Protein AF-A0AA47N2W0-F1 (afdb_monomer_lite)

Sequence (606 aa):
MKVVLRHSGARFVDQASVSKPVYLSLDSTEEVWAWVVQLLPCLLPGEAVLLEAFCPPLKHQAHVEVRTWEEYTDGKPQIPDLSFRLCAIVTRSPQNTPLLYKLVCRVGASHAPLSHHQSLCQSLETTLKECGFTDPAFAVSLRGLATKTALDCLRLIMQTESNMSSQKRGGVSAQTDMIGVDLLFTFDGATIKPVVLGFHPSLCLHYSQPDQEQEIKSSDGEMEACRGTLLLTPLIRSQHYLMRGKTVLVIGAGGYSKKFIWEVANHYQLKILLVDCDPNHFASKTVDHFFAVPDLADHLQDDQHCMHICDWLTSSDLHPDGCVCFWDDCVILTSQICDKLGLRGALPEAVAIAKEKSRTHLHLLSLVKATGVQTASVALPSGQTDSQVGVKDRNKGGMSGLQDETLRALAEFGAGNFLTGCTDTIETSCTHFSFVDSVRLPANSSSPSTDDSFHPRVPLLSPSPSSYAVPCLHVESALDLKKAAERGLGHPGAAQNRTVGFPAVMKLEYGAGAVGVRKVNSLAQSLAHFERIVGDLKEETDYPGIGLGWGNAMTLMEYIGGTEHDVDIIIFSGQLEGAFVSDNGPTRPPDLYRDRSPDAHRPRCR

Secondary structure (DSSP, 8-state):
-EEEEEES----S-STTSPPPEEEETT-HHHHHHHHHHHGGGPPTT--EEEEE-PPP-----------GGGGSS----PPPEEEEEEEEEEE-TTS-EEEEEEEEEEEETTS---TTTSEEE-HHHHHHHTT---HHHHHHHHHHHHHHHHHHHHHHHHHHHTS-HHHHTSTT----EEEEEEEEEE-SS-EEEEEEEE-HHHHHHTTS---------S-HHHHHHHTTTTHHHHHHHHHHHHTT-EEEEE----GGGHHHHHHHHHTT-EEEEEES-TT-GGGGTSSEEEE-TTTT-GGGHHHHHHHHHHHHHHTT---SEEEESSGGGHHHHHHHHHHHT-S---HHHHHHHHSHHHHHHHHHHTHHHH-------PPPPPPP----------------SSSHHHHHHHTTS-S----S----------------------------TT--------TTSPPGGGG---EEEESSHHHHHHHHHHTS--TT----PPPPSSEEEEESS--TTTT-EEESSHHHHHHHHHHHHHH--SGGGSTTSSGGG---EEEEE---SEEEEEEEEEETTEEEEEEEEEEEE--TTTTT----TT-------

Structure (mmCIF, N/CA/C/O backbone):
data_AF-A0AA47N2W0-F1
#
_entry.id   AF-A0AA47N2W0-F1
#
loop_
_atom_site.group_PDB
_atom_site.id
_atom_site.type_symbol
_atom_site.label_atom_id
_atom_site.label_alt_id
_atom_site.label_comp_id
_atom_site.label_asym_id
_atom_site.label_entity_id
_atom_site.label_seq_id
_atom_site.pdbx_PDB_ins_code
_atom_site.Cartn_x
_atom_site.Cartn_y
_atom_site.Cartn_z
_atom_site.occupancy
_atom_site.B_iso_or_equiv
_atom_site.auth_seq_id
_atom_site.auth_comp_id
_atom_site.auth_asym_id
_atom_site.auth_atom_id
_atom_site.pdbx_PDB_model_num
ATOM 1 N N . MET A 1 1 ? -41.293 11.402 40.692 1.00 59.09 1 MET A N 1
ATOM 2 C CA . MET A 1 1 ? -39.891 11.254 40.171 1.00 59.09 1 MET A CA 1
ATOM 3 C C . MET A 1 1 ? -39.937 10.311 38.961 1.00 59.09 1 MET A C 1
ATOM 5 O O . MET A 1 1 ? -40.919 9.597 38.877 1.00 59.09 1 MET A O 1
ATOM 9 N N . LYS A 1 2 ? -39.001 10.289 37.999 1.00 66.69 2 LYS A N 1
ATOM 10 C CA . LYS A 1 2 ? -39.052 9.319 36.871 1.00 66.69 2 LYS A CA 1
ATOM 11 C C . LYS A 1 2 ? -38.036 8.187 37.066 1.00 66.69 2 LYS A C 1
ATOM 13 O O . LYS A 1 2 ? -37.002 8.409 37.694 1.00 66.69 2 LYS A O 1
ATOM 18 N N . VAL A 1 3 ? -38.328 7.004 36.532 1.00 70.38 3 VAL A N 1
ATOM 19 C CA . VAL A 1 3 ? -37.422 5.844 36.496 1.00 70.38 3 VAL A CA 1
ATOM 20 C C . VAL A 1 3 ? -37.262 5.322 35.076 1.00 70.38 3 VAL A C 1
ATOM 22 O O . VAL A 1 3 ? -38.158 5.482 34.246 1.00 70.38 3 VAL A O 1
ATOM 25 N N . VAL A 1 4 ? -36.117 4.702 34.804 1.00 73.25 4 VAL A N 1
ATOM 26 C CA . VAL A 1 4 ? -35.821 4.038 33.533 1.00 73.25 4 VAL A CA 1
ATOM 27 C C . VAL A 1 4 ? -35.680 2.541 33.765 1.00 73.25 4 VAL A C 1
ATOM 29 O O . VAL A 1 4 ? -34.970 2.122 34.676 1.00 73.25 4 VAL A O 1
ATOM 32 N N . LEU A 1 5 ? -36.348 1.743 32.932 1.00 73.19 5 LEU A N 1
ATOM 33 C CA . LEU A 1 5 ? -36.215 0.287 32.897 1.00 73.19 5 LEU A CA 1
ATOM 34 C C . LEU A 1 5 ? -35.474 -0.154 31.633 1.00 73.19 5 LEU A C 1
ATOM 36 O O . LEU A 1 5 ? -35.836 0.250 30.522 1.00 73.19 5 LEU A O 1
ATOM 40 N N . ARG A 1 6 ? -34.448 -0.998 31.802 1.00 70.94 6 ARG A N 1
ATOM 41 C CA . ARG A 1 6 ? -33.679 -1.618 30.706 1.00 70.94 6 ARG A CA 1
ATOM 42 C C . ARG A 1 6 ? -33.121 -2.992 31.092 1.00 70.94 6 ARG A C 1
ATOM 44 O O . ARG A 1 6 ? -33.033 -3.317 32.270 1.00 70.94 6 ARG A O 1
ATOM 51 N N . HIS A 1 7 ? -32.712 -3.799 30.114 1.00 71.75 7 HIS A N 1
ATOM 52 C CA . HIS A 1 7 ? -31.952 -5.032 30.369 1.00 71.75 7 HIS A CA 1
ATOM 53 C C . HIS A 1 7 ? -30.491 -4.720 30.734 1.00 71.75 7 HIS A C 1
ATOM 55 O O . HIS A 1 7 ? -29.917 -3.760 30.221 1.00 71.75 7 HIS A O 1
ATOM 61 N N . SER A 1 8 ? -29.871 -5.547 31.581 1.00 66.62 8 SER A N 1
ATOM 62 C CA . SER A 1 8 ? -28.448 -5.433 31.941 1.00 66.62 8 SER A CA 1
ATOM 63 C C . SER A 1 8 ? -27.494 -6.059 30.918 1.00 66.62 8 SER A C 1
ATOM 65 O O . SER A 1 8 ? -26.284 -5.865 31.017 1.00 66.62 8 SER A O 1
ATOM 67 N N . GLY A 1 9 ? -28.015 -6.830 29.961 1.00 57.31 9 GLY A N 1
ATOM 68 C CA . GLY A 1 9 ? -27.226 -7.468 28.913 1.00 57.31 9 GLY A CA 1
ATOM 69 C C . GLY A 1 9 ? -26.786 -6.477 27.839 1.00 57.31 9 GLY A C 1
ATOM 70 O O . GLY A 1 9 ? -27.620 -5.848 27.188 1.00 57.31 9 GLY A O 1
ATOM 71 N N . ALA A 1 10 ? -25.476 -6.355 27.618 1.00 49.25 10 ALA A N 1
ATOM 72 C CA . ALA A 1 10 ? -24.929 -5.639 26.471 1.00 49.25 10 ALA A CA 1
ATOM 73 C C . ALA A 1 10 ? -25.045 -6.531 25.225 1.00 49.25 10 ALA A C 1
ATOM 75 O O . ALA A 1 10 ? -24.231 -7.429 25.018 1.00 49.25 10 ALA A O 1
ATOM 76 N N . ARG A 1 11 ? -26.074 -6.312 24.401 1.00 50.78 11 ARG A N 1
ATOM 77 C CA . ARG A 1 11 ? -26.211 -6.972 23.092 1.00 50.78 11 ARG A CA 1
ATOM 78 C C . ARG A 1 11 ? -25.719 -6.027 21.997 1.00 50.78 11 ARG A C 1
ATOM 80 O O . ARG A 1 11 ? -25.984 -4.827 22.060 1.00 50.78 11 ARG A O 1
ATOM 87 N N . PHE A 1 12 ? -24.993 -6.559 21.011 1.00 36.75 12 PHE A N 1
ATOM 88 C CA . PHE A 1 12 ? -24.563 -5.788 19.841 1.00 36.75 12 PHE A CA 1
ATOM 89 C C . PHE A 1 12 ? -25.791 -5.174 19.154 1.00 36.75 12 PHE A C 1
ATOM 91 O O . PHE A 1 12 ? -26.750 -5.874 18.824 1.00 36.75 12 PHE A O 1
ATOM 98 N N . VAL A 1 13 ? -25.771 -3.851 18.987 1.00 39.22 13 VAL A N 1
ATOM 99 C CA . VAL A 1 13 ? -26.855 -3.075 18.376 1.00 39.22 13 VAL A CA 1
ATOM 100 C C . VAL A 1 13 ? -26.767 -3.240 16.862 1.00 39.22 13 VAL A C 1
ATOM 102 O O . VAL A 1 13 ? -26.279 -2.353 16.176 1.00 39.22 13 VAL A O 1
ATOM 105 N N . ASP A 1 14 ? -27.188 -4.393 16.351 1.00 32.91 14 ASP A N 1
ATOM 106 C CA . ASP A 1 14 ? -27.350 -4.596 14.902 1.00 32.91 14 ASP A CA 1
ATOM 107 C C . ASP A 1 14 ? -28.700 -5.231 14.537 1.00 32.91 14 ASP A C 1
ATOM 109 O O . ASP A 1 14 ? -28.984 -5.571 13.393 1.00 32.91 14 ASP A O 1
ATOM 113 N N . GLN A 1 15 ? -29.594 -5.366 15.519 1.00 34.22 15 GLN A N 1
ATOM 114 C CA . GLN A 1 15 ? -30.965 -5.799 15.286 1.00 34.22 15 GLN A CA 1
ATOM 115 C C . GLN A 1 15 ? -31.932 -4.873 16.014 1.00 34.22 15 GLN A C 1
ATOM 117 O O . GLN A 1 15 ? -31.796 -4.599 17.207 1.00 34.22 15 GLN A O 1
ATOM 122 N N . ALA A 1 16 ? -32.958 -4.429 15.289 1.00 35.19 16 ALA A N 1
ATOM 123 C CA . ALA A 1 16 ? -34.087 -3.623 15.756 1.00 35.19 16 ALA A CA 1
ATOM 124 C C . ALA A 1 16 ? -34.955 -4.297 16.852 1.00 35.19 16 ALA A C 1
ATOM 126 O O . ALA A 1 16 ? -36.083 -3.875 17.094 1.00 35.19 16 ALA A O 1
ATOM 127 N N . SER A 1 17 ? -34.449 -5.346 17.506 1.00 40.94 17 SER A N 1
ATOM 128 C CA . SER A 1 17 ? -35.130 -6.185 18.494 1.00 40.94 17 SER A CA 1
ATOM 129 C C . SER A 1 17 ? -34.698 -5.926 19.943 1.00 40.94 17 SER A C 1
ATOM 131 O O . SER A 1 17 ? -35.274 -6.517 20.855 1.00 40.94 17 SER A O 1
ATOM 133 N N . VAL A 1 18 ? -33.730 -5.037 20.202 1.00 50.09 18 VAL A N 1
ATOM 134 C CA . VAL A 1 18 ? -33.406 -4.625 21.578 1.00 50.09 18 VAL A CA 1
ATOM 135 C C . VAL A 1 18 ? -34.517 -3.701 22.087 1.00 50.09 18 VAL A C 1
ATOM 137 O O . VAL A 1 18 ? -34.760 -2.634 21.520 1.00 50.09 18 VAL A O 1
ATOM 140 N N . SER A 1 19 ? -35.214 -4.117 23.147 1.00 54.38 19 SER A N 1
ATOM 141 C CA . SER A 1 19 ? -36.266 -3.330 23.797 1.00 54.38 19 SER A CA 1
ATOM 142 C C . SER A 1 19 ? -35.744 -1.932 24.151 1.00 54.38 19 SER A C 1
ATOM 144 O O . SER A 1 19 ? -34.783 -1.797 24.914 1.00 54.38 19 SER A O 1
ATOM 146 N N . LYS A 1 20 ? -36.364 -0.888 23.594 1.00 59.06 20 LYS A N 1
ATOM 147 C CA . LYS A 1 20 ? -36.021 0.507 23.906 1.00 59.06 20 LYS A CA 1
ATOM 148 C C . LYS A 1 20 ? -36.183 0.767 25.414 1.00 59.06 20 LYS A C 1
ATOM 150 O O . LYS A 1 20 ? -37.109 0.212 26.005 1.00 59.06 20 LYS A O 1
ATOM 155 N N . PRO A 1 21 ? -35.329 1.606 26.032 1.00 65.44 21 PRO A N 1
ATOM 156 C CA . PRO A 1 21 ? -35.492 1.979 27.434 1.00 65.44 21 PRO A CA 1
ATOM 157 C C . PRO A 1 21 ? -36.873 2.603 27.662 1.00 65.44 21 PRO A C 1
ATOM 159 O O . PRO A 1 21 ? -37.312 3.454 26.884 1.00 65.44 21 PRO A O 1
ATOM 162 N N . VAL A 1 22 ? -37.551 2.164 28.723 1.00 72.88 22 VAL A N 1
ATOM 163 C CA . VAL A 1 22 ? -38.902 2.619 29.073 1.00 72.88 22 VAL A CA 1
ATOM 164 C C . VAL A 1 22 ? -38.813 3.611 30.221 1.00 72.88 22 VAL A C 1
ATOM 166 O O . VAL A 1 22 ? -38.172 3.336 31.234 1.00 72.88 22 VAL A O 1
ATOM 169 N N . TYR A 1 23 ? -39.461 4.763 30.059 1.00 71.12 23 TYR A N 1
ATOM 170 C CA . TYR A 1 23 ? -39.500 5.832 31.052 1.00 71.12 23 TYR A CA 1
ATOM 171 C C . TYR A 1 23 ? -40.840 5.800 31.777 1.00 71.12 23 TYR A C 1
ATOM 173 O O . TYR A 1 23 ? -41.873 6.039 31.155 1.00 71.12 23 TYR A O 1
ATOM 181 N N . LEU A 1 24 ? -40.817 5.543 33.083 1.00 75.94 24 LEU A N 1
ATOM 182 C CA . LEU A 1 24 ? -42.016 5.454 33.917 1.00 75.94 24 LEU A CA 1
ATOM 183 C C . LEU A 1 24 ? -41.990 6.494 35.036 1.00 75.94 24 LEU A C 1
ATOM 185 O O . LEU A 1 24 ? -40.935 7.028 35.398 1.00 75.94 24 LEU A O 1
ATOM 189 N N . SER A 1 25 ? -43.160 6.782 35.600 1.00 74.44 25 SER A N 1
ATOM 190 C CA . SER A 1 25 ? -43.243 7.531 36.852 1.00 74.44 25 SER A CA 1
ATOM 191 C C . SER A 1 25 ? -42.886 6.618 38.030 1.00 74.44 25 SER A C 1
ATOM 193 O O . SER A 1 25 ? -43.401 5.510 38.139 1.00 74.44 25 SER A O 1
ATOM 195 N N . LEU A 1 26 ? -42.034 7.093 38.942 1.00 67.44 26 LEU A N 1
ATOM 196 C CA . LEU A 1 26 ? -41.738 6.438 40.225 1.00 67.44 26 LEU A CA 1
ATOM 197 C C . LEU A 1 26 ? -43.004 6.316 41.087 1.00 67.44 26 LEU A C 1
ATOM 199 O O . LEU A 1 26 ? -43.112 5.407 41.903 1.00 67.44 26 LEU A O 1
ATOM 203 N N . ASP A 1 27 ? -43.966 7.217 40.882 1.00 75.38 27 ASP A N 1
ATOM 204 C CA . ASP A 1 27 ? -45.196 7.291 41.671 1.00 75.38 27 ASP A CA 1
ATOM 205 C C . ASP A 1 27 ? -46.199 6.177 41.282 1.00 75.38 27 ASP A C 1
ATOM 207 O O . ASP A 1 27 ? -47.244 6.027 41.911 1.00 75.38 27 ASP A O 1
ATOM 211 N N . SER A 1 28 ? -45.866 5.365 40.268 1.00 79.81 28 SER A N 1
ATOM 212 C CA . SER A 1 28 ? -46.696 4.295 39.703 1.00 79.81 28 SER A CA 1
ATOM 213 C C . SER A 1 28 ? -46.006 2.932 39.846 1.00 79.81 28 SER A C 1
ATOM 215 O O . SER A 1 28 ? -45.604 2.303 38.868 1.00 79.81 28 SER A O 1
ATOM 217 N N . THR A 1 29 ? -45.864 2.451 41.084 1.00 78.00 29 THR A N 1
ATOM 218 C CA . THR A 1 29 ? -45.193 1.174 41.407 1.00 78.00 29 THR A CA 1
ATOM 219 C C . THR A 1 29 ? -45.788 -0.040 40.691 1.00 78.00 29 THR A C 1
ATOM 221 O O . THR A 1 29 ? -45.037 -0.931 40.297 1.00 78.00 29 THR A O 1
ATOM 224 N N . GLU A 1 30 ? -47.105 -0.075 40.468 1.00 84.44 30 GLU A N 1
ATOM 225 C CA . GLU A 1 30 ? -47.748 -1.157 39.707 1.00 84.44 30 GLU A CA 1
ATOM 226 C C . GLU A 1 30 ? -47.326 -1.175 38.233 1.00 84.44 30 GLU A C 1
ATOM 228 O O . GLU A 1 30 ? -47.100 -2.243 37.665 1.00 84.44 30 GLU A O 1
ATOM 233 N N . GLU A 1 31 ? -47.153 -0.001 37.625 1.00 83.75 31 GLU A N 1
ATOM 234 C CA . GLU A 1 31 ? -46.732 0.130 36.228 1.00 83.75 31 GLU A CA 1
ATOM 235 C C . GLU A 1 31 ? -45.268 -0.297 36.054 1.00 83.75 31 GLU A C 1
ATOM 237 O O . GLU A 1 31 ? -44.930 -1.025 35.118 1.00 83.75 31 GLU A O 1
ATOM 242 N N . VAL A 1 32 ? -44.408 0.080 37.007 1.00 81.06 32 VAL A N 1
ATOM 243 C CA . VAL A 1 32 ? -43.012 -0.379 37.071 1.00 81.06 32 VAL A CA 1
ATOM 244 C C . VAL A 1 32 ? -42.953 -1.902 37.185 1.00 81.06 32 VAL A C 1
ATOM 246 O O . VAL A 1 32 ? -42.208 -2.545 36.446 1.00 81.06 32 VAL A O 1
ATOM 249 N N . TRP A 1 33 ? -43.759 -2.495 38.069 1.00 84.75 33 TRP A N 1
ATOM 250 C CA . TRP A 1 33 ? -43.793 -3.944 38.260 1.00 84.75 33 TRP A CA 1
ATOM 251 C C . TRP A 1 33 ? -44.299 -4.692 37.020 1.00 84.75 33 TRP A C 1
ATOM 253 O O . TRP A 1 33 ? -43.694 -5.686 36.617 1.00 84.75 33 TRP A O 1
ATOM 263 N N . ALA A 1 34 ? -45.355 -4.192 36.373 1.00 85.94 34 ALA A N 1
ATOM 264 C CA . ALA A 1 34 ? -45.891 -4.774 35.144 1.00 85.94 34 ALA A CA 1
ATOM 265 C C . ALA A 1 34 ? -44.829 -4.842 34.032 1.00 85.94 34 ALA A C 1
ATOM 267 O O . ALA A 1 34 ? -44.670 -5.878 33.382 1.00 85.94 34 ALA A O 1
ATOM 268 N N . TRP A 1 35 ? -44.040 -3.776 33.872 1.00 83.81 35 TRP A N 1
ATOM 269 C CA . TRP A 1 35 ? -42.940 -3.748 32.909 1.00 83.81 35 TRP A CA 1
ATOM 270 C C . TRP A 1 35 ? -41.783 -4.679 33.277 1.00 83.81 35 TRP A C 1
ATOM 272 O O . TRP A 1 35 ? -41.228 -5.333 32.395 1.00 83.81 35 TRP A O 1
ATOM 282 N N . VAL A 1 36 ? -41.425 -4.799 34.561 1.00 83.56 36 VAL A N 1
ATOM 283 C CA . VAL A 1 36 ? -40.410 -5.773 35.005 1.00 83.56 36 VAL A CA 1
ATOM 284 C C . VAL A 1 36 ? -40.841 -7.194 34.639 1.00 83.56 36 VAL A C 1
ATOM 286 O O . VAL A 1 36 ? -40.057 -7.934 34.045 1.00 83.56 36 VAL A O 1
ATOM 289 N N . VAL A 1 37 ? -42.097 -7.558 34.919 1.00 86.06 37 VAL A N 1
ATOM 290 C CA . VAL A 1 37 ? -42.658 -8.876 34.575 1.00 86.06 37 VAL A CA 1
ATOM 291 C C . VAL A 1 37 ? -42.627 -9.125 33.066 1.00 86.06 37 VAL A C 1
ATOM 293 O O . VAL A 1 37 ? -42.332 -10.240 32.641 1.00 86.06 37 VAL A O 1
ATOM 296 N N . GLN A 1 38 ? -42.860 -8.094 32.252 1.00 84.44 38 GLN A N 1
ATOM 297 C CA . GLN A 1 38 ? -42.776 -8.191 30.796 1.00 84.44 38 GLN A CA 1
ATOM 298 C C . GLN A 1 38 ? -41.342 -8.412 30.285 1.00 84.44 38 GLN A C 1
ATOM 300 O O . GLN A 1 38 ? -41.155 -9.084 29.272 1.00 84.44 38 GLN A O 1
ATOM 305 N N . LEU A 1 39 ? -40.331 -7.863 30.966 1.00 79.25 39 LEU A N 1
ATOM 306 C CA . LEU A 1 39 ? -38.923 -7.974 30.566 1.00 79.25 39 LEU A CA 1
ATOM 307 C C . LEU A 1 39 ? -38.265 -9.282 31.035 1.00 79.25 39 LEU A C 1
ATOM 309 O O . LEU A 1 39 ? -37.337 -9.755 30.381 1.00 79.25 39 LEU A O 1
ATOM 313 N N . LEU A 1 40 ? -38.733 -9.890 32.131 1.00 83.38 40 LEU A N 1
ATOM 314 C CA . LEU A 1 40 ? -38.141 -11.112 32.698 1.00 83.38 40 LEU A CA 1
ATOM 315 C C . LEU A 1 40 ? -37.962 -12.268 31.684 1.00 83.38 40 LEU A C 1
ATOM 317 O O . LEU A 1 40 ? -36.875 -12.845 31.665 1.00 83.38 40 LEU A O 1
ATOM 321 N N . PRO A 1 41 ? -38.936 -12.597 30.808 1.00 82.81 41 PRO A N 1
ATOM 322 C CA . PRO A 1 41 ? -38.790 -13.680 29.829 1.00 82.81 41 PRO A CA 1
ATOM 323 C C . PRO A 1 41 ? -37.723 -13.429 28.754 1.00 82.81 41 PRO A C 1
ATOM 325 O O . PRO A 1 41 ? -37.306 -14.365 28.078 1.00 82.81 41 PRO A O 1
ATOM 328 N N . CYS A 1 42 ? -37.297 -12.177 28.570 1.00 77.25 42 CYS A N 1
ATOM 329 C CA . CYS A 1 42 ? -36.336 -11.783 27.539 1.00 77.25 42 CYS A CA 1
ATOM 330 C C . CYS A 1 42 ? -34.872 -11.836 28.021 1.00 77.25 42 CYS A C 1
ATOM 332 O O . CYS A 1 42 ? -33.964 -11.606 27.215 1.00 77.25 42 CYS A O 1
ATOM 334 N N . LEU A 1 43 ? -34.641 -12.109 29.313 1.00 74.00 43 LEU A N 1
ATOM 335 C CA . LEU A 1 43 ? -33.313 -12.166 29.927 1.00 74.00 43 LEU A CA 1
ATOM 336 C C . LEU A 1 43 ? -32.593 -13.485 29.618 1.00 74.00 43 LEU A C 1
ATOM 338 O O . LEU A 1 43 ? -33.156 -14.570 29.752 1.00 74.00 43 LEU A O 1
ATOM 342 N N . LEU A 1 44 ? -31.315 -13.391 29.259 1.00 73.56 44 LEU A N 1
ATOM 343 C CA . LEU A 1 44 ? -30.399 -14.531 29.194 1.00 73.56 44 LEU A CA 1
ATOM 344 C C . LEU A 1 44 ? -29.828 -14.866 30.585 1.00 73.56 44 LEU A C 1
ATOM 346 O O . LEU A 1 44 ? -29.862 -14.024 31.488 1.00 73.56 44 LEU A O 1
ATOM 350 N N . PRO A 1 45 ? -29.264 -16.074 30.785 1.00 69.44 45 PRO A N 1
ATOM 351 C CA . PRO A 1 45 ? -28.593 -16.424 32.035 1.00 69.44 45 PRO A CA 1
ATOM 352 C C . PRO A 1 45 ? -27.522 -15.391 32.423 1.00 69.44 45 PRO A C 1
ATOM 354 O O . PRO A 1 45 ? -26.581 -15.153 31.670 1.00 69.44 45 PRO A O 1
ATOM 357 N N . GLY A 1 46 ? -27.668 -14.788 33.607 1.00 68.00 46 GLY A N 1
ATOM 358 C CA . GLY A 1 46 ? -26.776 -13.737 34.116 1.00 68.00 46 GLY A CA 1
ATOM 359 C C . GLY A 1 46 ? -27.201 -12.301 33.784 1.00 68.00 46 GLY A C 1
ATOM 360 O O . GLY A 1 46 ? -26.589 -11.365 34.296 1.00 68.00 46 GLY A O 1
ATOM 361 N N . GLU A 1 47 ? -28.251 -12.104 32.981 1.00 77.25 47 GLU A N 1
ATOM 362 C CA . GLU A 1 47 ? -28.866 -10.791 32.770 1.00 77.25 47 GLU A CA 1
ATOM 363 C C . GLU A 1 47 ? -29.896 -10.473 33.872 1.00 77.25 47 GLU A C 1
ATOM 365 O O . GLU A 1 47 ? -30.497 -11.354 34.486 1.00 77.25 47 GLU A O 1
ATOM 370 N N . ALA A 1 48 ? -30.117 -9.183 34.110 1.00 79.00 48 ALA A N 1
ATOM 371 C CA . ALA A 1 48 ? -31.055 -8.631 35.076 1.00 79.00 48 ALA A CA 1
ATOM 372 C C . ALA A 1 48 ? -31.864 -7.484 34.450 1.00 79.00 48 ALA A C 1
ATOM 374 O O . ALA A 1 48 ? -31.483 -6.916 33.423 1.00 79.00 48 ALA A O 1
ATOM 375 N N . VAL A 1 49 ? -32.977 -7.114 35.086 1.00 77.44 49 VAL A N 1
ATOM 376 C CA . VAL A 1 49 ? -33.671 -5.853 34.789 1.00 77.44 49 VAL A CA 1
ATOM 377 C C . VAL A 1 49 ? -33.035 -4.747 35.630 1.00 77.44 49 VAL A C 1
ATOM 379 O O . VAL A 1 49 ? -33.005 -4.831 36.856 1.00 77.44 49 VAL A O 1
ATOM 382 N N . LEU A 1 50 ? -32.517 -3.715 34.971 1.00 70.75 50 LEU A N 1
ATOM 383 C CA . LEU A 1 50 ? -32.001 -2.506 35.603 1.00 70.75 50 LEU A CA 1
ATOM 384 C C . LEU A 1 50 ? -33.144 -1.507 35.776 1.00 70.75 50 LEU A C 1
ATOM 386 O O . LEU A 1 50 ? -33.763 -1.097 34.792 1.00 70.75 50 LEU A O 1
ATOM 390 N N . LEU A 1 51 ? -33.388 -1.114 37.026 1.00 75.12 51 LEU A N 1
ATOM 391 C CA . LEU A 1 51 ? -34.249 0.005 37.393 1.00 75.12 51 LEU A CA 1
ATOM 392 C C . LEU A 1 51 ? -33.361 1.172 37.830 1.00 75.12 51 LEU A C 1
ATOM 394 O O . LEU A 1 51 ? -32.718 1.117 38.877 1.00 75.12 51 LEU A O 1
ATOM 398 N N . GLU A 1 52 ? -33.326 2.227 37.026 1.00 68.62 52 GLU A N 1
ATOM 399 C CA . GLU A 1 52 ? -32.491 3.402 37.266 1.00 68.62 52 GLU A CA 1
ATOM 400 C C . GLU A 1 52 ? -33.362 4.577 37.708 1.00 68.62 52 GLU A C 1
ATOM 402 O O . GLU A 1 52 ? -34.316 4.958 37.025 1.00 68.62 52 GLU A O 1
ATOM 407 N N . ALA A 1 53 ? -33.041 5.165 38.860 1.00 62.75 53 ALA A N 1
ATOM 408 C CA . ALA A 1 53 ? -33.679 6.396 39.303 1.00 62.75 53 ALA A CA 1
ATOM 409 C C . ALA A 1 53 ? -33.132 7.589 38.511 1.00 62.75 53 ALA A C 1
ATOM 411 O O . ALA A 1 53 ? -31.928 7.689 38.270 1.00 62.75 53 ALA A O 1
ATOM 412 N N . PHE A 1 54 ? -34.003 8.529 38.142 1.00 59.47 54 PHE A N 1
ATOM 413 C CA . PHE A 1 54 ? -33.565 9.784 37.543 1.00 59.47 54 PHE A CA 1
ATOM 414 C C . PHE A 1 54 ? -32.809 10.621 38.585 1.00 59.47 54 PHE A C 1
ATOM 416 O O . PHE A 1 54 ? -33.417 11.192 39.494 1.00 59.47 54 PHE A O 1
ATOM 423 N N . CYS A 1 55 ? -31.483 10.692 38.471 1.00 55.25 55 CYS A N 1
ATOM 424 C CA . CYS A 1 55 ? -30.679 11.589 39.294 1.00 55.25 55 CYS A CA 1
ATOM 425 C C . CYS A 1 55 ? -30.915 13.041 38.846 1.00 55.25 55 CYS A C 1
ATOM 427 O O . CYS A 1 55 ? -30.791 13.327 37.652 1.00 55.25 55 CYS A O 1
ATOM 429 N N . PRO A 1 56 ? -31.244 13.972 39.761 1.00 53.28 56 PRO A N 1
ATOM 430 C CA . PRO A 1 56 ? -31.305 15.382 39.405 1.00 53.28 56 PRO A CA 1
ATOM 431 C C . PRO A 1 56 ? -29.932 15.842 38.882 1.00 53.28 56 PRO A C 1
ATOM 433 O O . PRO A 1 56 ? -28.907 15.396 39.407 1.00 53.28 56 PRO A O 1
ATOM 436 N N . PRO A 1 57 ? -29.894 16.702 37.846 1.00 57.28 57 PRO A N 1
ATOM 437 C CA . PRO A 1 57 ? -28.639 17.189 37.286 1.00 57.28 57 PRO A CA 1
ATOM 438 C C . PRO A 1 57 ? -27.815 17.920 38.351 1.00 57.28 57 PRO A C 1
ATOM 440 O O . PRO A 1 57 ? -28.359 18.431 39.332 1.00 57.28 57 PRO A O 1
ATOM 443 N N . LEU A 1 58 ? -26.499 17.982 38.140 1.00 58.94 58 LEU A N 1
ATOM 444 C CA . LEU A 1 58 ? -25.578 18.763 38.961 1.00 58.94 58 LEU A CA 1
ATOM 445 C C . LEU A 1 58 ? -26.023 20.239 38.932 1.00 58.94 58 LEU A C 1
ATOM 447 O O . LEU A 1 58 ? -25.784 20.938 37.951 1.00 58.94 58 LEU A O 1
ATOM 451 N N . LYS A 1 59 ? -26.722 20.705 39.971 1.00 61.12 59 LYS A N 1
ATOM 452 C CA . LYS A 1 59 ? -27.165 22.101 40.069 1.00 61.12 59 LYS A CA 1
ATOM 453 C C . LYS A 1 59 ? -26.087 22.922 40.761 1.00 61.12 59 LYS A C 1
ATOM 455 O O . LYS A 1 59 ? -25.582 22.519 41.810 1.00 61.12 59 LYS A O 1
ATOM 460 N N . HIS A 1 60 ? -25.756 24.079 40.193 1.00 57.59 60 HIS A N 1
ATOM 461 C CA . HIS A 1 60 ? -25.009 25.091 40.928 1.00 57.59 60 HIS A CA 1
ATOM 462 C C . HIS A 1 60 ? -25.798 25.427 42.205 1.00 57.59 60 HIS A C 1
ATOM 464 O O . HIS A 1 60 ? -27.027 25.539 42.146 1.00 57.59 60 HIS A O 1
ATOM 470 N N . GLN A 1 61 ? -25.132 25.515 43.365 1.00 50.44 61 GLN A N 1
ATOM 471 C CA . GLN A 1 61 ? -25.797 25.980 44.583 1.00 50.44 61 GLN A CA 1
ATOM 472 C C . GLN A 1 61 ? -26.355 27.367 44.279 1.00 50.44 61 GLN A C 1
ATOM 474 O O . GLN A 1 61 ? -25.599 28.314 44.086 1.00 50.44 61 GLN A O 1
ATOM 479 N N . ALA A 1 62 ? -27.678 27.462 44.161 1.00 40.47 62 ALA A N 1
ATOM 480 C CA . ALA A 1 62 ? -28.343 28.721 43.913 1.00 40.47 62 ALA A CA 1
ATOM 481 C C . ALA A 1 62 ? -27.974 29.675 45.053 1.00 40.47 62 ALA A C 1
ATOM 483 O O . ALA A 1 62 ? -28.392 29.476 46.195 1.00 40.47 62 ALA A O 1
ATOM 484 N N . HIS A 1 63 ? -27.215 30.727 44.747 1.00 38.12 63 HIS A N 1
ATOM 485 C CA . HIS A 1 63 ? -27.379 31.950 45.509 1.00 38.12 63 HIS A CA 1
ATOM 486 C C . HIS A 1 63 ? -28.848 32.335 45.349 1.00 38.12 63 HIS A C 1
ATOM 488 O O . HIS A 1 63 ? -29.337 32.514 44.234 1.00 38.12 63 HIS A O 1
ATOM 494 N N . VAL A 1 64 ? -29.573 32.385 46.464 1.00 35.06 64 VAL A N 1
ATOM 495 C CA . VAL A 1 64 ? -30.900 32.989 46.502 1.00 35.06 64 VAL A CA 1
ATOM 496 C C . VAL A 1 64 ? -30.697 34.461 46.160 1.00 35.06 64 VAL A C 1
ATOM 498 O O . VAL A 1 64 ? -30.326 35.257 47.021 1.00 35.06 64 VAL A O 1
ATOM 501 N N . GLU A 1 65 ? -30.873 34.821 44.892 1.00 39.75 65 GLU A N 1
ATOM 502 C CA . GLU A 1 65 ? -31.047 36.217 44.521 1.00 39.75 65 GLU A CA 1
ATOM 503 C C . GLU A 1 65 ? -32.372 36.674 45.124 1.00 39.75 65 GLU A C 1
ATOM 505 O O . GLU A 1 65 ? -33.453 36.205 44.758 1.00 39.75 65 GLU A O 1
ATOM 510 N N . VAL A 1 66 ? -32.280 37.576 46.097 1.00 37.16 66 VAL A N 1
ATOM 511 C CA . VAL A 1 66 ? -33.424 38.344 46.575 1.00 37.16 66 VAL A CA 1
ATOM 512 C C . VAL A 1 66 ? -33.837 39.257 45.425 1.00 37.16 66 VAL A C 1
ATOM 514 O O . VAL A 1 66 ? -33.283 40.340 45.261 1.00 37.16 66 VAL A O 1
ATOM 517 N N . ARG A 1 67 ? -34.777 38.800 44.598 1.00 39.28 67 ARG A N 1
ATOM 518 C CA . ARG A 1 67 ? -35.351 39.627 43.537 1.00 39.28 67 ARG A CA 1
ATOM 519 C C . ARG A 1 67 ? -36.310 40.638 44.146 1.00 39.28 67 ARG A C 1
ATOM 521 O O . ARG A 1 67 ? -37.222 40.270 44.890 1.00 39.28 67 ARG A O 1
ATOM 528 N N . THR A 1 68 ? -36.107 41.914 43.845 1.00 47.44 68 THR A N 1
ATOM 529 C CA . THR A 1 68 ? -37.092 42.957 44.134 1.00 47.44 68 THR A CA 1
ATOM 530 C C . THR A 1 68 ? -38.263 42.839 43.155 1.00 47.44 68 THR A C 1
ATOM 532 O O . THR A 1 68 ? -38.131 42.316 42.049 1.00 47.44 68 THR A O 1
ATOM 535 N N . TRP A 1 69 ? -39.440 43.312 43.574 1.00 44.69 69 TRP A N 1
ATOM 536 C CA . TRP A 1 69 ? -40.717 43.215 42.842 1.00 44.69 69 TRP A CA 1
ATOM 537 C C . TRP A 1 69 ? -40.680 43.772 41.398 1.00 44.69 69 TRP A C 1
ATOM 539 O O . TRP A 1 69 ? -41.578 43.496 40.609 1.00 44.69 69 TRP A O 1
ATOM 549 N N . GLU A 1 70 ? -39.648 44.534 41.036 1.00 45.78 70 GLU A N 1
ATOM 550 C CA . GLU A 1 70 ? -39.491 45.227 39.750 1.00 45.78 70 GLU A CA 1
ATOM 551 C C . GLU A 1 70 ? -38.957 44.321 38.619 1.00 45.78 70 GLU A C 1
ATOM 553 O O . GLU A 1 70 ? -39.103 44.651 37.446 1.00 45.78 70 GLU A O 1
ATOM 558 N N . GLU A 1 71 ? -38.409 43.141 38.930 1.00 48.31 71 GLU A N 1
ATOM 559 C CA . GLU A 1 71 ? -37.853 42.211 37.926 1.00 48.31 71 GLU A CA 1
ATOM 560 C C . GLU A 1 71 ? -38.891 41.247 37.318 1.00 48.31 71 GLU A C 1
ATOM 562 O O . GLU A 1 71 ? -38.563 40.429 36.458 1.00 48.31 71 GLU A O 1
ATOM 567 N N . TYR A 1 72 ? -40.157 41.329 37.742 1.00 47.62 72 TYR A N 1
ATOM 568 C CA . TYR A 1 72 ? -41.235 40.471 37.232 1.00 47.62 72 TYR A CA 1
ATOM 569 C C . TYR A 1 72 ? -41.790 40.919 35.868 1.00 47.62 72 TYR A C 1
ATOM 571 O O . TYR A 1 72 ? -42.526 40.163 35.234 1.00 47.62 72 TYR A O 1
ATOM 579 N N . THR A 1 73 ? -41.464 42.133 35.408 1.00 42.56 73 THR A N 1
ATOM 580 C CA . THR A 1 73 ? -42.120 42.763 34.246 1.00 42.56 73 THR A CA 1
ATOM 581 C C . THR A 1 73 ? -41.315 42.792 32.950 1.00 42.56 73 THR A C 1
ATOM 583 O O . THR A 1 73 ? -41.841 43.283 31.956 1.00 42.56 73 THR A O 1
ATOM 586 N N . ASP A 1 74 ? -40.108 42.226 32.899 1.00 43.97 74 ASP A N 1
ATOM 587 C CA . ASP A 1 74 ? -39.327 42.159 31.656 1.00 43.97 74 ASP A CA 1
ATOM 588 C C . ASP A 1 74 ? -39.026 40.697 31.301 1.00 43.97 74 ASP A C 1
ATOM 590 O O . ASP A 1 74 ? -38.122 40.055 31.841 1.00 43.97 74 ASP A O 1
ATOM 594 N N . GLY A 1 75 ? -39.872 40.132 30.437 1.00 45.09 75 GLY A N 1
ATOM 595 C CA . GLY A 1 75 ? -39.853 38.728 30.037 1.00 45.09 75 GLY A CA 1
ATOM 596 C C . GLY A 1 75 ? -38.618 38.365 29.215 1.00 45.09 75 GLY A C 1
ATOM 597 O O . GLY A 1 75 ? -38.710 38.175 28.004 1.00 45.09 75 GLY A O 1
ATOM 598 N N . LYS A 1 76 ? -37.461 38.212 29.867 1.00 44.78 76 LYS A N 1
ATOM 599 C CA . LYS A 1 76 ? -36.350 37.443 29.298 1.00 44.78 76 LYS A CA 1
ATOM 600 C C . LYS A 1 76 ? -36.834 36.001 29.091 1.00 44.78 76 LYS A C 1
ATOM 602 O O . LYS A 1 76 ? -37.426 35.438 30.017 1.00 44.78 76 LYS A O 1
ATOM 607 N N . PRO A 1 77 ? -36.608 35.386 27.915 1.00 42.41 77 PRO A N 1
ATOM 608 C CA . PRO A 1 77 ? -36.939 33.981 27.717 1.00 42.41 77 PRO A CA 1
ATOM 609 C C . PRO A 1 77 ? -36.254 33.160 28.813 1.00 42.41 77 PRO A C 1
ATOM 611 O O . PRO A 1 77 ? -35.052 33.310 29.040 1.00 42.41 77 PRO A O 1
ATOM 614 N N . GLN A 1 78 ? -37.026 32.342 29.532 1.00 52.06 78 GLN A N 1
ATOM 615 C CA . GLN A 1 78 ? -36.466 31.438 30.532 1.00 52.06 78 GLN A CA 1
ATOM 616 C C . GLN A 1 78 ? -35.492 30.502 29.817 1.00 52.06 78 GLN A C 1
ATOM 618 O O . GLN A 1 78 ? -35.901 29.724 28.954 1.00 52.06 78 GLN A O 1
ATOM 623 N N . ILE A 1 79 ? -34.204 30.607 30.146 1.00 55.06 79 ILE A N 1
ATOM 624 C CA . ILE A 1 79 ? -33.208 29.641 29.690 1.00 55.06 79 ILE A CA 1
ATOM 625 C C . ILE A 1 79 ? -33.642 28.294 30.281 1.00 55.06 79 ILE A C 1
ATOM 627 O O . ILE A 1 79 ? -33.798 28.206 31.502 1.00 55.06 79 ILE A O 1
ATOM 631 N N . PRO A 1 80 ? -33.925 27.273 29.456 1.00 63.06 80 PRO A N 1
ATOM 632 C CA . PRO A 1 80 ? -34.350 25.983 29.972 1.00 63.06 80 PRO A CA 1
ATOM 633 C C . PRO A 1 80 ? -33.235 25.397 30.842 1.00 63.06 80 PRO A C 1
ATOM 635 O O . PRO A 1 80 ? -32.077 25.421 30.434 1.00 63.06 80 PRO A O 1
ATOM 638 N N . ASP A 1 81 ? -33.579 24.846 32.013 1.00 72.06 81 ASP A N 1
ATOM 639 C CA . ASP A 1 81 ? -32.629 24.092 32.843 1.00 72.06 81 ASP A CA 1
ATOM 640 C C . ASP A 1 81 ? -31.950 23.040 31.949 1.00 72.06 81 ASP A C 1
ATOM 642 O O . ASP A 1 81 ? -32.630 22.160 31.406 1.00 72.06 81 ASP A O 1
ATOM 646 N N . LEU A 1 82 ? -30.631 23.133 31.780 1.00 75.81 82 LEU A N 1
ATOM 647 C CA . LEU A 1 82 ? -29.853 22.228 30.937 1.00 75.81 82 LEU A CA 1
ATOM 648 C C . LEU A 1 82 ? -29.369 21.015 31.734 1.00 75.81 82 LEU A C 1
ATOM 650 O O . LEU A 1 82 ? -29.096 21.086 32.933 1.00 75.81 82 LEU A O 1
ATOM 654 N N . SER A 1 83 ? -29.242 19.889 31.046 1.00 77.69 83 SER A N 1
ATOM 655 C CA . SER A 1 83 ? -28.512 18.717 31.511 1.00 77.69 83 SER A CA 1
ATOM 656 C C . SER A 1 83 ? -27.477 18.330 30.465 1.00 77.69 83 SER A C 1
ATOM 658 O O . SER A 1 83 ? -27.649 18.577 29.268 1.00 77.69 83 SER A O 1
ATOM 660 N N . PHE A 1 84 ? -26.396 17.699 30.917 1.00 82.00 84 PHE A N 1
ATOM 661 C CA . PHE A 1 84 ? -25.366 17.204 30.020 1.00 82.00 84 PHE A CA 1
ATOM 662 C C . PHE A 1 84 ? -24.889 15.804 30.392 1.00 82.00 84 PHE A C 1
ATOM 664 O O . PHE A 1 84 ? -25.009 15.355 31.534 1.00 82.00 84 PHE A O 1
ATOM 671 N N . ARG A 1 85 ? -24.347 15.116 29.391 1.00 81.06 85 ARG A N 1
ATOM 672 C CA . ARG A 1 85 ? -23.743 13.788 29.469 1.00 81.06 85 ARG A CA 1
ATOM 673 C C . ARG A 1 85 ? -22.340 13.871 28.898 1.00 81.06 85 ARG A C 1
ATOM 675 O O . ARG A 1 85 ? -22.137 14.491 27.856 1.00 81.06 85 ARG A O 1
ATOM 682 N N . LEU A 1 86 ? -21.393 13.212 29.556 1.00 87.00 86 LEU A N 1
ATOM 683 C CA . LEU A 1 86 ? -20.022 13.108 29.076 1.00 87.00 86 LEU A CA 1
ATOM 684 C C . LEU A 1 86 ? -19.720 11.676 28.652 1.00 87.00 86 LEU A C 1
ATOM 686 O O . LEU A 1 86 ? -19.880 10.749 29.440 1.00 87.00 86 LEU A O 1
ATOM 690 N N . CYS A 1 87 ? -19.243 11.514 27.422 1.00 88.19 87 CYS A N 1
ATOM 691 C CA . CYS A 1 87 ? -18.741 10.253 26.897 1.00 88.19 87 CYS A CA 1
ATOM 692 C C . CYS A 1 87 ? -17.245 10.382 26.617 1.00 88.19 87 CYS A C 1
ATOM 694 O O . CYS A 1 87 ? -16.831 11.140 25.740 1.00 88.19 87 CYS A O 1
ATOM 696 N N . ALA A 1 88 ? -16.427 9.636 27.351 1.00 90.50 88 ALA A N 1
ATOM 697 C CA . ALA A 1 88 ? -14.989 9.566 27.131 1.00 90.50 88 ALA A CA 1
ATOM 698 C C . ALA A 1 88 ? -14.661 8.353 26.257 1.00 90.50 88 ALA A C 1
ATOM 700 O O . ALA A 1 88 ? -14.858 7.210 26.666 1.00 90.50 88 ALA A O 1
ATOM 701 N N . ILE A 1 89 ? -14.162 8.597 25.049 1.00 89.00 89 ILE A N 1
ATOM 702 C CA . ILE A 1 89 ? -13.695 7.553 24.141 1.00 89.00 89 ILE A CA 1
ATOM 703 C C . ILE A 1 89 ? -12.223 7.308 24.443 1.00 89.00 89 ILE A C 1
ATOM 705 O O . ILE A 1 89 ? -11.408 8.230 24.377 1.00 89.00 89 ILE A O 1
ATOM 709 N N . VAL A 1 90 ? -11.891 6.069 24.785 1.00 89.88 90 VAL A N 1
ATOM 710 C CA . VAL A 1 90 ? -10.531 5.639 25.114 1.00 89.88 90 VAL A CA 1
ATOM 711 C C . VAL A 1 90 ? -10.129 4.469 24.225 1.00 89.88 90 VAL A C 1
ATOM 713 O O . VAL A 1 90 ? -10.955 3.624 23.877 1.00 89.88 90 VAL A O 1
ATOM 716 N N . THR A 1 91 ? -8.857 4.439 23.849 1.00 89.19 91 THR A N 1
ATOM 717 C CA . THR A 1 91 ? -8.272 3.477 22.906 1.00 89.19 91 THR A CA 1
ATOM 718 C C . THR A 1 91 ? -6.988 2.877 23.469 1.00 89.19 91 THR A C 1
ATOM 720 O O . THR A 1 91 ? -6.357 3.454 24.356 1.00 89.19 91 THR A O 1
ATOM 723 N N . ARG A 1 92 ? -6.595 1.712 22.968 1.00 88.94 92 ARG A N 1
ATOM 724 C CA . ARG A 1 92 ? -5.367 1.009 23.335 1.00 88.94 92 ARG A CA 1
ATOM 725 C C . ARG A 1 92 ? -4.214 1.458 22.430 1.00 88.94 92 ARG A C 1
ATOM 727 O O . ARG A 1 92 ? -4.329 1.451 21.207 1.00 88.94 92 ARG A O 1
ATOM 734 N N . SER A 1 93 ? -3.082 1.831 23.018 1.00 85.94 93 SER A N 1
ATOM 735 C CA . SER A 1 93 ? -1.848 2.127 22.281 1.00 85.94 93 SER A CA 1
ATOM 736 C C . SER A 1 93 ? -1.140 0.845 21.811 1.00 85.94 93 SER A C 1
ATOM 738 O O . SER A 1 93 ? -1.422 -0.236 22.342 1.00 85.94 93 SER A O 1
ATOM 740 N N . PRO A 1 94 ? -0.164 0.934 20.886 1.00 79.31 94 PRO A N 1
ATOM 741 C CA . PRO A 1 94 ? 0.662 -0.214 20.503 1.00 79.31 94 PRO A CA 1
ATOM 742 C C . PRO A 1 94 ? 1.443 -0.816 21.682 1.00 79.31 94 PRO A C 1
ATOM 744 O O . PRO A 1 94 ? 1.640 -2.025 21.744 1.00 79.31 94 PRO A O 1
ATOM 747 N N . GLN A 1 95 ? 1.817 0.008 22.668 1.00 83.81 95 GLN A N 1
ATOM 748 C CA . GLN A 1 95 ? 2.456 -0.415 23.924 1.00 83.81 95 GLN A CA 1
ATOM 749 C C . GLN A 1 95 ? 1.468 -1.004 24.939 1.00 83.81 95 GLN A C 1
ATOM 751 O O . GLN A 1 95 ? 1.829 -1.227 26.092 1.00 83.81 95 GLN A O 1
ATOM 756 N N . ASN A 1 96 ? 0.227 -1.266 24.524 1.00 86.94 96 ASN A N 1
ATOM 757 C CA . ASN A 1 96 ? -0.811 -1.835 25.368 1.00 86.94 96 ASN A CA 1
ATOM 758 C C . ASN A 1 96 ? -1.167 -0.932 26.566 1.00 86.94 96 ASN A C 1
ATOM 760 O O . ASN A 1 96 ? -1.423 -1.414 27.669 1.00 86.94 96 ASN A O 1
ATOM 764 N N . THR A 1 97 ? -1.197 0.385 26.335 1.00 89.56 97 THR A N 1
ATOM 765 C CA . THR A 1 97 ? -1.562 1.399 27.333 1.00 89.56 97 THR A CA 1
ATOM 766 C C . THR A 1 97 ? -2.837 2.116 26.892 1.00 89.56 97 THR A C 1
ATOM 768 O O . THR A 1 97 ? -2.934 2.513 25.733 1.00 89.56 97 THR A O 1
ATOM 771 N N . PRO A 1 98 ? -3.834 2.307 27.769 1.00 91.25 98 PRO A N 1
ATOM 772 C CA . PRO A 1 98 ? -5.030 3.048 27.405 1.00 91.25 98 PRO A CA 1
ATOM 773 C C . PRO A 1 98 ? -4.752 4.547 27.330 1.00 91.25 98 PRO A C 1
ATOM 775 O O . PRO A 1 98 ? -4.085 5.110 28.199 1.00 91.25 98 PRO A O 1
ATOM 778 N N . LEU A 1 99 ? -5.311 5.184 26.306 1.00 90.00 99 LEU A N 1
ATOM 779 C CA . LEU A 1 99 ? -5.166 6.599 25.982 1.00 90.00 99 LEU A CA 1
ATOM 780 C C . LEU A 1 99 ? -6.541 7.216 25.703 1.00 90.00 99 LEU A C 1
ATOM 782 O O . LEU A 1 99 ? -7.449 6.544 25.212 1.00 90.00 99 LEU A O 1
ATOM 786 N N . LEU A 1 100 ? -6.703 8.501 26.022 1.00 88.62 100 LEU A N 1
ATOM 787 C CA . LEU A 1 100 ? -7.925 9.245 25.721 1.00 88.62 100 LEU A CA 1
ATOM 788 C C . LEU A 1 100 ? -7.913 9.668 24.252 1.00 88.62 100 LEU A C 1
ATOM 790 O O . LEU A 1 100 ? -7.024 10.403 23.837 1.00 88.62 100 LEU A O 1
ATOM 794 N N . TYR A 1 101 ? -8.926 9.250 23.498 1.00 83.62 101 TYR A N 1
ATOM 795 C CA . TYR A 1 101 ? -9.137 9.667 22.115 1.00 83.62 101 TYR A CA 1
ATOM 796 C C . TYR A 1 101 ? -9.893 10.994 22.032 1.00 83.62 101 TYR A C 1
ATOM 798 O O . TYR A 1 101 ? -9.382 11.991 21.523 1.00 83.62 101 TYR A O 1
ATOM 806 N N . LYS A 1 102 ? -11.118 11.018 22.562 1.00 84.12 102 LYS A N 1
ATOM 807 C CA . LYS A 1 102 ? -12.019 12.173 22.486 1.00 84.12 102 LYS A CA 1
ATOM 808 C C . LYS A 1 102 ? -12.932 12.182 23.703 1.00 84.12 102 LYS A C 1
ATOM 810 O O . LYS A 1 102 ? -13.386 11.134 24.155 1.00 84.12 102 LYS A O 1
ATOM 815 N N . LEU A 1 103 ? -13.213 13.372 24.219 1.00 86.56 103 LEU A N 1
ATOM 816 C CA . LEU A 1 103 ? -14.257 13.590 25.212 1.00 86.56 103 LEU A CA 1
ATOM 817 C C . LEU A 1 103 ? -15.418 14.292 24.511 1.00 86.56 103 LEU A C 1
ATOM 819 O O . LEU A 1 103 ? -15.239 15.379 23.971 1.00 86.56 103 LEU A O 1
ATOM 823 N N . VAL A 1 104 ? -16.584 13.657 24.497 1.00 85.81 104 VAL A N 1
ATOM 824 C CA . VAL A 1 104 ? -17.793 14.160 23.842 1.00 85.81 104 VAL A CA 1
ATOM 825 C C . VAL A 1 104 ? -18.761 14.624 24.921 1.00 85.81 104 VAL A C 1
ATOM 827 O O . VAL A 1 104 ? -19.166 13.825 25.766 1.00 85.81 104 VAL A O 1
ATOM 830 N N . CYS A 1 105 ? -19.138 15.902 24.897 1.00 86.50 105 CYS A N 1
ATOM 831 C CA . CYS A 1 105 ? -20.173 16.446 25.770 1.00 86.50 105 CYS A CA 1
ATOM 832 C C . CYS A 1 105 ? -21.468 16.623 24.971 1.00 86.50 105 CYS A C 1
ATOM 834 O O . CYS A 1 105 ? -21.484 17.241 23.905 1.00 86.50 105 CYS A O 1
ATOM 836 N N . ARG A 1 106 ? -22.552 16.032 25.474 1.00 84.06 106 ARG A N 1
ATOM 837 C CA . ARG A 1 106 ? -23.887 16.108 24.879 1.00 84.06 106 ARG A CA 1
ATOM 838 C C . ARG A 1 106 ? -24.814 16.859 25.817 1.00 84.06 106 ARG A C 1
ATOM 840 O O . ARG A 1 106 ? -24.936 16.474 26.977 1.00 84.06 106 ARG A O 1
ATOM 847 N N . VAL A 1 107 ? -25.484 17.882 25.300 1.00 82.75 107 VAL A N 1
ATOM 848 C CA . VAL A 1 107 ? -26.333 18.801 26.067 1.00 82.75 107 VAL A CA 1
ATOM 849 C C . VAL A 1 107 ? -27.775 18.724 25.578 1.00 82.75 107 VAL A C 1
ATOM 851 O O . VAL A 1 107 ? -28.046 18.536 24.388 1.00 82.75 107 VAL A O 1
ATOM 854 N N . GLY A 1 108 ? -28.716 18.862 26.502 1.00 80.88 108 GLY A N 1
ATOM 855 C CA . GLY A 1 108 ? -30.139 18.925 26.204 1.00 80.88 108 GLY A CA 1
ATOM 856 C C . GLY A 1 108 ? -30.933 19.496 27.369 1.00 80.88 108 GLY A C 1
ATOM 857 O O . GLY A 1 108 ? -30.385 19.885 28.399 1.00 80.88 108 GLY A O 1
ATOM 858 N N . ALA A 1 109 ? -32.248 19.566 27.198 1.00 77.50 109 ALA A N 1
ATOM 859 C CA . ALA A 1 109 ? -33.117 20.064 28.249 1.00 77.50 109 ALA A CA 1
ATOM 860 C C . ALA A 1 109 ? -33.227 19.045 29.398 1.00 77.50 109 ALA A C 1
ATOM 862 O O . ALA A 1 109 ? -33.487 17.866 29.172 1.00 77.50 109 ALA A O 1
ATOM 863 N N . SER A 1 110 ? -33.112 19.512 30.640 1.00 73.25 110 SER A N 1
ATOM 864 C CA . SER A 1 110 ? -33.127 18.688 31.862 1.00 73.25 110 SER A CA 1
ATOM 865 C C . SER A 1 110 ? -34.392 17.851 32.069 1.00 73.25 110 SER A C 1
ATOM 867 O O . SER A 1 110 ? -34.357 16.850 32.782 1.00 73.25 110 SER A O 1
ATOM 869 N N . HIS A 1 111 ? -35.511 18.240 31.455 1.00 68.12 111 HIS A N 1
ATOM 870 C CA . HIS A 1 111 ? -36.785 17.527 31.546 1.00 68.12 111 HIS A CA 1
ATOM 871 C C . HIS A 1 111 ? -36.916 16.376 30.533 1.00 68.12 111 HIS A C 1
ATOM 873 O O . HIS A 1 111 ? -37.907 15.638 30.571 1.00 68.12 111 HIS A O 1
ATOM 879 N N . ALA A 1 112 ? -35.932 16.213 29.644 1.00 66.00 112 ALA A N 1
ATOM 880 C CA . ALA A 1 112 ? -35.888 15.186 28.614 1.00 66.00 112 ALA A CA 1
ATOM 881 C C . ALA A 1 112 ? -34.655 14.277 28.787 1.00 66.00 112 ALA A C 1
ATOM 883 O O . ALA A 1 112 ? -33.616 14.710 29.288 1.00 66.00 112 ALA A O 1
ATOM 884 N N . PRO A 1 113 ? -34.746 12.996 28.390 1.00 65.19 113 PRO A N 1
ATOM 885 C CA . PRO A 1 113 ? -33.595 12.107 28.408 1.00 65.19 113 PRO A CA 1
ATOM 886 C C . PRO A 1 113 ? -32.537 12.539 27.387 1.00 65.19 113 PRO A C 1
ATOM 888 O O . PRO A 1 113 ? -32.852 12.853 26.240 1.00 65.19 113 PRO A O 1
ATOM 891 N N . LEU A 1 114 ? -31.269 12.489 27.795 1.00 68.38 114 LEU A N 1
ATOM 892 C CA . LEU A 1 114 ? -30.135 12.730 26.907 1.00 68.38 114 LEU A CA 1
ATOM 893 C C . LEU A 1 114 ? -29.759 11.446 26.168 1.00 68.38 114 LEU A C 1
ATOM 895 O O . LEU A 1 114 ? -29.476 10.415 26.788 1.00 68.38 114 LEU A O 1
ATOM 899 N N . SER A 1 115 ? -29.698 11.519 24.841 1.00 68.38 115 SER A N 1
ATOM 900 C CA . SER A 1 115 ? -29.231 10.420 23.999 1.00 68.38 115 SER A CA 1
ATOM 901 C C . SER A 1 115 ? -28.181 10.904 23.009 1.00 68.38 115 SER A C 1
ATOM 903 O O . SER A 1 115 ? -28.146 12.069 22.622 1.00 68.38 115 SER A O 1
ATOM 905 N N . HIS A 1 116 ? -27.337 9.981 22.560 1.00 67.31 116 HIS A N 1
ATOM 906 C CA . HIS A 1 116 ? -26.255 10.267 21.616 1.00 67.31 116 HIS A CA 1
ATOM 907 C C . HIS A 1 116 ? -26.733 10.837 20.268 1.00 67.31 116 HIS A C 1
ATOM 909 O O . HIS A 1 116 ? -25.970 11.538 19.607 1.00 67.31 116 HIS A O 1
ATOM 915 N N . HIS A 1 117 ? -27.996 10.593 19.893 1.00 66.56 117 HIS A N 1
ATOM 916 C CA . HIS A 1 117 ? -28.589 11.027 18.620 1.00 66.56 117 HIS A CA 1
ATOM 917 C C . HIS A 1 117 ? -29.547 12.225 18.734 1.00 66.56 117 HIS A C 1
ATOM 919 O O . HIS A 1 117 ? -29.853 12.844 17.721 1.00 66.56 117 HIS A O 1
ATOM 925 N N . GLN A 1 118 ? -30.049 12.550 19.932 1.00 65.88 118 GLN A N 1
ATOM 926 C CA . GLN A 1 118 ? -31.077 13.591 20.137 1.00 65.88 118 GLN A CA 1
ATOM 927 C C . GLN A 1 118 ? -30.590 14.753 21.016 1.00 65.88 118 GLN A C 1
ATOM 929 O O . GLN A 1 118 ? -31.394 15.519 21.541 1.00 65.88 118 GLN A O 1
ATOM 934 N N . SER A 1 119 ? -29.278 14.877 21.206 1.00 76.62 119 SER A N 1
ATOM 935 C CA . SER A 1 119 ? -28.660 15.906 22.046 1.00 76.62 119 SER A CA 1
ATOM 936 C C . SER A 1 119 ? -27.615 16.692 21.261 1.00 76.62 119 SER A C 1
ATOM 938 O O . SER A 1 119 ? -26.943 16.153 20.379 1.00 76.62 119 SER A O 1
ATOM 940 N N . LEU A 1 120 ? -27.458 17.972 21.589 1.00 79.12 120 LEU A N 1
ATOM 941 C CA . LEU A 1 120 ? -26.506 18.861 20.926 1.00 79.12 120 LEU A CA 1
ATOM 942 C C . LEU A 1 120 ? -25.079 18.516 21.362 1.00 79.12 120 LEU A C 1
ATOM 944 O O . LEU A 1 120 ? -24.850 18.230 22.536 1.00 79.12 120 LEU A O 1
ATOM 948 N N . CYS A 1 121 ? -24.139 18.496 20.416 1.00 80.50 121 CYS A N 1
ATOM 949 C CA . CYS A 1 121 ? -22.713 18.445 20.739 1.00 80.50 121 CYS A CA 1
ATOM 950 C C . CYS A 1 121 ? -22.260 19.854 21.125 1.00 80.50 121 CYS A C 1
ATOM 952 O O . CYS A 1 121 ? -22.657 20.824 20.478 1.00 80.50 121 CYS A O 1
ATOM 954 N N . GLN A 1 122 ? -21.491 19.967 22.202 1.00 82.25 122 GLN A N 1
ATOM 955 C CA . GLN A 1 122 ? -20.934 21.232 22.668 1.00 82.25 122 GLN A CA 1
ATOM 956 C C . GLN A 1 122 ? -19.619 20.950 23.402 1.00 82.25 122 GLN A C 1
ATOM 958 O O . GLN A 1 122 ? -19.401 19.839 23.886 1.00 82.25 122 GLN A O 1
ATOM 963 N N . SER A 1 123 ? -18.736 21.941 23.532 1.00 84.88 123 SER A N 1
ATOM 964 C CA . SER A 1 123 ? -17.577 21.799 24.415 1.00 84.88 123 SER A CA 1
ATOM 965 C C . SER A 1 123 ? -18.023 21.704 25.876 1.00 84.88 123 SER A C 1
ATOM 967 O O . SER A 1 123 ? -19.012 22.323 26.289 1.00 84.88 123 SER A O 1
ATOM 969 N N . LEU A 1 124 ? -17.265 20.950 26.677 1.00 85.25 124 LEU A N 1
ATOM 970 C CA . LEU A 1 124 ? -17.518 20.836 28.112 1.00 85.25 124 LEU A CA 1
ATOM 971 C C . LEU A 1 124 ? -17.446 22.211 28.790 1.00 85.25 124 LEU A C 1
ATOM 973 O O . LEU A 1 124 ? -18.251 22.522 29.657 1.00 85.25 124 LEU A O 1
ATOM 977 N N . GLU A 1 125 ? -16.508 23.053 28.368 1.00 85.50 125 GLU A N 1
ATOM 978 C CA . GLU A 1 125 ? -16.300 24.389 28.916 1.00 85.50 125 GLU A CA 1
ATOM 979 C C . GLU A 1 125 ? -17.509 25.299 28.679 1.00 85.50 125 GLU A C 1
ATOM 981 O O . GLU A 1 125 ? -17.939 25.995 29.599 1.00 85.50 125 GLU A O 1
ATOM 986 N N . THR A 1 126 ? -18.071 25.292 27.467 1.00 83.88 126 THR A N 1
ATOM 987 C CA . THR A 1 126 ? -19.276 26.075 27.159 1.00 83.88 126 THR A CA 1
ATOM 988 C C . THR A 1 126 ? -20.482 25.516 27.908 1.00 83.88 126 THR A C 1
ATOM 990 O O . THR A 1 126 ? -21.198 26.287 28.542 1.00 83.88 126 THR A O 1
ATOM 993 N N . THR A 1 127 ? -20.632 24.187 27.945 1.00 84.81 127 THR A N 1
ATOM 994 C CA . THR A 1 127 ? -21.719 23.516 28.680 1.00 84.81 127 THR A CA 1
ATOM 995 C C . THR A 1 127 ? -21.713 23.914 30.152 1.00 84.81 127 THR A C 1
ATOM 997 O O . THR A 1 127 ? -22.734 24.293 30.717 1.00 84.81 127 THR A O 1
ATOM 1000 N N . LEU A 1 128 ? -20.543 23.854 30.789 1.00 83.19 128 LEU A N 1
ATOM 1001 C CA . LEU A 1 128 ? -20.393 24.174 32.202 1.00 83.19 128 LEU A CA 1
ATOM 1002 C C . LEU A 1 128 ? -20.728 25.636 32.489 1.00 83.19 128 LEU A C 1
ATOM 1004 O O . LEU A 1 128 ? -21.457 25.899 33.444 1.00 83.19 128 LEU A O 1
ATOM 1008 N N . LYS A 1 129 ? -20.282 26.567 31.639 1.00 82.88 129 LYS A N 1
ATOM 1009 C CA . LYS A 1 129 ? -20.639 27.987 31.754 1.00 82.88 129 LYS A CA 1
ATOM 1010 C C . LYS A 1 129 ? -22.146 28.208 31.641 1.00 82.88 129 LYS A C 1
ATOM 1012 O O . LYS A 1 129 ? -22.701 28.939 32.456 1.00 82.88 129 LYS A O 1
ATOM 1017 N N . GLU A 1 130 ? -22.807 27.561 30.682 1.00 81.44 130 GLU A N 1
ATOM 1018 C CA . GLU A 1 130 ? -24.266 27.636 30.503 1.00 81.44 130 GLU A CA 1
ATOM 1019 C C . GLU A 1 130 ? -25.032 26.997 31.674 1.00 81.44 130 GLU A C 1
ATOM 1021 O O . GLU A 1 130 ? -26.101 27.473 32.049 1.00 81.44 130 GLU A O 1
ATOM 1026 N N . CYS A 1 131 ? -24.453 25.983 32.321 1.00 75.38 131 CYS A N 1
ATOM 1027 C CA . CYS A 1 131 ? -24.955 25.400 33.567 1.00 75.38 131 CYS A CA 1
ATOM 1028 C C . CYS A 1 131 ? -24.605 26.218 34.832 1.00 75.38 131 CYS A C 1
ATOM 1030 O O . CYS A 1 131 ? -24.922 25.781 35.941 1.00 75.38 131 CYS A O 1
ATOM 1032 N N . GLY A 1 132 ? -23.957 27.382 34.699 1.00 76.75 132 GLY A N 1
ATOM 1033 C CA . GLY A 1 132 ? -23.612 28.277 35.811 1.00 76.75 132 GLY A CA 1
ATOM 1034 C C . GLY A 1 132 ? -22.268 27.994 36.497 1.00 76.75 132 GLY A C 1
ATOM 1035 O O . GLY A 1 132 ? -21.931 28.654 37.476 1.00 76.75 132 GLY A O 1
ATOM 1036 N N . PHE A 1 133 ? -21.468 27.053 35.991 1.00 79.81 133 PHE A N 1
ATOM 1037 C CA . PHE A 1 133 ? -20.111 26.777 36.470 1.00 79.81 133 PHE A CA 1
ATOM 1038 C C . PHE A 1 133 ? -19.105 27.645 35.707 1.00 79.81 133 PHE A C 1
ATOM 1040 O O . PHE A 1 133 ? -18.658 27.305 34.612 1.00 79.81 133 PHE A O 1
ATOM 1047 N N . THR A 1 134 ? -18.762 28.797 36.280 1.00 78.81 134 THR A N 1
ATOM 1048 C CA . THR A 1 134 ? -17.914 29.805 35.623 1.00 78.81 134 THR A CA 1
ATOM 1049 C C . THR A 1 134 ? -16.419 29.643 35.893 1.00 78.81 134 THR A C 1
ATOM 1051 O O . THR A 1 134 ? -15.621 30.194 35.137 1.00 78.81 134 THR A O 1
ATOM 1054 N N . ASP A 1 135 ? -16.032 28.880 36.921 1.00 82.06 135 ASP A N 1
ATOM 1055 C CA . ASP A 1 135 ? -14.631 28.613 37.260 1.00 82.06 135 ASP A CA 1
ATOM 1056 C C . ASP A 1 135 ? -13.969 27.686 36.216 1.00 82.06 135 ASP A C 1
ATOM 1058 O O . ASP A 1 135 ? -14.336 26.512 36.111 1.00 82.06 135 ASP A O 1
ATOM 1062 N N . PRO A 1 136 ? -12.960 28.152 35.457 1.00 81.44 136 PRO A N 1
ATOM 1063 C CA . PRO A 1 136 ? -12.254 27.310 34.494 1.00 81.44 136 PRO A CA 1
ATOM 1064 C C . PRO A 1 136 ? -11.527 26.122 35.140 1.00 81.44 136 PRO A C 1
ATOM 1066 O O . PRO A 1 136 ? -11.411 25.066 34.514 1.00 81.44 136 PRO A O 1
ATOM 1069 N N . ALA A 1 137 ? -11.062 26.254 36.390 1.00 84.19 137 ALA A N 1
ATOM 1070 C CA . ALA A 1 137 ? -10.379 25.168 37.094 1.00 84.19 137 ALA A CA 1
ATOM 1071 C C . ALA A 1 137 ? -11.321 23.980 37.342 1.00 84.19 137 ALA A C 1
ATOM 1073 O O . ALA A 1 137 ? -10.898 22.820 37.306 1.00 84.19 137 ALA A O 1
ATOM 1074 N N . PHE A 1 138 ? -12.615 24.258 37.504 1.00 84.19 138 PHE A N 1
ATOM 1075 C CA . PHE A 1 138 ? -13.649 23.242 37.615 1.00 84.19 138 PHE A CA 1
ATOM 1076 C C . PHE A 1 138 ? -13.765 22.390 36.347 1.00 84.19 138 PHE A C 1
ATOM 1078 O O . PHE A 1 138 ? -13.785 21.163 36.433 1.00 84.19 138 PHE A O 1
ATOM 1085 N N . ALA A 1 139 ? -13.780 23.019 35.167 1.00 83.31 139 ALA A N 1
ATOM 1086 C CA . ALA A 1 139 ? -13.847 22.311 33.889 1.00 83.31 139 ALA A CA 1
ATOM 1087 C C . ALA A 1 139 ? -12.624 21.407 33.671 1.00 83.31 139 ALA A C 1
ATOM 1089 O O . ALA A 1 139 ? -12.770 20.250 33.268 1.00 83.31 139 ALA A O 1
ATOM 1090 N N . VAL A 1 140 ? -11.428 21.900 34.011 1.00 86.81 140 VAL A N 1
ATOM 1091 C CA . VAL A 1 140 ? -10.181 21.121 33.956 1.00 86.81 140 VAL A CA 1
ATOM 1092 C C . VAL A 1 140 ? -10.233 19.931 34.916 1.00 86.81 140 VAL A C 1
ATOM 1094 O O . VAL A 1 140 ? -9.914 18.809 34.523 1.00 86.81 140 VAL A O 1
ATOM 1097 N N . SER A 1 141 ? -10.687 20.148 36.153 1.00 87.81 141 SER A N 1
ATOM 1098 C CA . SER A 1 141 ? -10.840 19.090 37.157 1.00 87.81 141 SER A CA 1
ATOM 1099 C C . SER A 1 141 ? -11.834 18.016 36.705 1.00 87.81 141 SER A C 1
ATOM 1101 O O . SER A 1 141 ? -11.529 16.823 36.750 1.00 87.81 141 SER A O 1
ATOM 1103 N N . LEU A 1 142 ? -12.991 18.427 36.176 1.00 88.00 142 LEU A N 1
ATOM 1104 C CA . LEU A 1 142 ? -14.020 17.516 35.682 1.00 88.00 142 LEU A CA 1
ATOM 1105 C C . LEU A 1 142 ? -13.529 16.706 34.477 1.00 88.00 142 LEU A C 1
ATOM 1107 O O . LEU A 1 142 ? -13.723 15.492 34.431 1.00 88.00 142 LEU A O 1
ATOM 1111 N N . ARG A 1 143 ? -12.830 17.353 33.535 1.00 90.88 143 ARG A N 1
ATOM 1112 C CA . ARG A 1 143 ? -12.177 16.694 32.395 1.00 90.88 143 ARG A CA 1
ATOM 1113 C C . ARG A 1 143 ? -11.139 15.674 32.863 1.00 90.88 143 ARG A C 1
ATOM 1115 O O . ARG A 1 143 ? -11.135 14.546 32.368 1.00 90.88 143 ARG A O 1
ATOM 1122 N N . GLY A 1 144 ? -10.282 16.042 33.816 1.00 90.69 144 GLY A N 1
ATOM 1123 C CA . GLY A 1 144 ? -9.264 15.152 34.375 1.00 90.69 144 GLY A CA 1
ATOM 1124 C C . GLY A 1 144 ? -9.881 13.941 35.074 1.00 90.69 144 GLY A C 1
ATOM 1125 O O . GLY A 1 144 ? -9.453 12.808 34.847 1.00 90.69 144 GLY A O 1
ATOM 1126 N N . LEU A 1 145 ? -10.942 14.163 35.852 1.00 92.31 145 LEU A N 1
ATOM 1127 C CA . LEU A 1 145 ? -11.701 13.108 36.518 1.00 92.31 145 LEU A CA 1
ATOM 1128 C C . LEU A 1 145 ? -12.358 12.161 35.505 1.00 92.31 145 LEU A C 1
ATOM 1130 O O . LEU A 1 145 ? -12.171 10.951 35.605 1.00 92.31 145 LEU A O 1
ATOM 1134 N N . ALA A 1 146 ? -13.051 12.702 34.498 1.00 91.88 146 ALA A N 1
ATOM 1135 C CA . ALA A 1 146 ? -13.679 11.926 33.428 1.00 91.88 146 ALA A CA 1
ATOM 1136 C C . ALA A 1 146 ? -12.658 11.046 32.694 1.00 91.88 146 ALA A C 1
ATOM 1138 O O . ALA A 1 146 ? -12.861 9.846 32.507 1.00 91.88 146 ALA A O 1
ATOM 1139 N N . THR A 1 147 ? -11.529 11.657 32.330 1.00 94.06 147 THR A N 1
ATOM 1140 C CA . THR A 1 147 ? -10.423 11.000 31.633 1.00 94.06 147 THR A CA 1
ATOM 1141 C C . THR A 1 147 ? -9.862 9.862 32.466 1.00 94.06 147 THR A C 1
ATOM 1143 O O . THR A 1 147 ? -9.800 8.729 31.996 1.00 94.06 147 THR A O 1
ATOM 1146 N N . LYS A 1 148 ? -9.505 10.135 33.725 1.00 95.50 148 LYS A N 1
ATOM 1147 C CA . LYS A 1 148 ? -8.965 9.124 34.633 1.00 95.50 148 LYS A CA 1
ATOM 1148 C C . LYS A 1 148 ? -9.925 7.946 34.773 1.00 95.50 148 LYS A C 1
ATOM 1150 O O . LYS A 1 148 ? -9.509 6.812 34.566 1.00 95.50 148 LYS A O 1
ATOM 1155 N N . THR A 1 149 ? -11.206 8.206 35.039 1.00 95.62 149 THR A N 1
ATOM 1156 C CA . THR A 1 149 ? -12.216 7.150 35.188 1.00 95.62 149 THR A CA 1
ATOM 1157 C C . THR A 1 149 ? -12.354 6.298 33.931 1.00 95.62 149 THR A C 1
ATOM 1159 O O . THR A 1 149 ? -12.404 5.074 34.031 1.00 95.62 149 THR A O 1
ATOM 1162 N N . ALA A 1 150 ? -12.369 6.905 32.745 1.00 94.69 150 ALA A N 1
ATOM 1163 C CA . ALA A 1 150 ? -12.476 6.161 31.494 1.00 94.69 150 ALA A CA 1
ATOM 1164 C C . ALA A 1 150 ? -11.230 5.309 31.205 1.00 94.69 150 ALA A C 1
ATOM 1166 O O . ALA A 1 150 ? -11.350 4.146 30.817 1.00 94.69 150 ALA A O 1
ATOM 1167 N N . LEU A 1 151 ? -10.034 5.854 31.452 1.00 95.62 151 LEU A N 1
ATOM 1168 C CA . LEU A 1 151 ? -8.780 5.107 31.334 1.00 95.62 151 LEU A CA 1
ATOM 1169 C C . LEU A 1 151 ? -8.725 3.938 32.324 1.00 95.62 151 LEU A C 1
ATOM 1171 O O . LEU A 1 151 ? -8.297 2.846 31.954 1.00 95.62 151 LEU A O 1
ATOM 1175 N N . ASP A 1 152 ? -9.177 4.145 33.564 1.00 96.31 152 ASP A N 1
ATOM 1176 C CA . ASP A 1 152 ? -9.272 3.101 34.588 1.00 96.31 152 ASP A CA 1
ATOM 1177 C C . ASP A 1 152 ? -10.225 1.975 34.141 1.00 96.31 152 ASP A C 1
ATOM 1179 O O . ASP A 1 152 ? -9.900 0.798 34.307 1.00 96.31 152 ASP A O 1
ATOM 1183 N N . CYS A 1 153 ? -11.353 2.315 33.500 1.00 95.56 153 CYS A N 1
ATOM 1184 C CA . CYS A 1 153 ? -12.288 1.332 32.943 1.00 95.56 153 CYS A CA 1
ATOM 1185 C C . CYS A 1 153 ? -11.640 0.464 31.860 1.00 95.56 153 CYS A C 1
ATOM 1187 O O . CYS A 1 153 ? -11.748 -0.760 31.915 1.00 95.56 153 CYS A O 1
ATOM 1189 N N . LEU A 1 154 ? -10.943 1.072 30.891 1.00 94.00 154 LEU A N 1
ATOM 1190 C CA . LEU A 1 154 ? -10.265 0.297 29.850 1.00 94.00 154 LEU A CA 1
ATOM 1191 C C . LEU A 1 154 ? -9.149 -0.569 30.453 1.00 94.00 154 LEU A C 1
ATOM 1193 O O . LEU A 1 154 ? -9.058 -1.739 30.100 1.00 94.00 154 LEU A O 1
ATOM 1197 N N . ARG A 1 155 ? -8.377 -0.070 31.435 1.00 95.75 155 ARG A N 1
ATOM 1198 C CA . ARG A 1 155 ? -7.388 -0.901 32.159 1.00 95.75 155 ARG A CA 1
ATOM 1199 C C . ARG A 1 155 ? -8.027 -2.113 32.824 1.00 95.75 155 ARG A C 1
ATOM 1201 O O . ARG A 1 155 ? -7.473 -3.204 32.732 1.00 95.75 155 ARG A O 1
ATOM 1208 N N . LEU A 1 156 ? -9.183 -1.942 33.461 1.00 95.19 156 LEU A N 1
ATOM 1209 C CA . LEU A 1 156 ? -9.898 -3.049 34.093 1.00 95.19 156 LEU A CA 1
ATOM 1210 C C . LEU A 1 156 ? -10.342 -4.098 33.063 1.00 95.19 156 LEU A C 1
ATOM 1212 O O . LEU A 1 156 ? -10.186 -5.296 33.302 1.00 95.19 156 LEU A O 1
ATOM 1216 N N . ILE A 1 157 ? -10.847 -3.663 31.905 1.00 93.19 157 ILE A N 1
ATOM 1217 C CA . ILE A 1 157 ? -11.206 -4.567 30.802 1.00 93.19 157 ILE A CA 1
ATOM 1218 C C . ILE A 1 157 ? -9.966 -5.316 30.310 1.00 93.19 157 ILE A C 1
ATOM 1220 O O . ILE A 1 157 ? -9.987 -6.541 30.246 1.00 93.19 157 ILE A O 1
ATOM 1224 N N . MET A 1 158 ? -8.859 -4.611 30.064 1.00 93.31 158 MET A N 1
ATOM 1225 C CA . MET A 1 158 ? -7.591 -5.207 29.626 1.00 93.31 158 MET A CA 1
ATOM 1226 C C . MET A 1 158 ? -7.077 -6.273 30.607 1.00 93.31 158 MET A C 1
ATOM 1228 O O . MET A 1 158 ? -6.659 -7.349 30.186 1.00 93.31 158 MET A O 1
ATOM 1232 N N . GLN A 1 159 ? -7.137 -5.997 31.914 1.00 94.38 159 GLN A N 1
ATOM 1233 C CA . GLN A 1 159 ? -6.755 -6.944 32.972 1.00 94.38 159 GLN A CA 1
ATOM 1234 C C . GLN A 1 159 ? -7.713 -8.136 33.069 1.00 94.38 159 GLN A C 1
ATOM 1236 O O . GLN A 1 159 ? -7.307 -9.258 33.365 1.00 94.38 159 GLN A O 1
ATOM 1241 N N . THR A 1 160 ? -9.003 -7.909 32.830 1.00 92.56 160 THR A N 1
ATOM 1242 C CA . THR A 1 160 ? -9.996 -8.987 32.815 1.00 92.56 160 THR A CA 1
ATOM 1243 C C . THR A 1 160 ? -9.741 -9.919 31.632 1.00 92.56 160 THR A C 1
ATOM 1245 O O . THR A 1 160 ? -9.679 -11.134 31.806 1.00 92.56 160 THR A O 1
ATOM 1248 N N . GLU A 1 161 ? -9.507 -9.355 30.445 1.00 93.25 161 GLU A N 1
ATOM 1249 C CA . GLU A 1 161 ? -9.177 -10.088 29.222 1.00 93.25 161 GLU A CA 1
ATOM 1250 C C . GLU A 1 161 ? -7.883 -10.894 29.352 1.00 93.25 161 GLU A C 1
ATOM 1252 O O . GLU A 1 161 ? -7.834 -12.037 28.899 1.00 93.25 161 GLU A O 1
ATOM 1257 N N . SER A 1 162 ? -6.844 -10.355 30.001 1.00 90.69 162 SER A N 1
ATOM 1258 C CA . SER A 1 162 ? -5.582 -11.088 30.179 1.00 90.69 162 SER A CA 1
ATOM 1259 C C . SER A 1 162 ? -5.741 -12.370 31.000 1.00 90.69 162 SER A C 1
ATOM 1261 O O . SER A 1 162 ? -4.951 -13.294 30.844 1.00 90.69 162 SER A O 1
ATOM 1263 N N . ASN A 1 163 ? -6.781 -12.450 31.836 1.00 92.12 163 ASN A N 1
ATOM 1264 C CA . ASN A 1 163 ? -7.108 -13.633 32.635 1.00 92.12 163 ASN A CA 1
ATOM 1265 C C . ASN A 1 163 ? -8.080 -14.597 31.922 1.00 92.12 163 ASN A C 1
ATOM 1267 O O . ASN A 1 163 ? -8.469 -15.621 32.488 1.00 92.12 163 ASN A O 1
ATOM 1271 N N . MET A 1 164 ? -8.507 -14.283 30.695 1.00 92.69 164 MET A N 1
ATOM 1272 C CA . MET A 1 164 ? -9.429 -15.099 29.906 1.00 92.69 164 MET A C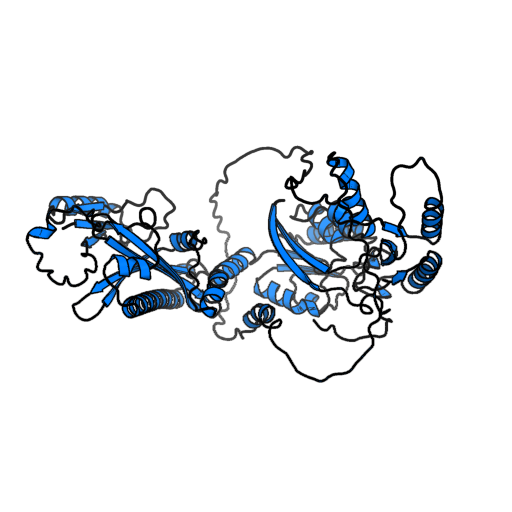A 1
ATOM 1273 C C . MET A 1 164 ? -8.697 -15.948 28.861 1.00 92.69 164 MET A C 1
ATOM 1275 O O . MET A 1 164 ? -7.769 -15.494 28.185 1.00 92.69 164 MET A O 1
ATOM 1279 N N . SER A 1 165 ? -9.187 -17.176 28.649 1.00 90.31 165 SER A N 1
ATOM 1280 C CA . SER A 1 165 ? -8.742 -18.002 27.523 1.00 90.31 165 SER A CA 1
ATOM 1281 C C . SER A 1 165 ? -9.088 -17.343 26.184 1.00 90.31 165 SER A C 1
ATOM 1283 O O . SER A 1 165 ? -10.015 -16.534 26.090 1.00 90.31 165 SER A O 1
ATOM 1285 N N . SER A 1 166 ? -8.368 -17.716 25.126 1.00 86.19 166 SER A N 1
ATOM 1286 C CA . SER A 1 166 ? -8.618 -17.217 23.769 1.00 86.19 166 SER A CA 1
ATOM 1287 C C . SER A 1 166 ? -10.060 -17.457 23.319 1.00 86.19 166 SER A C 1
ATOM 1289 O O . SER A 1 166 ? -10.680 -16.560 22.762 1.00 86.19 166 SER A O 1
ATOM 1291 N N . GLN A 1 167 ? -10.645 -18.619 23.627 1.00 86.44 167 GLN A N 1
ATOM 1292 C CA . GLN A 1 167 ? -12.036 -18.925 23.277 1.00 86.44 167 GLN A CA 1
ATOM 1293 C C . GLN A 1 167 ? -13.020 -17.979 23.974 1.00 86.44 167 GLN A C 1
ATOM 1295 O O . GLN A 1 167 ? -13.943 -17.487 23.334 1.00 86.44 167 GLN A O 1
ATOM 1300 N N . LYS A 1 168 ? -12.801 -17.667 25.260 1.00 85.69 168 LYS A N 1
ATOM 1301 C CA . LYS A 1 168 ? -13.657 -16.732 26.009 1.00 85.69 168 LYS A CA 1
ATOM 1302 C C . LYS A 1 168 ? -13.550 -15.296 25.498 1.00 85.69 168 LYS A C 1
ATOM 1304 O O . LYS A 1 168 ? -14.531 -14.567 25.562 1.00 85.69 168 LYS A O 1
ATOM 1309 N N . ARG A 1 169 ? -12.383 -14.906 24.978 1.00 85.00 169 ARG A N 1
ATOM 1310 C CA . ARG A 1 169 ? -12.168 -13.598 24.338 1.00 85.00 169 ARG A CA 1
ATOM 1311 C C . ARG A 1 169 ? -12.738 -13.506 22.921 1.00 85.00 169 ARG A C 1
ATOM 1313 O O . ARG A 1 169 ? -12.811 -12.409 22.383 1.00 85.00 169 ARG A O 1
ATOM 1320 N N . GLY A 1 170 ? -13.124 -14.631 22.314 1.00 82.75 170 GLY A N 1
ATOM 1321 C CA . GLY A 1 170 ? -13.586 -14.692 20.923 1.00 82.75 170 GLY A CA 1
ATOM 1322 C C . GLY A 1 170 ? -12.476 -14.942 19.894 1.00 82.75 170 GLY A C 1
ATOM 1323 O O . GLY A 1 170 ? -12.695 -14.756 18.703 1.00 82.75 170 GLY A O 1
ATOM 1324 N N . GLY A 1 171 ? -11.281 -15.365 20.320 1.00 82.19 171 GLY A N 1
ATOM 1325 C CA . GLY A 1 171 ? -10.173 -15.742 19.440 1.00 82.19 171 GLY A CA 1
ATOM 1326 C C . GLY A 1 171 ? -8.791 -15.545 20.070 1.00 82.19 171 GLY A C 1
ATOM 1327 O O . GLY A 1 171 ? -8.630 -14.854 21.072 1.00 82.19 171 GLY A O 1
ATOM 1328 N N . VAL A 1 172 ? -7.758 -16.138 19.459 1.00 77.81 172 VAL A N 1
ATOM 1329 C CA . VAL A 1 172 ? -6.356 -16.085 19.943 1.00 77.81 172 VAL A CA 1
ATOM 1330 C C . VAL A 1 172 ? -5.832 -14.650 20.068 1.00 77.81 172 VAL A C 1
ATOM 1332 O O . VAL A 1 172 ? -5.111 -14.336 21.012 1.00 77.81 172 VAL A O 1
ATOM 1335 N N . SER A 1 173 ? -6.244 -13.769 19.159 1.00 78.44 173 SER A N 1
ATOM 1336 C CA . SER A 1 173 ? -5.797 -12.373 19.109 1.00 78.44 173 SER A CA 1
ATOM 1337 C C . SER A 1 173 ? -6.902 -11.376 19.468 1.00 78.44 173 SER A C 1
ATOM 1339 O O . SER A 1 173 ? -6.678 -10.174 19.349 1.00 78.44 173 SER A O 1
ATOM 1341 N N . ALA A 1 174 ? -8.076 -11.850 19.896 1.00 83.81 174 ALA A N 1
ATOM 1342 C CA . ALA A 1 174 ? -9.209 -10.994 20.226 1.00 83.81 174 ALA A CA 1
ATOM 1343 C C . ALA A 1 174 ? -8.945 -10.210 21.522 1.00 83.81 174 ALA A C 1
ATOM 1345 O O . ALA A 1 174 ? -8.497 -10.774 22.529 1.00 83.81 174 ALA A O 1
ATOM 1346 N N . GLN A 1 175 ? -9.192 -8.900 21.470 1.00 88.50 175 GLN A N 1
ATOM 1347 C CA . GLN A 1 175 ? -9.087 -7.986 22.606 1.00 88.50 175 GLN A CA 1
ATOM 1348 C C . GLN A 1 175 ? -9.894 -6.712 22.340 1.00 88.50 175 GLN A C 1
ATOM 1350 O O . GLN A 1 175 ? -10.155 -6.365 21.186 1.00 88.50 175 GLN A O 1
ATOM 1355 N N . THR A 1 176 ? -10.217 -5.981 23.401 1.00 88.94 176 THR A N 1
ATOM 1356 C CA . THR A 1 176 ? -10.868 -4.675 23.303 1.00 88.94 176 THR A CA 1
ATOM 1357 C C . THR A 1 176 ? -9.833 -3.586 23.036 1.00 88.94 176 THR A C 1
ATOM 1359 O O . THR A 1 176 ? -9.000 -3.281 23.897 1.00 88.94 176 THR A O 1
ATOM 1362 N N . ASP A 1 177 ? -9.890 -2.984 21.849 1.00 87.75 177 ASP A N 1
ATOM 1363 C CA . ASP A 1 177 ? -8.992 -1.891 21.462 1.00 87.75 177 ASP A CA 1
ATOM 1364 C C . ASP A 1 177 ? -9.604 -0.502 21.694 1.00 87.75 177 ASP A C 1
ATOM 1366 O O . ASP A 1 177 ? -8.859 0.451 21.888 1.00 87.75 177 ASP A O 1
ATOM 1370 N N . MET A 1 178 ? -10.935 -0.366 21.728 1.00 87.69 178 MET A N 1
ATOM 1371 C CA . MET A 1 178 ? -11.600 0.927 21.922 1.00 87.69 178 MET A CA 1
ATOM 1372 C C . MET A 1 178 ? -12.940 0.779 22.650 1.00 87.69 178 MET A C 1
ATOM 1374 O O . MET A 1 178 ? -13.712 -0.134 22.357 1.00 87.69 178 MET A O 1
ATOM 1378 N N . ILE A 1 179 ? -13.230 1.699 23.576 1.00 89.88 179 ILE A N 1
ATOM 1379 C CA . ILE A 1 179 ? -14.525 1.802 24.266 1.00 89.88 179 ILE A CA 1
ATOM 1380 C C . ILE A 1 179 ? -14.948 3.265 24.421 1.00 89.88 179 ILE A C 1
ATOM 1382 O O . ILE A 1 179 ? -14.118 4.163 24.560 1.00 89.88 179 ILE A O 1
ATOM 1386 N N . GLY A 1 180 ? -16.258 3.495 24.448 1.00 89.62 180 GLY A N 1
ATOM 1387 C CA . GLY A 1 180 ? -16.864 4.763 24.841 1.00 89.62 180 GLY A CA 1
ATOM 1388 C C . GLY A 1 180 ? -17.415 4.612 26.247 1.00 89.62 180 GLY A C 1
ATOM 1389 O O . GLY A 1 180 ? -18.237 3.730 26.478 1.00 89.62 180 GLY A O 1
ATOM 1390 N N . VAL A 1 181 ? -16.953 5.421 27.191 1.00 90.69 181 VAL A N 1
ATOM 1391 C CA . VAL A 1 181 ? -17.371 5.360 28.593 1.00 90.69 181 VAL A CA 1
ATOM 1392 C C . VAL A 1 181 ? -18.311 6.517 28.868 1.00 90.69 181 VAL A C 1
ATOM 1394 O O . VAL A 1 181 ? -17.890 7.673 28.868 1.00 90.69 181 VAL A O 1
ATOM 1397 N N . ASP A 1 182 ? -19.578 6.201 29.118 1.00 87.00 182 ASP A N 1
ATOM 1398 C CA . ASP A 1 182 ? -20.560 7.208 29.495 1.00 87.00 182 ASP A CA 1
ATOM 1399 C C . ASP A 1 182 ? -20.545 7.475 30.991 1.00 87.00 182 ASP A C 1
ATOM 1401 O O . ASP A 1 182 ? -20.616 6.557 31.811 1.00 87.00 182 ASP A O 1
ATOM 1405 N N . LEU A 1 183 ? -20.468 8.757 31.326 1.00 85.62 183 LEU A N 1
ATOM 1406 C CA . LEU A 1 183 ? -20.232 9.256 32.665 1.00 85.62 183 LEU A CA 1
ATOM 1407 C C . LEU A 1 183 ? -21.330 10.239 33.060 1.00 85.62 183 LEU A C 1
ATOM 1409 O O . LEU A 1 183 ? -21.659 11.181 32.332 1.00 85.62 183 LEU A O 1
ATOM 1413 N N . LEU A 1 184 ? -21.844 10.030 34.265 1.00 81.12 184 LEU A N 1
ATOM 1414 C CA . LEU A 1 184 ? -22.625 10.998 35.018 1.00 81.12 184 LEU A CA 1
ATOM 1415 C C . LEU A 1 184 ? -21.786 11.494 36.194 1.00 81.12 184 LEU A C 1
ATOM 1417 O O . LEU A 1 184 ? -21.025 10.729 36.777 1.00 81.12 184 LEU A O 1
ATOM 1421 N N . PHE A 1 185 ? -21.941 12.754 36.579 1.00 79.00 185 PHE A N 1
ATOM 1422 C CA . PHE A 1 185 ? -21.250 13.311 37.738 1.00 79.00 185 PHE A CA 1
ATOM 1423 C C . PHE A 1 185 ? -22.245 13.598 38.852 1.00 79.00 185 PHE A C 1
ATOM 1425 O O . PHE A 1 185 ? -23.292 14.201 38.631 1.00 79.00 185 PHE A O 1
ATOM 1432 N N . THR A 1 186 ? -21.901 13.154 40.054 1.00 74.06 186 THR A N 1
ATOM 1433 C CA . THR A 1 186 ? -22.678 13.372 41.276 1.00 74.06 186 THR A CA 1
ATOM 1434 C C . THR A 1 186 ? -21.882 14.247 42.235 1.00 74.06 186 THR A C 1
ATOM 1436 O O . THR A 1 186 ? -20.653 14.251 42.187 1.00 74.06 186 THR A O 1
ATOM 1439 N N . PHE A 1 187 ? -22.570 15.001 43.091 1.00 69.75 187 PHE A N 1
ATOM 1440 C CA . PHE A 1 187 ? -21.951 15.875 44.087 1.00 69.75 187 PHE A CA 1
ATOM 1441 C C . PHE A 1 187 ? -22.488 15.536 45.471 1.00 69.75 187 PHE A C 1
ATOM 1443 O O . PHE A 1 187 ? -23.699 15.553 45.682 1.00 69.75 187 PHE A O 1
ATOM 1450 N N . ASP A 1 188 ? -21.593 15.232 46.409 1.00 66.06 188 ASP A N 1
ATOM 1451 C CA . ASP A 1 188 ? -21.938 14.871 47.790 1.00 66.06 188 ASP A CA 1
ATOM 1452 C C . ASP A 1 188 ? -21.739 16.024 48.791 1.00 66.06 188 ASP A C 1
ATOM 1454 O O . ASP A 1 188 ? -21.629 15.803 49.994 1.00 66.06 188 ASP A O 1
ATOM 1458 N N . GLY A 1 189 ? -21.702 17.268 48.301 1.00 59.91 189 GLY A N 1
ATOM 1459 C CA . GLY A 1 189 ? -21.505 18.471 49.115 1.00 59.91 189 GLY A CA 1
ATOM 1460 C C . GLY A 1 189 ? -20.043 18.903 49.249 1.00 59.91 189 GLY A C 1
ATOM 1461 O O . GLY A 1 189 ? -19.796 20.075 49.522 1.00 59.91 189 GLY A O 1
ATOM 1462 N N . ALA A 1 190 ? -19.083 18.003 49.005 1.00 65.81 190 ALA A N 1
ATOM 1463 C CA . ALA A 1 190 ? -17.651 18.314 49.060 1.00 65.81 190 ALA A CA 1
ATOM 1464 C C . ALA A 1 190 ? -16.862 17.797 47.847 1.00 65.81 190 ALA A C 1
ATOM 1466 O O . ALA A 1 190 ? -15.873 18.413 47.458 1.00 65.81 190 ALA A O 1
ATOM 1467 N N . THR A 1 191 ? -17.276 16.680 47.239 1.00 73.19 191 THR A N 1
ATOM 1468 C CA . THR A 1 191 ? -16.526 16.013 46.168 1.00 73.19 191 THR A CA 1
ATOM 1469 C C . THR A 1 191 ? -17.432 15.668 44.990 1.00 73.19 191 THR A C 1
ATOM 1471 O O . THR A 1 191 ? -18.564 15.212 45.157 1.00 73.19 191 THR A O 1
ATOM 1474 N N . ILE A 1 192 ? -16.913 15.845 43.775 1.00 79.25 192 ILE A N 1
ATOM 1475 C CA . ILE A 1 192 ? -17.558 15.335 42.565 1.00 79.25 192 ILE A CA 1
ATOM 1476 C C . ILE A 1 192 ? -17.122 13.898 42.330 1.00 79.25 192 ILE A C 1
ATOM 1478 O O . ILE A 1 192 ? -15.929 13.601 42.283 1.00 79.25 192 ILE A O 1
ATOM 1482 N N . LYS A 1 193 ? -18.097 13.008 42.153 1.00 81.06 193 LYS A N 1
ATOM 1483 C CA . LYS A 1 193 ? -17.870 11.587 41.891 1.00 81.06 193 LYS A CA 1
ATOM 1484 C C . LYS A 1 193 ? -18.424 11.198 40.522 1.00 81.06 193 LYS A C 1
ATOM 1486 O O . LYS A 1 193 ? -19.599 11.471 40.253 1.00 81.06 193 LYS A O 1
ATOM 1491 N N . PRO A 1 194 ? -17.614 10.552 39.667 1.00 85.88 194 PRO A N 1
ATOM 1492 C CA . PRO A 1 194 ? -18.086 10.020 38.405 1.00 85.88 194 PRO A CA 1
ATOM 1493 C C . PRO A 1 194 ? -18.843 8.710 38.650 1.00 85.88 194 PRO A C 1
ATOM 1495 O O . PRO A 1 194 ? -18.445 7.881 39.467 1.00 85.88 194 PRO A O 1
ATOM 1498 N N . VAL A 1 195 ? -19.923 8.519 37.909 1.00 82.19 195 VAL A N 1
ATOM 1499 C CA . VAL A 1 195 ? -20.741 7.311 37.867 1.00 82.19 195 VAL A CA 1
ATOM 1500 C C . VAL A 1 195 ? -20.722 6.818 36.427 1.00 82.19 195 VAL A C 1
ATOM 1502 O O . VAL A 1 195 ? -21.138 7.533 35.516 1.00 82.19 195 VAL A O 1
ATOM 1505 N N . VAL A 1 196 ? -20.214 5.605 36.218 1.00 84.69 196 VAL A N 1
ATOM 1506 C CA . VAL A 1 196 ? -20.172 4.974 34.894 1.00 84.69 196 VAL A CA 1
ATOM 1507 C C . VAL A 1 196 ? -21.556 4.417 34.577 1.00 84.69 196 VAL A C 1
ATOM 1509 O O . VAL A 1 196 ? -22.048 3.539 35.280 1.00 84.69 196 VAL A O 1
ATOM 1512 N N . LEU A 1 197 ? -22.183 4.927 33.518 1.00 79.56 197 LEU A N 1
ATOM 1513 C CA . LEU A 1 197 ? -23.520 4.511 33.080 1.00 79.56 197 LEU A CA 1
ATOM 1514 C C . LEU A 1 197 ? -23.484 3.294 32.146 1.00 79.56 197 LEU A C 1
ATOM 1516 O O . LEU A 1 197 ? -24.438 2.513 32.084 1.00 79.56 197 LEU A O 1
ATOM 1520 N N . GLY A 1 198 ? -22.396 3.146 31.387 1.00 81.06 198 GLY A N 1
ATOM 1521 C CA . GLY A 1 198 ? -22.200 2.023 30.477 1.00 81.06 198 GLY A CA 1
ATOM 1522 C C . GLY A 1 198 ? -21.089 2.235 29.453 1.00 81.06 198 GLY A C 1
ATOM 1523 O O . GLY A 1 198 ? -20.550 3.336 29.306 1.00 81.06 198 GLY A O 1
ATOM 1524 N N . PHE A 1 199 ? -20.785 1.158 28.727 1.00 85.38 199 PHE A N 1
ATOM 1525 C CA . PHE A 1 199 ? -19.812 1.129 27.637 1.00 85.38 199 PHE A CA 1
ATOM 1526 C C . PHE A 1 199 ? -20.510 1.124 26.273 1.00 85.38 199 PHE A C 1
ATOM 1528 O O . PHE A 1 199 ? -21.477 0.392 26.076 1.00 85.38 199 PHE A O 1
ATOM 1535 N N . HIS A 1 200 ? -20.004 1.916 25.329 1.00 79.06 200 HIS A N 1
ATOM 1536 C CA . HIS A 1 200 ? -20.617 2.124 24.017 1.00 79.06 200 HIS A CA 1
ATOM 1537 C C . HIS A 1 200 ? -19.589 1.997 22.884 1.00 79.06 200 HIS A C 1
ATOM 1539 O O . HIS A 1 200 ? -19.071 3.009 22.415 1.00 79.06 200 HIS A O 1
ATOM 1545 N N . PRO A 1 201 ? -19.285 0.773 22.420 1.00 69.88 201 PRO A N 1
ATOM 1546 C CA . PRO A 1 201 ? -18.285 0.550 21.373 1.00 69.88 201 PRO A CA 1
ATOM 1547 C C . PRO A 1 201 ? -18.729 1.054 19.988 1.00 69.88 201 PRO A C 1
ATOM 1549 O O . PRO A 1 201 ? -17.916 1.584 19.236 1.00 69.88 201 PRO A O 1
ATOM 1552 N N . SER A 1 202 ? -20.021 0.953 19.652 1.00 67.00 202 SER A N 1
ATOM 1553 C CA . SER A 1 202 ? -20.558 1.364 18.341 1.00 67.00 202 SER A CA 1
ATOM 1554 C C . SER A 1 202 ? -20.518 2.876 18.114 1.00 67.00 202 SER A C 1
ATOM 1556 O O . SER A 1 202 ? -20.406 3.343 16.983 1.00 67.00 202 SER A O 1
ATOM 1558 N N . LEU A 1 203 ? -20.578 3.656 19.192 1.00 66.62 203 LEU A N 1
ATOM 1559 C CA . LEU A 1 203 ? -20.578 5.113 19.123 1.00 66.62 203 LEU A CA 1
ATOM 1560 C C . LEU A 1 203 ? -19.177 5.693 18.952 1.00 66.62 203 LEU A C 1
ATOM 1562 O O . LEU A 1 203 ? -19.037 6.788 18.414 1.00 66.62 203 LEU A O 1
ATOM 1566 N N . CYS A 1 204 ? -18.137 4.960 19.349 1.00 70.94 204 CYS A N 1
ATOM 1567 C CA . CYS A 1 204 ? -16.760 5.425 19.245 1.00 70.94 204 CYS A CA 1
ATOM 1568 C C . CYS A 1 204 ? -16.371 5.813 17.811 1.00 70.94 204 CYS A C 1
ATOM 1570 O O . CYS A 1 204 ? -15.690 6.817 17.626 1.00 70.94 204 CYS A O 1
ATOM 1572 N N . LEU A 1 205 ? -16.843 5.052 16.815 1.00 65.88 205 LEU A N 1
ATOM 1573 C CA . LEU A 1 205 ? -16.590 5.316 15.393 1.00 65.88 205 LEU A CA 1
ATOM 1574 C C . LEU A 1 205 ? -17.479 6.428 14.819 1.00 65.88 205 LEU A C 1
ATOM 1576 O O . LEU A 1 205 ? -17.082 7.143 13.905 1.00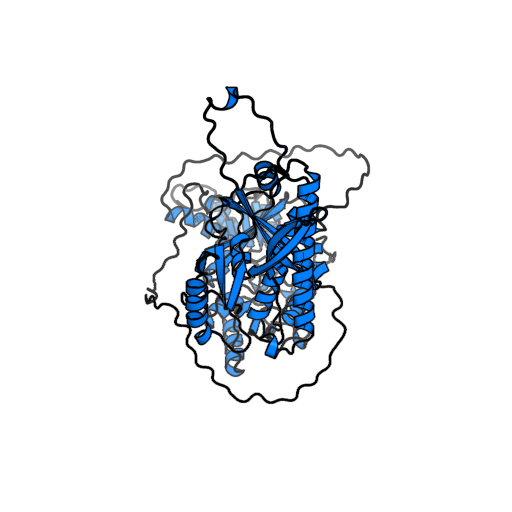 65.88 205 LEU A O 1
ATOM 1580 N N . HIS A 1 206 ? -18.687 6.607 15.355 1.00 68.75 206 HIS A N 1
ATOM 1581 C CA . HIS A 1 206 ? -19.552 7.706 14.927 1.00 68.75 206 HIS A CA 1
ATOM 1582 C C . HIS A 1 206 ? -18.944 9.061 15.317 1.00 68.75 206 HIS A C 1
ATOM 1584 O O . HIS A 1 206 ? -18.984 10.018 14.553 1.00 68.75 206 HIS A O 1
ATOM 1590 N N . TYR A 1 207 ? -18.310 9.112 16.489 1.00 66.06 207 TYR A N 1
ATOM 1591 C CA . TYR A 1 207 ? -17.682 10.311 17.039 1.00 66.06 207 TYR A CA 1
ATOM 1592 C C . TYR A 1 207 ? -16.242 10.557 16.584 1.00 66.06 207 TYR A C 1
ATOM 1594 O O . TYR A 1 207 ? -15.683 11.606 16.923 1.00 66.06 207 TYR A O 1
ATOM 1602 N N . SER A 1 208 ? -15.637 9.619 15.848 1.00 58.25 208 SER A N 1
ATOM 1603 C CA . SER A 1 208 ? -14.305 9.791 15.262 1.00 58.25 208 SER A CA 1
ATOM 1604 C C . SER A 1 208 ? -14.303 10.607 13.971 1.00 58.25 208 SER A C 1
ATOM 1606 O O . SER A 1 208 ? -13.233 10.980 13.497 1.00 58.25 208 SER A O 1
ATOM 1608 N N . GLN A 1 209 ? -15.473 10.905 13.397 1.00 56.81 209 GLN A N 1
ATOM 1609 C CA . GLN A 1 209 ? -15.553 11.876 12.311 1.00 56.81 209 GLN A CA 1
ATOM 1610 C C . GLN A 1 209 ? -15.319 13.291 12.867 1.00 56.81 209 GLN A C 1
ATOM 1612 O O . GLN A 1 209 ? -15.787 13.599 13.970 1.00 56.81 209 GLN A O 1
ATOM 1617 N N . PRO A 1 210 ? -14.572 14.150 12.152 1.00 53.28 210 PRO A N 1
ATOM 1618 C CA . PRO A 1 210 ? -14.461 15.547 12.530 1.00 53.28 210 PRO A CA 1
ATOM 1619 C C . PRO A 1 210 ? -15.850 16.182 12.421 1.00 53.28 210 PRO A C 1
ATOM 1621 O O . PRO A 1 210 ? -16.384 16.362 11.327 1.00 53.28 210 PRO A O 1
ATOM 1624 N N . ASP A 1 211 ? -16.452 16.488 13.570 1.00 48.78 211 ASP A N 1
ATOM 1625 C CA . ASP A 1 211 ? -17.576 17.415 13.628 1.00 48.78 211 ASP A CA 1
ATOM 1626 C C . ASP A 1 211 ? -17.085 18.742 13.017 1.00 48.78 211 ASP A C 1
ATOM 1628 O O . ASP A 1 211 ? -15.954 19.152 13.283 1.00 48.78 211 ASP A O 1
ATOM 1632 N N . GLN A 1 212 ? -17.892 19.400 12.176 1.00 39.56 212 GLN A N 1
ATOM 1633 C CA . GLN A 1 212 ? -17.600 20.728 11.601 1.00 39.56 212 GLN A CA 1
ATOM 1634 C C . GLN A 1 212 ? -17.596 21.837 12.681 1.00 39.56 212 GLN A C 1
ATOM 1636 O O . GLN A 1 212 ? -18.254 22.868 12.541 1.00 39.56 212 GLN A O 1
ATOM 1641 N N . GLU A 1 213 ? -16.900 21.638 13.794 1.00 42.03 213 GLU A N 1
ATOM 1642 C CA . GLU A 1 213 ? -16.732 22.640 14.834 1.00 42.03 213 GLU A CA 1
ATOM 1643 C C . GLU A 1 213 ? -15.551 23.540 14.462 1.00 42.03 213 GLU A C 1
ATOM 1645 O O . GLU A 1 213 ? -14.431 23.084 14.243 1.00 42.03 213 GLU A O 1
ATOM 1650 N N . GLN A 1 214 ? -15.827 24.843 14.357 1.00 36.12 214 GLN A N 1
ATOM 1651 C CA . GLN A 1 214 ? -14.816 25.885 14.218 1.00 36.12 214 GLN A CA 1
ATOM 1652 C C . GLN A 1 214 ? -13.764 25.717 15.322 1.00 36.12 214 GLN A C 1
ATOM 1654 O O . GLN A 1 214 ? -14.061 25.910 16.501 1.00 36.12 214 GLN A O 1
ATOM 1659 N N . GLU A 1 215 ? -12.544 25.357 14.924 1.00 35.47 215 GLU A N 1
ATOM 1660 C CA . GLU A 1 215 ? -11.377 25.233 15.795 1.00 35.47 215 GLU A CA 1
ATOM 1661 C C . GLU A 1 215 ? -11.148 26.530 16.581 1.00 35.47 215 GLU A C 1
ATOM 1663 O O . GLU A 1 215 ? -10.542 27.494 16.103 1.00 35.47 215 GLU A O 1
ATOM 1668 N N . ILE A 1 216 ? -11.574 26.546 17.842 1.00 37.09 216 ILE A N 1
ATOM 1669 C CA . ILE A 1 216 ? -10.928 27.392 18.837 1.00 37.09 216 ILE A CA 1
ATOM 1670 C C . ILE A 1 216 ? -9.637 26.666 19.193 1.00 37.09 216 ILE A C 1
ATOM 1672 O O . ILE A 1 216 ? -9.655 25.706 19.959 1.00 37.09 216 ILE A O 1
ATOM 1676 N N . LYS A 1 217 ? -8.530 27.121 18.596 1.00 32.88 217 LYS A N 1
ATOM 1677 C CA . LYS A 1 217 ? -7.164 26.662 18.871 1.00 32.88 217 LYS A CA 1
ATOM 1678 C C . LYS A 1 217 ? -6.921 26.592 20.382 1.00 32.88 217 LYS A C 1
ATOM 1680 O O . LYS A 1 217 ? -6.680 27.617 21.020 1.00 32.88 217 LYS A O 1
ATOM 1685 N N . SER A 1 218 ? -6.987 25.395 20.957 1.00 35.94 218 SER A N 1
ATOM 1686 C CA . SER A 1 218 ? -6.444 25.134 22.286 1.00 35.94 218 SER A CA 1
ATOM 1687 C C . SER A 1 218 ? -4.931 24.986 22.167 1.00 35.94 218 SER A C 1
ATOM 1689 O O . SER A 1 218 ? -4.444 24.307 21.273 1.00 35.94 218 SER A O 1
ATOM 1691 N N . SER A 1 219 ? -4.184 25.623 23.062 1.00 33.47 219 SER A N 1
ATOM 1692 C CA . SER A 1 219 ? -2.721 25.749 23.030 1.00 33.47 219 SER A CA 1
ATOM 1693 C C . SER A 1 219 ? -1.922 24.463 23.313 1.00 33.47 219 SER A C 1
ATOM 1695 O O . SER A 1 219 ? -0.726 24.558 23.569 1.00 33.47 219 SER A O 1
ATOM 1697 N N . ASP A 1 220 ? -2.532 23.278 23.258 1.00 38.38 220 ASP A N 1
ATOM 1698 C CA . ASP A 1 220 ? -1.870 22.005 23.575 1.00 38.38 220 ASP A CA 1
ATOM 1699 C C . ASP A 1 220 ? -1.516 21.237 22.291 1.00 38.38 220 ASP A C 1
ATOM 1701 O O . ASP A 1 220 ? -2.139 20.233 21.938 1.00 38.38 220 ASP A O 1
ATOM 1705 N N . GLY A 1 221 ? -0.486 21.722 21.588 1.00 35.69 221 GLY A N 1
ATOM 1706 C CA . GLY A 1 221 ? -0.029 21.178 20.301 1.00 35.69 221 GLY A CA 1
ATOM 1707 C C . GLY A 1 221 ? 0.421 19.707 20.321 1.00 35.69 221 GLY A C 1
ATOM 1708 O O . GLY A 1 221 ? 0.463 19.073 19.271 1.00 35.69 221 GLY A O 1
ATOM 1709 N N . GLU A 1 222 ? 0.703 19.122 21.490 1.00 39.31 222 GLU A N 1
ATOM 1710 C CA . GLU A 1 222 ? 1.093 17.706 21.611 1.00 39.31 222 GLU A CA 1
ATOM 1711 C C . GLU A 1 222 ? -0.108 16.743 21.606 1.00 39.31 222 GLU A C 1
ATOM 1713 O O . GLU A 1 222 ? -0.022 15.626 21.087 1.00 39.31 222 GLU A O 1
ATOM 1718 N N . MET A 1 223 ? -1.256 17.161 22.150 1.00 39.75 223 MET A N 1
ATOM 1719 C CA . MET A 1 223 ? -2.429 16.287 22.280 1.00 39.75 223 MET A CA 1
ATOM 1720 C C . MET A 1 223 ? -3.240 16.220 20.977 1.00 39.75 223 MET A C 1
ATOM 1722 O O . MET A 1 223 ? -3.890 15.213 20.695 1.00 39.75 223 MET A O 1
ATOM 1726 N N . GLU A 1 224 ? -3.164 17.269 20.157 1.00 41.00 224 GLU A N 1
ATOM 1727 C CA . GLU A 1 224 ? -3.822 17.364 18.850 1.00 41.00 224 GLU A CA 1
ATOM 1728 C C . GLU A 1 224 ? -3.127 16.485 17.793 1.00 41.00 224 GLU A C 1
ATOM 1730 O O . GLU A 1 224 ? -3.803 15.768 17.054 1.00 41.00 224 GLU A O 1
ATOM 1735 N N . ALA A 1 225 ? -1.789 16.397 17.826 1.00 42.69 225 ALA A N 1
ATOM 1736 C CA . ALA A 1 225 ? -1.007 15.473 16.996 1.00 42.69 225 ALA A CA 1
ATOM 1737 C C . ALA A 1 225 ? -1.312 13.988 17.293 1.00 42.69 225 ALA A C 1
ATOM 1739 O O . ALA A 1 225 ? -1.285 13.146 16.394 1.00 42.69 225 ALA A O 1
ATOM 1740 N N . CYS A 1 226 ? -1.665 13.658 18.541 1.00 47.78 226 CYS A N 1
ATOM 1741 C CA . CYS A 1 226 ? -2.019 12.293 18.939 1.00 47.78 226 CYS A CA 1
ATOM 1742 C C . CYS A 1 226 ? -3.430 11.879 18.487 1.00 47.78 226 CYS A C 1
ATOM 1744 O O . CYS A 1 226 ? -3.683 10.697 18.276 1.00 47.78 226 CYS A O 1
ATOM 1746 N N . ARG A 1 227 ? -4.377 12.809 18.299 1.00 49.88 227 ARG A N 1
ATOM 1747 C CA . ARG A 1 227 ? -5.770 12.444 17.965 1.00 49.88 227 ARG A CA 1
ATOM 1748 C C . ARG A 1 227 ? -5.895 11.697 16.636 1.00 49.88 227 ARG A C 1
ATOM 1750 O O . ARG A 1 227 ? -6.706 10.781 16.552 1.00 49.88 227 ARG A O 1
ATOM 1757 N N . GLY A 1 228 ? -5.071 12.008 15.635 1.00 53.50 228 GLY A N 1
ATOM 1758 C CA . GLY A 1 228 ? -5.064 11.288 14.353 1.00 53.50 228 GLY A CA 1
ATOM 1759 C C . GLY A 1 228 ? -4.513 9.855 14.435 1.00 53.50 228 GLY A C 1
ATOM 1760 O O . GLY A 1 228 ? -4.925 8.992 13.664 1.00 53.50 228 GLY A O 1
ATOM 1761 N N . THR A 1 229 ? -3.625 9.567 15.392 1.00 55.53 229 THR A N 1
ATOM 1762 C CA . THR A 1 229 ? -2.909 8.280 15.501 1.00 55.53 229 THR A CA 1
ATOM 1763 C C . THR A 1 229 ? -3.551 7.302 16.484 1.00 55.53 229 THR A C 1
ATOM 1765 O O . THR A 1 229 ? -3.169 6.141 16.560 1.00 55.53 229 THR A O 1
ATOM 1768 N N . LEU A 1 230 ? -4.573 7.714 17.226 1.00 63.41 230 LEU A N 1
ATOM 1769 C CA . LEU A 1 230 ? -5.186 6.885 18.270 1.00 63.41 230 LEU A CA 1
ATOM 1770 C C . LEU A 1 230 ? -6.160 5.809 17.744 1.00 63.41 230 LEU A C 1
ATOM 1772 O O . LEU A 1 230 ? -6.474 4.860 18.467 1.00 63.41 230 LEU A O 1
ATOM 1776 N N . LEU A 1 231 ? -6.583 5.900 16.477 1.00 71.81 231 LEU A N 1
ATOM 1777 C CA . LEU A 1 231 ? -7.213 4.785 15.749 1.00 71.81 231 LEU A CA 1
ATOM 1778 C C . LEU A 1 231 ? -6.189 3.873 15.058 1.00 71.81 231 LEU A C 1
ATOM 1780 O O . LEU A 1 231 ? -6.562 2.834 14.518 1.00 71.81 231 LEU A O 1
ATOM 1784 N N . LEU A 1 232 ? -4.901 4.218 15.082 1.00 72.88 232 LEU A N 1
ATOM 1785 C CA . LEU A 1 232 ? -3.879 3.466 14.363 1.00 72.88 232 LEU A CA 1
ATOM 1786 C C . LEU A 1 232 ? -3.750 2.040 14.900 1.00 72.88 232 LEU A C 1
ATOM 1788 O O . LEU A 1 232 ? -3.723 1.103 14.114 1.00 72.88 232 LEU A O 1
ATOM 1792 N N . THR A 1 233 ? -3.735 1.851 16.223 1.00 79.62 233 THR A N 1
ATOM 1793 C CA . THR A 1 233 ? -3.635 0.511 16.823 1.00 79.62 233 THR A CA 1
ATOM 1794 C C . THR A 1 233 ? -4.779 -0.416 16.396 1.00 79.62 233 THR A C 1
ATOM 1796 O O . THR A 1 233 ? -4.475 -1.496 15.880 1.00 79.62 233 THR A O 1
ATOM 1799 N N . PRO A 1 234 ? -6.075 -0.055 16.567 1.00 80.12 234 PRO A N 1
ATOM 1800 C CA . PRO A 1 234 ? -7.158 -0.925 16.115 1.00 80.12 234 PRO A CA 1
ATOM 1801 C C . PRO A 1 234 ? -7.141 -1.145 14.595 1.00 80.12 234 PRO A C 1
ATOM 1803 O O . PRO A 1 234 ? -7.423 -2.255 14.147 1.00 80.12 234 PRO A O 1
ATOM 1806 N N . LEU A 1 235 ? -6.759 -0.141 13.796 1.00 79.12 235 LEU A N 1
ATOM 1807 C CA . LEU A 1 235 ? -6.653 -0.282 12.339 1.00 79.12 235 LEU A CA 1
ATOM 1808 C C . LEU A 1 235 ? -5.528 -1.238 11.924 1.00 79.12 235 LEU A C 1
ATOM 1810 O O . LEU A 1 235 ? -5.790 -2.173 11.174 1.00 79.12 235 LEU A O 1
ATOM 1814 N N . ILE A 1 236 ? -4.311 -1.066 12.450 1.00 79.69 236 ILE A N 1
ATOM 1815 C CA . ILE A 1 236 ? -3.163 -1.944 12.167 1.00 79.69 236 ILE A CA 1
ATOM 1816 C C . ILE A 1 236 ? -3.482 -3.382 12.572 1.00 79.69 236 ILE A C 1
ATOM 1818 O O . ILE A 1 236 ? -3.198 -4.317 11.829 1.00 79.69 236 ILE A O 1
ATOM 1822 N N . ARG A 1 237 ? -4.103 -3.587 13.737 1.00 83.81 237 ARG A N 1
ATOM 1823 C CA . ARG A 1 237 ? -4.485 -4.931 14.189 1.00 83.81 237 ARG A CA 1
ATOM 1824 C C . ARG A 1 237 ? -5.554 -5.558 13.302 1.00 83.81 237 ARG A C 1
ATOM 1826 O O . ARG A 1 237 ? -5.476 -6.750 13.019 1.00 83.81 237 ARG A O 1
ATOM 1833 N N . SER A 1 238 ? -6.524 -4.767 12.847 1.00 83.06 238 SER A N 1
ATOM 1834 C CA . SER A 1 238 ? -7.527 -5.219 11.882 1.00 83.06 238 SER A CA 1
ATOM 1835 C C . SER A 1 238 ? -6.881 -5.603 10.547 1.00 83.06 238 SER A C 1
ATOM 1837 O O . SER A 1 238 ? -7.144 -6.680 10.022 1.00 83.06 238 SER A O 1
ATOM 1839 N N . GLN A 1 239 ? -5.954 -4.786 10.039 1.00 83.75 239 GLN A N 1
ATOM 1840 C CA . GLN A 1 239 ? -5.179 -5.094 8.834 1.00 83.75 239 GLN A CA 1
ATOM 1841 C C . GLN A 1 239 ? -4.371 -6.384 9.002 1.00 83.75 239 GLN A C 1
ATOM 1843 O O . GLN A 1 239 ? -4.443 -7.267 8.155 1.00 83.75 239 GLN A O 1
ATOM 1848 N N . HIS A 1 240 ? -3.662 -6.536 10.121 1.00 84.69 240 HIS A N 1
ATOM 1849 C CA . HIS A 1 240 ? -2.918 -7.751 10.451 1.00 84.69 240 HIS A CA 1
ATOM 1850 C C . HIS A 1 240 ? -3.820 -8.988 10.457 1.00 84.69 240 HIS A C 1
ATOM 1852 O O . HIS A 1 240 ? -3.495 -9.998 9.840 1.00 84.69 240 HIS A O 1
ATOM 1858 N N . TYR A 1 241 ? -4.996 -8.881 11.078 1.00 84.75 241 TYR A N 1
ATOM 1859 C CA . TYR A 1 241 ? -5.993 -9.946 11.093 1.00 84.75 241 TYR A CA 1
ATOM 1860 C C . TYR A 1 241 ? -6.481 -10.318 9.685 1.00 84.75 241 TYR A C 1
ATOM 1862 O O . TYR A 1 241 ? -6.592 -11.504 9.386 1.00 84.75 241 TYR A O 1
ATOM 1870 N N . LEU A 1 242 ? -6.737 -9.331 8.819 1.00 87.31 242 LEU A N 1
ATOM 1871 C CA . LEU A 1 242 ? -7.174 -9.557 7.435 1.00 87.31 242 LEU A CA 1
ATOM 1872 C C . LEU A 1 242 ? -6.086 -10.194 6.563 1.00 87.31 242 LEU A C 1
ATOM 1874 O O . LEU A 1 242 ? -6.394 -10.993 5.679 1.00 87.31 242 LEU A O 1
ATOM 1878 N N . MET A 1 243 ? -4.827 -9.831 6.806 1.00 88.81 243 MET A N 1
ATOM 1879 C CA . MET A 1 243 ? -3.678 -10.335 6.054 1.00 88.81 243 MET A CA 1
ATOM 1880 C C . MET A 1 243 ? -3.206 -11.706 6.547 1.00 88.81 243 MET A C 1
ATOM 1882 O O . MET A 1 243 ? -2.601 -12.456 5.787 1.00 88.81 243 MET A O 1
ATOM 1886 N N . ARG A 1 244 ? -3.490 -12.067 7.799 1.00 89.44 244 ARG A N 1
ATOM 1887 C CA . ARG A 1 244 ? -3.030 -13.318 8.404 1.00 89.44 244 ARG A CA 1
ATOM 1888 C C . ARG A 1 244 ? -3.400 -14.540 7.559 1.00 89.44 244 ARG A C 1
ATOM 1890 O O . ARG A 1 244 ? -4.570 -14.802 7.292 1.00 89.44 244 ARG A O 1
ATOM 1897 N N . GLY A 1 245 ? -2.393 -15.340 7.211 1.00 90.88 245 GLY A N 1
ATOM 1898 C CA . GLY A 1 245 ? -2.556 -16.583 6.457 1.00 90.88 245 GLY A CA 1
ATOM 1899 C C . GLY A 1 245 ? -2.824 -16.399 4.962 1.00 90.88 245 GLY A C 1
ATOM 1900 O O . GLY A 1 245 ? -2.965 -17.408 4.269 1.00 90.88 245 GLY A O 1
ATOM 1901 N N . LYS A 1 246 ? -2.872 -15.154 4.468 1.00 95.62 246 LYS A N 1
ATOM 1902 C CA . LYS A 1 246 ? -2.938 -14.852 3.037 1.00 95.62 246 LYS A CA 1
ATOM 1903 C C . LYS A 1 246 ? -1.638 -15.223 2.345 1.00 95.62 246 LYS A C 1
ATOM 1905 O O . LYS A 1 246 ? -0.557 -15.039 2.905 1.00 95.62 246 LYS A O 1
ATOM 1910 N N . THR A 1 247 ? -1.766 -15.736 1.129 1.00 97.38 247 THR A N 1
ATOM 1911 C CA . THR A 1 247 ? -0.638 -16.130 0.288 1.00 97.38 247 THR A CA 1
ATOM 1912 C C . THR A 1 247 ? -0.337 -15.017 -0.703 1.00 97.38 247 THR A C 1
ATOM 1914 O O . THR A 1 247 ? -1.203 -14.644 -1.488 1.00 97.38 247 THR A O 1
ATOM 1917 N N . VAL A 1 248 ? 0.874 -14.471 -0.680 1.00 97.00 248 VAL A N 1
ATOM 1918 C CA . VAL A 1 248 ? 1.292 -13.387 -1.576 1.00 97.00 248 VAL A CA 1
ATOM 1919 C C . VAL A 1 248 ? 2.436 -13.875 -2.451 1.00 97.00 248 VAL A C 1
ATOM 1921 O O . VAL A 1 248 ? 3.454 -14.352 -1.950 1.00 97.00 248 VAL A O 1
ATOM 1924 N N . LEU A 1 249 ? 2.261 -13.740 -3.763 1.00 97.94 249 LEU A N 1
ATOM 1925 C CA . LEU A 1 249 ? 3.315 -13.933 -4.747 1.00 97.94 249 LEU A CA 1
ATOM 1926 C C . LEU A 1 249 ? 4.144 -12.651 -4.862 1.00 97.94 249 LEU A C 1
ATOM 1928 O O . LEU A 1 249 ? 3.599 -11.567 -5.058 1.00 97.94 249 LEU A O 1
ATOM 1932 N N . VAL A 1 250 ? 5.458 -12.773 -4.729 1.00 96.94 250 VAL A N 1
ATOM 1933 C CA . VAL A 1 250 ? 6.408 -11.668 -4.847 1.00 96.94 250 VAL A CA 1
ATOM 1934 C C . VAL A 1 250 ? 7.325 -11.937 -6.032 1.00 96.94 250 VAL A C 1
ATOM 1936 O O . VAL A 1 250 ? 8.007 -12.962 -6.056 1.00 96.94 250 VAL A O 1
ATOM 1939 N N . ILE A 1 251 ? 7.354 -11.017 -6.994 1.00 96.31 251 ILE A N 1
ATOM 1940 C CA . ILE A 1 251 ? 8.242 -11.067 -8.160 1.00 96.31 251 ILE A CA 1
ATOM 1941 C C . ILE A 1 251 ? 9.406 -10.099 -7.940 1.00 96.31 251 ILE A C 1
ATOM 1943 O O . ILE A 1 251 ? 9.201 -8.891 -7.793 1.00 96.31 251 ILE A O 1
ATOM 1947 N N . GLY A 1 252 ? 10.624 -10.636 -7.897 1.00 92.75 252 GLY A N 1
ATOM 1948 C CA . GLY A 1 252 ? 11.839 -9.885 -7.600 1.00 92.75 252 GLY A CA 1
ATOM 1949 C C . GLY A 1 252 ? 11.972 -9.581 -6.106 1.00 92.75 252 GLY A C 1
ATOM 1950 O O . GLY A 1 252 ? 11.246 -8.764 -5.532 1.00 92.75 252 GLY A O 1
ATOM 1951 N N . ALA A 1 253 ? 12.948 -10.207 -5.455 1.00 90.00 253 ALA A N 1
ATOM 1952 C CA . ALA A 1 253 ? 13.137 -10.160 -4.012 1.00 90.00 253 ALA A CA 1
ATOM 1953 C C . ALA A 1 253 ? 13.694 -8.821 -3.506 1.00 90.00 253 ALA A C 1
ATOM 1955 O O . ALA A 1 253 ? 13.527 -8.461 -2.332 1.00 90.00 253 ALA A O 1
ATOM 1956 N N . GLY A 1 254 ? 14.332 -8.081 -4.416 1.00 87.00 254 GLY A N 1
ATOM 1957 C CA . GLY A 1 254 ? 14.974 -6.801 -4.175 1.00 87.00 254 GLY A CA 1
ATOM 1958 C C . GLY A 1 254 ? 16.199 -6.872 -3.265 1.00 87.00 254 GLY A C 1
ATOM 1959 O O . GLY A 1 254 ? 16.365 -7.789 -2.482 1.00 87.00 254 GLY A O 1
ATOM 1960 N N . GLY A 1 255 ? 17.078 -5.867 -3.324 1.00 84.38 255 GLY A N 1
ATOM 1961 C CA . GLY A 1 255 ? 18.314 -5.903 -2.531 1.00 84.38 255 GLY A CA 1
ATOM 1962 C C . GLY A 1 255 ? 18.108 -5.863 -1.006 1.00 84.38 255 GLY A C 1
ATOM 1963 O O . GLY A 1 255 ? 17.042 -5.509 -0.502 1.00 84.38 255 GLY A O 1
ATOM 1964 N N . TYR A 1 256 ? 19.188 -6.091 -0.247 1.00 85.56 256 TYR A N 1
ATOM 1965 C CA . TYR A 1 256 ? 19.205 -6.121 1.231 1.00 85.56 256 TYR A CA 1
ATOM 1966 C C . TYR A 1 256 ? 18.536 -4.913 1.917 1.00 85.56 256 TYR A C 1
ATOM 1968 O O . TYR A 1 256 ? 17.991 -5.029 3.012 1.00 85.56 256 TYR A O 1
ATOM 1976 N N . SER A 1 257 ? 18.499 -3.751 1.256 1.00 83.50 257 SER A N 1
ATOM 1977 C CA . SER A 1 257 ? 17.770 -2.564 1.736 1.00 83.50 257 SER A CA 1
ATOM 1978 C C . SER A 1 257 ? 16.257 -2.768 1.930 1.00 83.50 257 SER A C 1
ATOM 1980 O O . SER A 1 257 ? 15.618 -1.932 2.568 1.00 83.50 257 SER A O 1
ATOM 1982 N N . LYS A 1 258 ? 15.688 -3.860 1.402 1.00 85.75 258 LYS A N 1
ATOM 1983 C CA . LYS A 1 258 ? 14.281 -4.264 1.540 1.00 85.75 258 LYS A CA 1
ATOM 1984 C C . LYS A 1 258 ? 14.056 -5.320 2.627 1.00 85.75 258 LYS A C 1
ATOM 1986 O O . LYS A 1 258 ? 12.926 -5.756 2.808 1.00 85.75 258 LYS A O 1
ATOM 1991 N N . LYS A 1 259 ? 15.088 -5.704 3.394 1.00 88.88 259 LYS A N 1
ATOM 1992 C CA . LYS A 1 259 ? 14.987 -6.706 4.474 1.00 88.88 259 LYS A CA 1
ATOM 1993 C C . LYS A 1 259 ? 13.830 -6.434 5.443 1.00 88.88 259 LYS A C 1
ATOM 1995 O O . LYS A 1 259 ? 13.115 -7.360 5.804 1.00 88.88 259 LYS A O 1
ATOM 2000 N N . PHE A 1 260 ? 13.607 -5.169 5.796 1.00 88.19 260 PHE A N 1
ATOM 2001 C CA . PHE A 1 260 ? 12.523 -4.778 6.699 1.00 88.19 260 PHE A CA 1
ATOM 2002 C C . PHE A 1 260 ? 11.133 -5.184 6.178 1.00 88.19 260 PHE A C 1
ATOM 2004 O O . PHE A 1 260 ? 10.251 -5.480 6.973 1.00 88.19 260 PHE A O 1
ATOM 2011 N N . ILE A 1 261 ? 10.925 -5.246 4.856 1.00 88.62 261 ILE A N 1
ATOM 2012 C CA . ILE A 1 261 ? 9.637 -5.648 4.275 1.00 88.62 261 ILE A CA 1
ATOM 2013 C C . ILE A 1 261 ? 9.397 -7.142 4.487 1.00 88.62 261 ILE A C 1
ATOM 2015 O O . ILE A 1 261 ? 8.290 -7.543 4.828 1.00 88.62 261 ILE A O 1
ATOM 2019 N N . TRP A 1 262 ? 10.444 -7.958 4.358 1.00 91.12 262 TRP A N 1
ATOM 2020 C CA . TRP A 1 262 ? 10.395 -9.390 4.651 1.00 91.12 262 TRP A CA 1
ATOM 2021 C C . TRP A 1 262 ? 10.110 -9.661 6.133 1.00 91.12 262 TRP A C 1
ATOM 2023 O O . TRP A 1 262 ? 9.309 -10.532 6.468 1.00 91.12 262 TRP A O 1
ATOM 2033 N N . GLU A 1 263 ? 10.710 -8.872 7.026 1.00 89.69 263 GLU A N 1
ATOM 2034 C CA . GLU A 1 263 ? 10.442 -8.940 8.469 1.00 89.69 263 GLU A CA 1
ATOM 2035 C C . GLU A 1 263 ? 8.985 -8.553 8.782 1.00 89.69 263 GLU A C 1
ATOM 2037 O O . GLU A 1 263 ? 8.320 -9.229 9.570 1.00 89.69 263 GLU A O 1
ATOM 2042 N N . VAL A 1 264 ? 8.459 -7.521 8.113 1.00 86.75 264 VAL A N 1
ATOM 2043 C CA . VAL A 1 264 ? 7.050 -7.115 8.212 1.00 86.75 264 VAL A CA 1
ATOM 2044 C C . VAL A 1 264 ? 6.119 -8.192 7.653 1.00 86.75 264 VAL A C 1
ATOM 2046 O O . VAL A 1 264 ? 5.144 -8.533 8.311 1.00 86.75 264 VAL A O 1
ATOM 2049 N N . ALA A 1 265 ? 6.411 -8.788 6.497 1.00 90.00 265 ALA A N 1
ATOM 2050 C CA . ALA A 1 265 ? 5.587 -9.850 5.920 1.00 90.00 265 ALA A CA 1
ATOM 2051 C C . ALA A 1 265 ? 5.459 -11.057 6.865 1.00 90.00 265 ALA A C 1
ATOM 2053 O O . ALA A 1 265 ? 4.356 -11.560 7.093 1.00 90.00 265 ALA A O 1
ATOM 2054 N N . ASN A 1 266 ? 6.570 -11.451 7.496 1.00 87.25 266 ASN A N 1
ATOM 2055 C CA . ASN A 1 266 ? 6.573 -12.480 8.533 1.00 87.25 266 ASN A CA 1
ATOM 2056 C C . ASN A 1 266 ? 5.781 -12.044 9.776 1.00 87.25 266 ASN A C 1
ATOM 2058 O O . ASN A 1 266 ? 5.000 -12.825 10.320 1.00 87.25 266 ASN A O 1
ATOM 2062 N N . HIS A 1 267 ? 5.919 -10.782 10.207 1.00 85.31 267 HIS A N 1
ATOM 2063 C CA . HIS A 1 267 ? 5.106 -10.246 11.299 1.00 85.31 267 HIS A CA 1
ATOM 2064 C C . HIS A 1 267 ? 3.614 -10.366 10.982 1.00 85.31 267 HIS A C 1
ATOM 2066 O O . HIS A 1 267 ? 2.868 -10.815 11.844 1.00 85.31 267 HIS A O 1
ATOM 2072 N N . TYR A 1 268 ? 3.201 -10.059 9.747 1.00 87.94 268 TYR A N 1
ATOM 2073 C CA . TYR A 1 268 ? 1.830 -10.177 9.233 1.00 87.94 268 TYR A CA 1
ATOM 2074 C C . TYR A 1 268 ? 1.355 -11.626 9.050 1.00 87.94 268 TYR A C 1
ATOM 2076 O O . TYR A 1 268 ? 0.182 -11.848 8.755 1.00 87.94 268 TYR A O 1
ATOM 2084 N N . GLN A 1 269 ? 2.230 -12.612 9.283 1.00 89.94 269 GLN A N 1
ATOM 2085 C CA . GLN A 1 269 ? 1.947 -14.037 9.102 1.00 89.94 269 GLN A CA 1
ATOM 2086 C C . GLN A 1 269 ? 1.425 -14.334 7.690 1.00 89.94 269 GLN A C 1
ATOM 2088 O O . GLN A 1 269 ? 0.489 -15.120 7.510 1.00 89.94 269 GLN A O 1
ATOM 2093 N N . LEU A 1 270 ? 2.009 -13.651 6.704 1.00 94.12 270 LEU A N 1
ATOM 2094 C CA . LEU A 1 270 ? 1.791 -13.930 5.293 1.00 94.12 270 LEU A CA 1
ATOM 2095 C C . LEU A 1 270 ? 2.533 -15.202 4.907 1.00 94.12 270 LEU A C 1
ATOM 2097 O O . LEU A 1 270 ? 3.647 -15.432 5.372 1.00 94.12 270 LEU A O 1
ATOM 2101 N N . LYS A 1 271 ? 1.925 -15.978 4.013 1.00 96.38 271 LYS A N 1
ATOM 2102 C CA . LYS A 1 271 ? 2.632 -17.019 3.274 1.00 96.38 271 LYS A CA 1
ATOM 2103 C C . LYS A 1 271 ? 3.208 -16.389 2.019 1.00 96.38 271 LYS A C 1
ATOM 2105 O O . LYS A 1 271 ? 2.458 -15.785 1.254 1.00 96.38 271 LYS A O 1
ATOM 2110 N N . ILE A 1 272 ? 4.508 -16.495 1.798 1.00 97.00 272 ILE A N 1
ATOM 2111 C CA . ILE A 1 272 ? 5.164 -15.863 0.660 1.00 97.00 272 ILE A CA 1
ATOM 2112 C C . ILE A 1 272 ? 5.642 -16.902 -0.347 1.00 97.00 272 ILE A C 1
ATOM 2114 O O . ILE A 1 272 ? 6.406 -17.811 -0.024 1.00 97.00 272 ILE A O 1
ATOM 2118 N N . LEU A 1 273 ? 5.214 -16.708 -1.592 1.00 98.00 273 LEU A N 1
ATOM 2119 C CA . LEU A 1 273 ? 5.762 -17.365 -2.771 1.00 98.00 273 LEU A CA 1
ATOM 2120 C C . LEU A 1 273 ? 6.709 -16.359 -3.427 1.00 98.00 273 LEU A C 1
ATOM 2122 O O . LEU A 1 273 ? 6.261 -15.299 -3.852 1.00 98.00 273 LEU A O 1
ATOM 2126 N N . LEU A 1 274 ? 8.005 -16.638 -3.475 1.00 97.12 274 LEU A N 1
ATOM 2127 C CA . LEU A 1 274 ? 8.990 -15.721 -4.048 1.00 97.12 274 LEU A CA 1
ATOM 2128 C C . LEU A 1 274 ? 9.530 -16.263 -5.368 1.00 97.12 274 LEU A C 1
ATOM 2130 O O . LEU A 1 274 ? 10.019 -17.390 -5.422 1.00 97.12 274 LEU A O 1
ATOM 2134 N N . VAL A 1 275 ? 9.509 -15.414 -6.393 1.00 97.31 275 VAL A N 1
ATOM 2135 C CA . VAL A 1 275 ? 10.203 -15.623 -7.663 1.00 97.31 275 VAL A CA 1
ATOM 2136 C C . VAL A 1 275 ? 11.372 -14.647 -7.740 1.00 97.31 275 VAL A C 1
ATOM 2138 O O . VAL A 1 275 ? 11.171 -13.437 -7.625 1.00 97.31 275 VAL A O 1
ATOM 2141 N N . ASP A 1 276 ? 12.586 -15.158 -7.923 1.00 94.94 276 ASP A N 1
ATOM 2142 C CA . ASP A 1 276 ? 13.792 -14.335 -8.074 1.00 94.94 276 ASP A CA 1
ATOM 2143 C C . ASP A 1 276 ? 14.837 -15.029 -8.961 1.00 94.94 276 ASP A C 1
ATOM 2145 O O . ASP A 1 276 ? 14.749 -16.236 -9.201 1.00 94.94 276 ASP A O 1
ATOM 2149 N N . CYS A 1 277 ? 15.841 -14.285 -9.429 1.00 91.81 277 CYS A N 1
ATOM 2150 C CA . CYS A 1 277 ? 16.960 -14.851 -10.178 1.00 91.81 277 CYS A CA 1
ATOM 2151 C C . CYS A 1 277 ? 18.076 -15.405 -9.285 1.00 91.81 277 CYS A C 1
ATOM 2153 O O . CYS A 1 277 ? 18.757 -16.344 -9.700 1.00 91.81 277 CYS A O 1
ATOM 2155 N N . ASP A 1 278 ? 18.263 -14.879 -8.067 1.00 90.75 278 ASP A N 1
ATOM 2156 C CA . ASP A 1 278 ? 19.351 -15.285 -7.179 1.00 90.75 278 ASP A CA 1
ATOM 2157 C C . ASP A 1 278 ? 18.892 -16.336 -6.149 1.00 90.75 278 ASP A C 1
ATOM 2159 O O . ASP A 1 278 ? 18.275 -16.000 -5.131 1.00 90.75 278 ASP A O 1
ATOM 2163 N N . PRO A 1 279 ? 19.254 -17.624 -6.317 1.00 89.62 279 PRO A N 1
ATOM 2164 C CA . PRO A 1 279 ? 18.944 -18.653 -5.328 1.00 89.62 279 PRO A CA 1
ATOM 2165 C C . PRO A 1 279 ? 19.684 -18.461 -3.995 1.00 89.62 279 PRO A C 1
ATOM 2167 O O . PRO A 1 279 ? 19.331 -19.094 -3.002 1.00 89.62 279 PRO A O 1
ATOM 2170 N N . ASN A 1 280 ? 20.710 -17.606 -3.944 1.00 91.94 280 ASN A N 1
ATOM 2171 C CA . ASN A 1 280 ? 21.430 -17.271 -2.717 1.00 91.94 280 ASN A CA 1
ATOM 2172 C C . ASN A 1 280 ? 20.868 -16.032 -2.013 1.00 91.94 280 ASN A C 1
ATOM 2174 O O . ASN A 1 280 ? 21.380 -15.660 -0.950 1.00 91.94 280 ASN A O 1
ATOM 2178 N N . HIS A 1 281 ? 19.806 -15.423 -2.550 1.00 91.19 281 HIS A N 1
ATOM 2179 C CA . HIS A 1 281 ? 19.181 -14.255 -1.956 1.00 91.19 281 HIS A CA 1
ATOM 2180 C C . HIS A 1 281 ? 18.757 -14.540 -0.508 1.00 91.19 281 HIS A C 1
ATOM 2182 O O . HIS A 1 281 ? 18.230 -15.613 -0.207 1.00 91.19 281 HIS A O 1
ATOM 2188 N N . PHE A 1 282 ? 18.945 -13.591 0.417 1.00 91.94 282 PHE A N 1
ATOM 2189 C CA . PHE A 1 282 ? 18.700 -13.839 1.848 1.00 91.94 282 PHE A CA 1
ATOM 2190 C C . PHE A 1 282 ? 17.251 -14.258 2.147 1.00 91.94 282 PHE A C 1
ATOM 2192 O O . PHE A 1 282 ? 17.023 -15.045 3.064 1.00 91.94 282 PHE A O 1
ATOM 2199 N N . ALA A 1 283 ? 16.291 -13.753 1.366 1.00 91.81 283 ALA A N 1
ATOM 2200 C CA . ALA A 1 283 ? 14.874 -14.054 1.539 1.00 91.81 283 ALA A CA 1
ATOM 2201 C C . ALA A 1 283 ? 14.496 -15.472 1.075 1.00 91.81 283 ALA A C 1
ATOM 2203 O O . ALA A 1 283 ? 13.529 -16.027 1.585 1.00 91.81 283 ALA A O 1
ATOM 2204 N N . SER A 1 284 ? 15.271 -16.096 0.176 1.00 92.06 284 SER A N 1
ATOM 2205 C CA . SER A 1 284 ? 14.971 -17.432 -0.378 1.00 92.06 284 SER A CA 1
ATOM 2206 C C . SER A 1 284 ? 14.806 -18.515 0.696 1.00 92.06 284 SER A C 1
ATOM 2208 O O . SER A 1 284 ? 14.068 -19.475 0.509 1.00 92.06 284 SER A O 1
ATOM 2210 N N . LYS A 1 285 ? 15.474 -18.345 1.845 1.00 89.62 285 LYS A N 1
ATOM 2211 C CA . LYS A 1 285 ? 15.463 -19.292 2.971 1.00 89.62 285 LYS A CA 1
ATOM 2212 C C . LYS A 1 285 ? 14.380 -19.006 4.007 1.00 89.62 285 LYS A C 1
ATOM 2214 O O . LYS A 1 285 ? 14.214 -19.795 4.932 1.00 89.62 285 LYS A O 1
ATOM 2219 N N . THR A 1 286 ? 13.720 -17.855 3.915 1.00 89.25 286 THR A N 1
ATOM 2220 C CA . THR A 1 286 ? 12.740 -17.390 4.908 1.00 89.25 286 THR A CA 1
ATOM 2221 C C . THR A 1 286 ? 11.308 -17.401 4.389 1.00 89.25 286 THR A C 1
ATOM 2223 O O . THR A 1 286 ? 10.390 -17.222 5.179 1.00 89.25 286 THR A O 1
ATOM 2226 N N . VAL A 1 287 ? 11.123 -17.568 3.081 1.00 94.56 287 VAL A N 1
ATOM 2227 C CA . VAL A 1 287 ? 9.815 -17.650 2.417 1.00 94.56 287 VAL A CA 1
ATOM 2228 C C . VAL A 1 287 ? 9.295 -19.086 2.391 1.00 94.56 287 VAL A C 1
ATOM 2230 O O . VAL A 1 287 ? 10.075 -20.031 2.502 1.00 94.56 287 VAL A O 1
ATOM 2233 N N . ASP A 1 288 ? 7.985 -19.254 2.218 1.00 95.94 288 ASP A N 1
ATOM 2234 C CA . ASP A 1 288 ? 7.335 -20.567 2.180 1.00 95.94 288 ASP A CA 1
ATOM 2235 C C . ASP A 1 288 ? 7.723 -21.359 0.929 1.00 95.94 288 ASP A C 1
ATOM 2237 O O . ASP A 1 288 ? 8.009 -22.553 1.007 1.00 95.94 288 ASP A O 1
ATOM 2241 N N . HIS A 1 289 ? 7.769 -20.687 -0.223 1.00 96.81 289 HIS A N 1
ATOM 2242 C CA . HIS A 1 289 ? 8.213 -21.281 -1.477 1.00 96.81 289 HIS A CA 1
ATOM 2243 C C . HIS A 1 289 ? 9.098 -20.313 -2.250 1.00 96.81 289 HIS A C 1
ATOM 2245 O O . HIS A 1 289 ? 8.817 -19.118 -2.332 1.00 96.81 289 HIS A O 1
ATOM 2251 N N . PHE A 1 290 ? 10.151 -20.853 -2.855 1.00 97.19 290 PHE A N 1
ATOM 2252 C CA . PHE A 1 290 ? 11.070 -20.113 -3.702 1.00 97.19 290 PHE A CA 1
ATOM 2253 C C . PHE A 1 290 ? 11.146 -20.760 -5.081 1.00 97.19 290 PHE A C 1
ATOM 2255 O O . PHE A 1 290 ? 11.324 -21.976 -5.188 1.00 97.19 290 PHE A O 1
ATOM 2262 N N . PHE A 1 291 ? 11.048 -19.941 -6.123 1.00 97.19 291 PHE A N 1
ATOM 2263 C CA . PHE A 1 291 ? 11.178 -20.359 -7.507 1.00 97.19 291 PHE A CA 1
ATOM 2264 C C . PHE A 1 291 ? 12.257 -19.536 -8.207 1.00 97.19 291 PHE A C 1
ATOM 2266 O O . PHE A 1 291 ? 12.133 -18.322 -8.362 1.00 97.19 291 PHE A O 1
ATOM 2273 N N . ALA A 1 292 ? 13.333 -20.213 -8.605 1.00 95.94 292 ALA A N 1
ATOM 2274 C CA . ALA A 1 292 ? 14.451 -19.580 -9.285 1.00 95.94 292 ALA A CA 1
ATOM 2275 C C . ALA A 1 292 ? 14.149 -19.429 -10.779 1.00 95.94 292 ALA A C 1
ATOM 2277 O O . ALA A 1 292 ? 13.949 -20.430 -11.470 1.00 95.94 292 ALA A O 1
ATOM 2278 N N . VAL A 1 293 ? 14.195 -18.197 -11.278 1.00 95.62 293 VAL A N 1
ATOM 2279 C CA . VAL A 1 293 ? 14.141 -17.873 -12.710 1.00 95.62 293 VAL A CA 1
ATOM 2280 C C . VAL A 1 293 ? 15.449 -17.153 -13.054 1.00 95.62 293 VAL A C 1
ATOM 2282 O O . VAL A 1 293 ? 15.549 -15.948 -12.838 1.00 95.62 293 VAL A O 1
ATOM 2285 N N . PRO A 1 294 ? 16.503 -17.871 -13.492 1.00 91.75 294 PRO A N 1
ATOM 2286 C CA . PRO A 1 294 ? 17.852 -17.307 -13.624 1.00 91.75 294 PRO A CA 1
ATOM 2287 C C . PRO A 1 294 ? 17.941 -16.064 -14.517 1.00 91.75 294 PRO A C 1
ATOM 2289 O O . PRO A 1 294 ? 18.764 -15.186 -14.278 1.00 91.75 294 PRO A O 1
ATOM 2292 N N . ASP A 1 295 ? 17.084 -15.992 -15.527 1.00 91.44 295 ASP A N 1
ATOM 2293 C CA . ASP A 1 295 ? 16.978 -14.934 -16.524 1.00 91.44 295 ASP A CA 1
ATOM 2294 C C . ASP A 1 295 ? 15.839 -13.943 -16.231 1.00 91.44 295 ASP A C 1
ATOM 2296 O O . ASP A 1 295 ? 15.473 -13.185 -17.114 1.00 91.44 295 ASP A O 1
ATOM 2300 N N . LEU A 1 296 ? 15.305 -13.889 -15.001 1.00 92.44 296 LEU A N 1
ATOM 2301 C CA . LEU A 1 296 ? 14.187 -13.000 -14.620 1.00 92.44 296 LEU A CA 1
ATOM 2302 C C . LEU A 1 296 ? 14.432 -11.515 -14.932 1.00 92.44 296 LEU A C 1
ATOM 2304 O O . LEU A 1 296 ? 13.489 -10.742 -15.046 1.00 92.44 296 LEU A O 1
ATOM 2308 N N . ALA A 1 297 ? 15.699 -11.108 -15.008 1.00 89.38 297 ALA A N 1
ATOM 2309 C CA . ALA A 1 297 ? 16.072 -9.736 -15.318 1.00 89.38 297 ALA A CA 1
ATOM 2310 C C . ALA A 1 297 ? 16.057 -9.430 -16.831 1.00 89.38 297 ALA A C 1
ATOM 2312 O O . ALA A 1 297 ? 16.207 -8.273 -17.206 1.00 89.38 297 ALA A O 1
ATOM 2313 N N . ASP A 1 298 ? 15.894 -10.437 -17.698 1.00 91.75 298 ASP A N 1
ATOM 2314 C CA . ASP A 1 298 ? 15.659 -10.259 -19.134 1.00 91.75 298 ASP A CA 1
ATOM 2315 C C . ASP A 1 298 ? 14.164 -10.057 -19.398 1.00 91.75 298 ASP A C 1
ATOM 2317 O O . ASP A 1 298 ? 13.409 -10.985 -19.694 1.00 91.75 298 ASP A O 1
ATOM 2321 N N . HIS A 1 299 ? 13.737 -8.806 -19.306 1.00 92.06 299 HIS A N 1
ATOM 2322 C CA . HIS A 1 299 ? 12.340 -8.431 -19.456 1.00 92.06 299 HIS A CA 1
ATOM 2323 C C . HIS A 1 299 ? 11.818 -8.506 -20.897 1.00 92.06 299 HIS A C 1
ATOM 2325 O O . HIS A 1 299 ? 10.615 -8.379 -21.131 1.00 92.06 299 HIS A O 1
ATOM 2331 N N . LEU A 1 300 ? 12.682 -8.792 -21.880 1.00 90.88 300 LEU A N 1
ATOM 2332 C CA . LEU A 1 300 ? 12.237 -9.165 -23.227 1.00 90.88 300 LEU A CA 1
ATOM 2333 C C . LEU A 1 300 ? 11.561 -10.545 -23.246 1.00 90.88 300 LEU A C 1
ATOM 2335 O O . LEU A 1 300 ? 10.877 -10.877 -24.215 1.00 90.88 300 LEU A O 1
ATOM 2339 N N . GLN A 1 301 ? 11.748 -11.343 -22.189 1.00 94.25 301 GLN A N 1
ATOM 2340 C CA . GLN A 1 301 ? 11.164 -12.671 -22.015 1.00 94.25 301 GLN A CA 1
ATOM 2341 C C . GLN A 1 301 ? 10.012 -12.697 -20.996 1.00 94.25 301 GLN A C 1
ATOM 2343 O O . GLN A 1 301 ? 9.543 -13.787 -20.663 1.00 94.25 301 GLN A O 1
ATOM 2348 N N . ASP A 1 302 ? 9.507 -11.540 -20.544 1.00 95.25 302 ASP A N 1
ATOM 2349 C CA . ASP A 1 302 ? 8.448 -11.443 -19.523 1.00 95.25 302 ASP A CA 1
ATOM 2350 C C . ASP A 1 302 ? 7.220 -12.321 -19.853 1.00 95.25 302 ASP A C 1
ATOM 2352 O O . ASP A 1 302 ? 6.707 -13.018 -18.978 1.00 95.25 302 ASP A O 1
ATOM 2356 N N . ASP A 1 303 ? 6.798 -12.404 -21.122 1.00 95.69 303 ASP A N 1
ATOM 2357 C CA . ASP A 1 303 ? 5.692 -13.282 -21.543 1.00 95.69 303 ASP A CA 1
ATOM 2358 C C . ASP A 1 303 ? 5.987 -14.767 -21.247 1.00 95.69 303 ASP A C 1
ATOM 2360 O O . ASP A 1 303 ? 5.133 -15.513 -20.752 1.00 95.69 303 ASP A O 1
ATOM 2364 N N . GLN A 1 304 ? 7.217 -15.210 -21.520 1.00 97.38 304 GLN A N 1
ATOM 2365 C CA . GLN A 1 304 ? 7.665 -16.578 -21.275 1.00 97.38 304 GLN A CA 1
ATOM 2366 C C . GLN A 1 304 ? 7.876 -16.839 -19.779 1.00 97.38 304 GLN A C 1
ATOM 2368 O O . GLN A 1 304 ? 7.517 -17.918 -19.291 1.00 97.38 304 GLN A O 1
ATOM 2373 N N . HIS A 1 305 ? 8.403 -15.861 -19.037 1.00 97.75 305 HIS A N 1
ATOM 2374 C CA . HIS A 1 305 ? 8.518 -15.924 -17.579 1.00 97.75 305 HIS A CA 1
ATOM 2375 C C . HIS A 1 305 ? 7.141 -16.018 -16.925 1.00 97.75 305 HIS A C 1
ATOM 2377 O O . HIS A 1 305 ? 6.933 -16.883 -16.078 1.00 97.75 305 HIS A O 1
ATOM 2383 N N . CYS A 1 306 ? 6.170 -15.219 -17.371 1.00 98.06 306 CYS A N 1
ATOM 2384 C CA . CYS A 1 306 ? 4.783 -15.265 -16.912 1.00 98.06 306 CYS A CA 1
ATOM 2385 C C . CYS A 1 306 ? 4.179 -16.660 -17.116 1.00 98.06 306 CYS A C 1
ATOM 2387 O O . CYS A 1 306 ? 3.565 -17.219 -16.201 1.00 98.06 306 CYS A O 1
ATOM 2389 N N . MET A 1 307 ? 4.391 -17.272 -18.290 1.00 97.81 307 MET A N 1
ATOM 2390 C CA . MET A 1 307 ? 3.966 -18.653 -18.530 1.00 97.81 307 MET A CA 1
ATOM 2391 C C . MET A 1 307 ? 4.619 -19.638 -17.566 1.00 97.81 307 MET A C 1
ATOM 2393 O O . MET A 1 307 ? 3.906 -20.384 -16.900 1.00 97.81 307 MET A O 1
ATOM 2397 N N . HIS A 1 308 ? 5.940 -19.579 -17.433 1.00 97.81 308 HIS A N 1
ATOM 2398 C CA . HIS A 1 308 ? 6.701 -20.493 -16.591 1.00 97.81 308 HIS A CA 1
ATOM 2399 C C . HIS A 1 308 ? 6.317 -20.391 -15.106 1.00 97.81 308 HIS A C 1
ATOM 2401 O O . HIS A 1 308 ? 6.145 -21.410 -14.439 1.00 97.81 308 HIS A O 1
ATOM 2407 N N . ILE A 1 309 ? 6.120 -19.173 -14.598 1.00 98.44 309 ILE A N 1
ATOM 2408 C CA . ILE A 1 309 ? 5.692 -18.922 -13.217 1.00 98.44 309 ILE A CA 1
ATOM 2409 C C . ILE A 1 309 ? 4.271 -19.453 -12.994 1.00 98.44 309 ILE A C 1
ATOM 2411 O O . ILE A 1 309 ? 4.018 -20.113 -11.988 1.00 98.44 309 ILE A O 1
ATOM 2415 N N . CYS A 1 310 ? 3.345 -19.233 -13.932 1.00 98.00 310 CYS A N 1
ATOM 2416 C CA . CYS A 1 310 ? 1.984 -19.771 -13.821 1.00 98.00 310 CYS A CA 1
ATOM 2417 C C . CYS A 1 310 ? 1.952 -21.308 -13.865 1.00 98.00 310 CYS A C 1
ATOM 2419 O O . CYS A 1 310 ? 1.187 -21.930 -13.122 1.00 98.00 310 CYS A O 1
ATOM 2421 N N . ASP A 1 311 ? 2.789 -21.927 -14.698 1.00 98.06 311 ASP A N 1
ATOM 2422 C CA . ASP A 1 311 ? 2.919 -23.385 -14.776 1.00 98.06 311 ASP A CA 1
ATOM 2423 C C . ASP A 1 311 ? 3.522 -23.953 -13.487 1.00 98.06 311 ASP A C 1
ATOM 2425 O O . ASP A 1 311 ? 3.066 -24.983 -12.984 1.00 98.06 311 ASP A O 1
ATOM 2429 N N . TRP A 1 312 ? 4.504 -23.264 -12.900 1.00 98.31 312 TRP A N 1
ATOM 2430 C CA . TRP A 1 312 ? 5.060 -23.609 -11.594 1.00 98.31 312 TRP A CA 1
ATOM 2431 C C . TRP A 1 312 ? 4.002 -23.551 -10.484 1.00 98.31 312 TRP A C 1
ATOM 2433 O O . TRP A 1 312 ? 3.869 -24.512 -9.722 1.00 98.31 312 TRP A O 1
ATOM 2443 N N . LEU A 1 313 ? 3.208 -22.476 -10.425 1.00 98.19 313 LEU A N 1
ATOM 2444 C CA . LEU A 1 313 ? 2.113 -22.340 -9.458 1.00 98.19 313 LEU A CA 1
ATOM 2445 C C . LEU A 1 313 ? 1.090 -23.471 -9.616 1.00 98.19 313 LEU A C 1
ATOM 2447 O O . LEU A 1 313 ? 0.737 -24.130 -8.641 1.00 98.19 313 LEU A O 1
ATOM 2451 N N . THR A 1 314 ? 0.679 -23.748 -10.855 1.00 97.31 314 THR A N 1
ATOM 2452 C CA . THR A 1 314 ? -0.318 -24.782 -11.168 1.00 97.31 314 THR A CA 1
ATOM 2453 C C . THR A 1 314 ? 0.194 -26.183 -10.833 1.00 97.31 314 THR A C 1
ATOM 2455 O O . THR A 1 314 ? -0.497 -26.960 -10.179 1.00 97.31 314 THR A O 1
ATOM 2458 N N . SER A 1 315 ? 1.417 -26.518 -11.255 1.00 97.50 315 SER A N 1
ATOM 2459 C CA . SER A 1 315 ? 2.029 -27.833 -11.006 1.00 97.50 315 SER A CA 1
ATOM 2460 C C . SER A 1 315 ? 2.339 -28.088 -9.529 1.00 97.50 315 SER A C 1
ATOM 2462 O O . SER A 1 315 ? 2.399 -29.245 -9.114 1.00 97.50 315 SER A O 1
ATOM 2464 N N . SER A 1 316 ? 2.494 -27.024 -8.739 1.00 96.81 316 SER A N 1
ATOM 2465 C CA . SER A 1 316 ? 2.760 -27.086 -7.300 1.00 96.81 316 SER A CA 1
ATOM 2466 C C . SER A 1 316 ? 1.501 -26.924 -6.434 1.00 96.81 316 SER A C 1
ATOM 2468 O O . SER A 1 316 ? 1.625 -26.911 -5.212 1.00 96.81 316 SER A O 1
ATOM 2470 N N . ASP A 1 317 ? 0.311 -26.803 -7.039 1.00 96.81 317 ASP A N 1
ATOM 2471 C CA . ASP A 1 317 ? -0.971 -26.530 -6.362 1.00 96.81 317 ASP A CA 1
ATOM 2472 C C . ASP A 1 317 ? -0.926 -25.288 -5.441 1.00 96.81 317 ASP A C 1
ATOM 2474 O O . ASP A 1 317 ? -1.436 -25.275 -4.319 1.00 96.81 317 ASP A O 1
ATOM 2478 N N . LEU A 1 318 ? -0.265 -24.227 -5.914 1.00 97.62 318 LEU A N 1
ATOM 2479 C CA . LEU A 1 318 ? -0.091 -22.967 -5.195 1.00 97.62 318 LEU A CA 1
ATOM 2480 C C . LEU A 1 318 ? -1.057 -21.904 -5.727 1.00 97.62 318 LEU A C 1
ATOM 2482 O O . LEU A 1 318 ? -1.009 -21.535 -6.898 1.00 97.62 318 LEU A O 1
ATOM 2486 N N . HIS A 1 319 ? -1.886 -21.355 -4.836 1.00 96.19 319 HIS A N 1
ATOM 2487 C CA . HIS A 1 319 ? -2.925 -20.376 -5.174 1.00 96.19 319 HIS A CA 1
ATOM 2488 C C . HIS A 1 319 ? -2.698 -19.064 -4.408 1.00 96.19 319 HIS A C 1
ATOM 2490 O O . HIS A 1 319 ? -3.132 -18.952 -3.257 1.00 96.19 319 HIS A O 1
ATOM 2496 N N . PRO A 1 320 ? -1.984 -18.079 -4.984 1.00 97.81 320 PRO A N 1
ATOM 2497 C CA . PRO A 1 320 ? -1.781 -16.789 -4.331 1.00 97.81 320 PRO A CA 1
ATOM 2498 C C . PRO A 1 320 ? -3.089 -15.984 -4.246 1.00 97.81 320 PRO A C 1
ATOM 2500 O O . PRO A 1 320 ? -3.859 -15.926 -5.197 1.00 97.81 320 PRO A O 1
ATOM 2503 N N . ASP A 1 321 ? -3.316 -15.308 -3.117 1.00 97.06 321 ASP A N 1
ATOM 2504 C CA . ASP A 1 321 ? -4.400 -14.333 -2.924 1.00 97.06 321 ASP A CA 1
ATOM 2505 C C . ASP A 1 321 ? -4.090 -12.976 -3.597 1.00 97.06 321 ASP A C 1
ATOM 2507 O O . ASP A 1 321 ? -4.991 -12.163 -3.813 1.00 97.06 321 ASP A O 1
ATOM 2511 N N . GLY A 1 322 ? -2.817 -12.705 -3.899 1.00 96.00 322 GLY A N 1
ATOM 2512 C CA . GLY A 1 322 ? -2.354 -11.476 -4.544 1.00 96.00 322 GLY A CA 1
ATOM 2513 C C . GLY A 1 322 ? -0.909 -11.583 -5.032 1.00 96.00 322 GLY A C 1
ATOM 2514 O O . GLY A 1 322 ? -0.171 -12.470 -4.604 1.00 96.00 322 GLY A O 1
ATOM 2515 N N . CYS A 1 323 ? -0.508 -10.678 -5.927 1.00 97.00 323 CYS A N 1
ATOM 2516 C CA . CYS A 1 323 ? 0.825 -10.648 -6.525 1.00 97.00 323 CYS A CA 1
ATOM 2517 C C . CYS A 1 323 ? 1.388 -9.218 -6.527 1.00 97.00 323 CYS A C 1
ATOM 2519 O O . CYS A 1 323 ? 0.666 -8.267 -6.829 1.00 97.00 323 CYS A O 1
ATOM 2521 N N . VAL A 1 324 ? 2.657 -9.064 -6.142 1.00 94.94 324 VAL A N 1
ATOM 2522 C CA . VAL A 1 324 ? 3.347 -7.771 -5.994 1.00 94.94 324 VAL A CA 1
ATOM 2523 C C . VAL A 1 324 ? 4.815 -7.870 -6.419 1.00 94.94 324 VAL A C 1
ATOM 2525 O O . VAL A 1 324 ? 5.386 -8.957 -6.464 1.00 94.94 324 VAL A O 1
ATOM 2528 N N . CYS A 1 325 ? 5.459 -6.729 -6.654 1.00 92.50 325 CYS A N 1
ATOM 2529 C CA . CYS A 1 325 ? 6.910 -6.622 -6.812 1.00 92.50 325 CYS A CA 1
ATOM 2530 C C . CYS A 1 325 ? 7.456 -5.448 -5.991 1.00 92.50 325 CYS A C 1
ATOM 2532 O O . CYS A 1 325 ? 6.722 -4.520 -5.646 1.00 92.50 325 CYS A O 1
ATOM 2534 N N . PHE A 1 326 ? 8.749 -5.482 -5.652 1.00 84.06 326 PHE A N 1
ATOM 2535 C CA . PHE A 1 326 ? 9.393 -4.378 -4.920 1.00 84.06 326 PHE A CA 1
ATOM 2536 C C . PHE A 1 326 ? 10.023 -3.320 -5.811 1.00 84.06 326 PHE A C 1
ATOM 2538 O O . PHE A 1 326 ? 10.163 -2.173 -5.381 1.00 84.06 326 PHE A O 1
ATOM 2545 N N . TRP A 1 327 ? 10.474 -3.731 -6.992 1.00 78.06 327 TRP A N 1
ATOM 2546 C CA . TRP A 1 327 ? 11.168 -2.875 -7.940 1.00 78.06 327 TRP A CA 1
ATOM 2547 C C . TRP A 1 327 ? 10.310 -2.656 -9.169 1.00 78.06 327 TRP A C 1
ATOM 2549 O O . TRP A 1 327 ? 9.501 -3.504 -9.551 1.00 78.06 327 TRP A O 1
ATOM 2559 N N . ASP A 1 328 ? 10.504 -1.486 -9.759 1.00 80.56 328 ASP A N 1
ATOM 2560 C CA . ASP A 1 328 ? 9.801 -1.031 -10.943 1.00 80.56 328 ASP A CA 1
ATOM 2561 C C . ASP A 1 328 ? 10.150 -1.854 -12.187 1.00 80.56 328 ASP A C 1
ATOM 2563 O O . ASP A 1 328 ? 9.419 -1.795 -13.164 1.00 80.56 328 ASP A O 1
ATOM 2567 N N . ASP A 1 329 ? 11.230 -2.630 -12.170 1.00 86.12 329 ASP A N 1
ATOM 2568 C CA . ASP A 1 329 ? 11.622 -3.460 -13.310 1.00 86.12 329 ASP A CA 1
ATOM 2569 C C . ASP A 1 329 ? 10.657 -4.629 -13.540 1.00 86.12 329 ASP A C 1
ATOM 2571 O O . ASP A 1 329 ? 10.252 -4.871 -14.671 1.00 86.12 329 ASP A O 1
ATOM 2575 N N . CYS A 1 330 ? 10.162 -5.265 -12.473 1.00 92.00 330 CYS A N 1
ATOM 2576 C CA . CYS A 1 330 ? 9.253 -6.412 -12.581 1.00 92.00 330 CYS A CA 1
ATOM 2577 C C . CYS A 1 330 ? 7.761 -6.033 -12.650 1.00 92.00 330 CYS A C 1
ATOM 2579 O O . CYS A 1 330 ? 6.905 -6.915 -12.554 1.00 92.00 330 CYS A O 1
ATOM 2581 N N . VAL A 1 331 ? 7.401 -4.747 -12.756 1.00 93.50 331 VAL A N 1
ATOM 2582 C CA . VAL A 1 331 ? 5.989 -4.302 -12.687 1.00 93.50 331 VAL A CA 1
ATOM 2583 C C . VAL A 1 331 ? 5.149 -4.804 -13.856 1.00 93.50 331 VAL A C 1
ATOM 2585 O O . VAL A 1 331 ? 3.978 -5.133 -13.661 1.00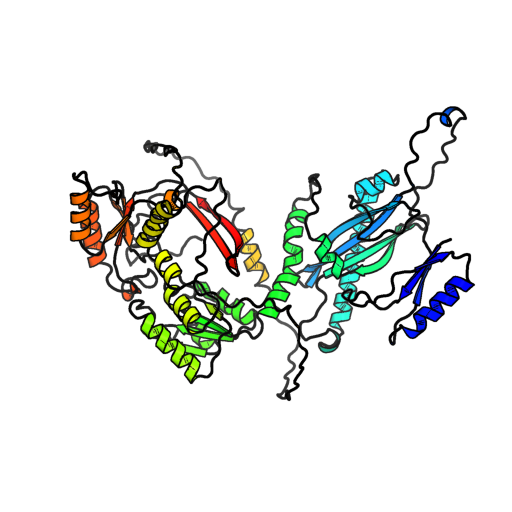 93.50 331 VAL A O 1
ATOM 2588 N N . ILE A 1 332 ? 5.739 -4.895 -15.052 1.00 95.19 332 ILE A N 1
ATOM 2589 C CA . ILE A 1 332 ? 5.052 -5.404 -16.242 1.00 95.19 332 ILE A CA 1
ATOM 2590 C C . ILE A 1 332 ? 4.806 -6.906 -16.070 1.00 95.19 332 ILE A C 1
ATOM 2592 O O . ILE A 1 332 ? 3.638 -7.293 -16.027 1.00 95.19 332 ILE A O 1
ATOM 2596 N N . LEU A 1 333 ? 5.839 -7.722 -15.825 1.00 96.81 333 LEU A N 1
ATOM 2597 C CA . LEU A 1 333 ? 5.683 -9.142 -15.477 1.00 96.81 333 LEU A CA 1
ATOM 2598 C C . LEU A 1 333 ? 4.640 -9.382 -14.372 1.00 96.81 333 LEU A C 1
ATOM 2600 O O . LEU A 1 333 ? 3.753 -10.223 -14.505 1.00 96.81 333 LEU A O 1
ATOM 2604 N N . THR A 1 334 ? 4.693 -8.601 -13.291 1.00 97.69 334 THR A N 1
ATOM 2605 C CA . THR A 1 334 ? 3.736 -8.697 -12.174 1.00 97.69 334 THR A CA 1
ATOM 2606 C C . THR A 1 334 ? 2.305 -8.435 -12.642 1.00 97.69 334 THR A C 1
ATOM 2608 O O . THR A 1 334 ? 1.395 -9.176 -12.274 1.00 97.69 334 THR A O 1
ATOM 2611 N N . SER A 1 335 ? 2.092 -7.414 -13.478 1.00 97.19 335 SER A N 1
ATOM 2612 C CA . SER A 1 335 ? 0.773 -7.112 -14.042 1.00 97.19 335 SER A CA 1
ATOM 2613 C C . SER A 1 335 ? 0.263 -8.214 -14.977 1.00 97.19 335 SER A C 1
ATOM 2615 O O . SER A 1 335 ? -0.913 -8.566 -14.905 1.00 97.19 335 SER A O 1
ATOM 2617 N N . GLN A 1 336 ? 1.141 -8.814 -15.790 1.00 97.75 336 GLN A N 1
ATOM 2618 C CA . GLN A 1 336 ? 0.800 -9.935 -16.669 1.00 97.75 336 GLN A CA 1
ATOM 2619 C C . GLN A 1 336 ? 0.395 -11.178 -15.871 1.00 97.75 336 GLN A C 1
ATOM 2621 O O . GLN A 1 336 ? -0.583 -11.840 -16.212 1.00 97.75 336 GLN A O 1
ATOM 2626 N N . ILE A 1 337 ? 1.114 -11.480 -14.787 1.00 98.06 337 ILE A N 1
ATOM 2627 C CA . ILE A 1 337 ? 0.777 -12.588 -13.887 1.00 98.06 337 ILE A CA 1
ATOM 2628 C C . ILE A 1 337 ? -0.571 -12.329 -13.209 1.00 98.06 337 ILE A C 1
ATOM 2630 O O . ILE A 1 337 ? -1.404 -13.232 -13.155 1.00 98.06 337 ILE A O 1
ATOM 2634 N N . CYS A 1 338 ? -0.819 -11.105 -12.726 1.00 97.62 338 CYS A N 1
ATOM 2635 C CA . CYS A 1 338 ? -2.116 -10.750 -12.151 1.00 97.62 338 CYS A CA 1
ATOM 2636 C C . CYS A 1 338 ? -3.261 -10.972 -13.144 1.00 97.62 338 CYS A C 1
ATOM 2638 O O . CYS A 1 338 ? -4.245 -11.616 -12.787 1.00 97.62 338 CYS A O 1
ATOM 2640 N N . ASP A 1 339 ? -3.116 -10.480 -14.377 1.00 96.94 339 ASP A N 1
ATOM 2641 C CA . ASP A 1 339 ? -4.110 -10.641 -15.442 1.00 96.94 339 ASP A CA 1
ATOM 2642 C C . ASP A 1 339 ? -4.365 -12.124 -15.750 1.00 96.94 339 ASP A C 1
ATOM 2644 O O . ASP A 1 339 ? -5.503 -12.595 -15.708 1.00 96.94 339 ASP A O 1
ATOM 2648 N N . LYS A 1 340 ? -3.291 -12.903 -15.929 1.00 96.75 340 LYS A N 1
ATOM 2649 C CA . LYS A 1 340 ? -3.371 -14.334 -16.245 1.00 96.75 340 LYS A CA 1
ATOM 2650 C C . LYS A 1 340 ? -3.992 -15.175 -15.125 1.00 96.75 340 LYS A C 1
ATOM 2652 O O . LYS A 1 340 ? -4.676 -16.157 -15.412 1.00 96.75 340 LYS A O 1
ATOM 2657 N N . LEU A 1 341 ? -3.768 -14.808 -13.863 1.00 96.56 341 LEU A N 1
ATOM 2658 C CA . LEU A 1 341 ? -4.323 -15.499 -12.694 1.00 96.56 341 LEU A CA 1
ATOM 2659 C C . LEU A 1 341 ? -5.694 -14.952 -12.252 1.00 96.56 341 LEU A C 1
ATOM 2661 O O . LEU A 1 341 ? -6.283 -15.480 -11.310 1.00 96.56 341 LEU A O 1
ATOM 2665 N N . GLY A 1 342 ? -6.211 -13.899 -12.894 1.00 95.81 342 GLY A N 1
ATOM 2666 C CA . GLY A 1 342 ? -7.444 -13.227 -12.467 1.00 95.81 342 GLY A CA 1
ATOM 2667 C C . GLY A 1 342 ? -7.324 -12.533 -11.103 1.00 95.81 342 GLY A C 1
ATOM 2668 O O . GLY A 1 342 ? -8.325 -12.348 -10.404 1.00 95.81 342 GLY A O 1
ATOM 2669 N N . LEU A 1 343 ? -6.105 -12.168 -10.699 1.00 95.62 343 LEU A N 1
ATOM 2670 C CA . LEU A 1 343 ? -5.839 -11.419 -9.475 1.00 95.62 343 LEU A CA 1
ATOM 2671 C C . LEU A 1 343 ? -6.078 -9.926 -9.696 1.00 95.62 343 LEU A C 1
ATOM 2673 O O . LEU A 1 343 ? -6.024 -9.402 -10.807 1.00 95.62 343 LEU A O 1
ATOM 2677 N N . ARG A 1 344 ? -6.299 -9.202 -8.598 1.00 91.69 344 ARG A N 1
ATOM 2678 C CA . ARG A 1 344 ? -6.376 -7.741 -8.650 1.00 91.69 344 ARG A CA 1
ATOM 2679 C C . ARG A 1 344 ? -4.996 -7.170 -8.973 1.00 91.69 344 ARG A C 1
ATOM 2681 O O . ARG A 1 344 ? -4.045 -7.415 -8.237 1.00 91.69 344 ARG A O 1
ATOM 2688 N N . GLY A 1 345 ? -4.912 -6.365 -10.024 1.00 90.31 345 GLY A N 1
ATOM 2689 C CA . GLY A 1 345 ? -3.686 -5.701 -10.449 1.00 90.31 345 GLY A CA 1
ATOM 2690 C C . GLY A 1 345 ? -3.971 -4.578 -11.439 1.00 90.31 345 GLY A C 1
ATOM 2691 O O . GLY A 1 345 ? -5.109 -4.388 -11.872 1.00 90.31 345 GLY A O 1
ATOM 2692 N N . ALA A 1 346 ? -2.935 -3.813 -11.773 1.00 90.31 346 ALA A N 1
ATOM 2693 C CA . ALA A 1 346 ? -3.009 -2.849 -12.863 1.00 90.31 346 ALA A CA 1
ATOM 2694 C C . ALA A 1 346 ? -3.033 -3.578 -14.217 1.00 90.31 346 ALA A C 1
ATOM 2696 O O . ALA A 1 346 ? -2.462 -4.659 -14.349 1.00 90.31 346 ALA A O 1
ATOM 2697 N N . LEU A 1 347 ? -3.681 -2.980 -15.220 1.00 92.12 347 LEU A N 1
ATOM 2698 C CA . LEU A 1 347 ? -3.744 -3.550 -16.568 1.00 92.12 347 LEU A CA 1
ATOM 2699 C C . LEU A 1 347 ? -2.344 -3.567 -17.208 1.00 92.12 347 LEU A C 1
ATOM 2701 O O . LEU A 1 347 ? -1.696 -2.513 -17.207 1.00 92.12 347 LEU A O 1
ATOM 2705 N N . PRO A 1 348 ? -1.901 -4.686 -17.816 1.00 94.75 348 PRO A N 1
ATOM 2706 C CA . PRO A 1 348 ? -0.560 -4.788 -18.394 1.00 94.75 348 PRO A CA 1
ATOM 2707 C C . PRO A 1 348 ? -0.227 -3.686 -19.399 1.00 94.75 348 PRO A C 1
ATOM 2709 O O . PRO A 1 348 ? 0.855 -3.105 -19.354 1.00 94.75 348 PRO A O 1
ATOM 2712 N N . GLU A 1 349 ? -1.180 -3.321 -20.258 1.00 93.81 349 GLU A N 1
ATOM 2713 C CA . GLU A 1 349 ? -0.983 -2.248 -21.236 1.00 93.81 349 GLU A CA 1
ATOM 2714 C C . GLU A 1 349 ? -0.777 -0.878 -20.569 1.00 93.81 349 GLU A C 1
ATOM 2716 O O . GLU A 1 349 ? 0.089 -0.108 -20.988 1.00 93.81 349 GLU A O 1
ATOM 2721 N N . ALA A 1 350 ? -1.527 -0.579 -19.504 1.00 93.00 350 ALA A N 1
ATOM 2722 C CA . ALA A 1 350 ? -1.392 0.680 -18.775 1.00 93.00 350 ALA A CA 1
ATOM 2723 C C . ALA A 1 350 ? -0.029 0.774 -18.072 1.00 93.00 350 ALA A C 1
ATOM 2725 O O . ALA A 1 350 ? 0.628 1.814 -18.132 1.00 93.00 350 ALA A O 1
ATOM 2726 N N . VAL A 1 351 ? 0.417 -0.325 -17.456 1.00 94.44 351 VAL A N 1
ATOM 2727 C CA . VAL A 1 351 ? 1.737 -0.416 -16.817 1.00 94.44 351 VAL A CA 1
ATOM 2728 C C . VAL A 1 351 ? 2.854 -0.290 -17.855 1.00 94.44 351 VAL A C 1
ATOM 2730 O O . VAL A 1 351 ? 3.801 0.463 -17.635 1.00 94.44 351 VAL A O 1
ATOM 2733 N N . ALA A 1 352 ? 2.721 -0.941 -19.014 1.00 93.44 352 ALA A N 1
ATOM 2734 C CA . ALA A 1 352 ? 3.692 -0.847 -20.103 1.00 93.44 352 ALA A CA 1
ATOM 2735 C C . ALA A 1 352 ? 3.825 0.582 -20.654 1.00 93.44 352 ALA A C 1
ATOM 2737 O O . ALA A 1 352 ? 4.937 1.060 -20.879 1.00 93.44 352 ALA A O 1
ATOM 2738 N N . ILE A 1 353 ? 2.705 1.298 -20.825 1.00 94.06 353 ILE A N 1
ATOM 2739 C CA . ILE A 1 353 ? 2.719 2.715 -21.221 1.00 94.06 353 ILE A CA 1
ATOM 2740 C C . ILE A 1 353 ? 3.430 3.570 -20.166 1.00 94.06 353 ILE A C 1
ATOM 2742 O O . ILE A 1 353 ? 4.206 4.448 -20.538 1.00 94.06 353 ILE A O 1
ATOM 2746 N N . ALA A 1 354 ? 3.167 3.324 -18.878 1.00 93.19 354 ALA A N 1
ATOM 2747 C CA . ALA A 1 354 ? 3.717 4.099 -17.765 1.00 93.19 354 ALA A CA 1
ATOM 2748 C C . ALA A 1 354 ? 5.219 3.851 -17.518 1.00 93.19 354 ALA A C 1
ATOM 2750 O O . ALA A 1 354 ? 5.939 4.765 -17.120 1.00 93.19 354 ALA A O 1
ATOM 2751 N N . LYS A 1 355 ? 5.703 2.623 -17.743 1.00 92.38 355 LYS A N 1
ATOM 2752 C CA . LYS A 1 355 ? 7.112 2.248 -17.529 1.00 92.38 355 LYS A CA 1
ATOM 2753 C C . LYS A 1 355 ? 8.033 2.818 -18.614 1.00 92.38 355 LYS A C 1
ATOM 2755 O O . LYS A 1 355 ? 9.170 3.182 -18.315 1.00 92.38 355 LYS A O 1
ATOM 2760 N N . GLU A 1 356 ? 7.549 2.961 -19.849 1.00 92.56 356 GLU A N 1
ATOM 2761 C CA . GLU A 1 356 ? 8.306 3.585 -20.938 1.00 92.56 356 GLU A CA 1
ATOM 2762 C C . GLU A 1 356 ? 8.109 5.111 -20.959 1.00 92.56 356 GLU A C 1
ATOM 2764 O O . GLU A 1 356 ? 7.008 5.634 -21.178 1.00 92.56 356 GLU A O 1
ATOM 2769 N N . LYS A 1 357 ? 9.200 5.855 -20.741 1.00 93.00 357 LYS A N 1
ATOM 2770 C CA . LYS A 1 357 ? 9.153 7.310 -20.526 1.00 93.00 357 LYS A CA 1
ATOM 2771 C C . LYS A 1 357 ? 8.587 8.057 -21.731 1.00 93.00 357 LYS A C 1
ATOM 2773 O O . LYS A 1 357 ? 7.772 8.968 -21.555 1.00 93.00 357 LYS A O 1
ATOM 2778 N N . SER A 1 358 ? 8.997 7.709 -22.951 1.00 92.50 358 SER A N 1
ATOM 2779 C CA . SER A 1 358 ? 8.466 8.374 -24.145 1.00 92.50 358 SER A CA 1
ATOM 2780 C C . SER A 1 358 ? 6.987 8.057 -24.375 1.00 92.50 358 SER A C 1
ATOM 2782 O O . SER A 1 358 ? 6.203 8.987 -24.586 1.00 92.50 358 SER A O 1
ATOM 2784 N N . ARG A 1 359 ? 6.566 6.789 -24.251 1.00 93.00 359 ARG A N 1
ATOM 2785 C CA . ARG A 1 359 ? 5.150 6.396 -24.375 1.00 93.00 359 ARG A CA 1
ATOM 2786 C C . ARG A 1 359 ? 4.263 7.081 -23.351 1.00 93.00 359 ARG A C 1
ATOM 2788 O O . ARG A 1 359 ? 3.179 7.516 -23.731 1.00 93.00 359 ARG A O 1
ATOM 2795 N N . THR A 1 360 ? 4.721 7.260 -22.113 1.00 93.44 360 THR A N 1
ATOM 2796 C CA . THR A 1 360 ? 3.985 8.031 -21.098 1.00 93.44 360 THR A CA 1
ATOM 2797 C C . THR A 1 360 ? 3.680 9.446 -21.592 1.00 93.44 360 THR A C 1
ATOM 2799 O O . THR A 1 360 ? 2.524 9.874 -21.617 1.00 93.44 360 THR A O 1
ATOM 2802 N N . HIS A 1 361 ? 4.700 10.178 -22.052 1.00 90.88 361 HIS A N 1
ATOM 2803 C CA . HIS A 1 361 ? 4.517 11.541 -22.554 1.00 90.88 361 HIS A CA 1
ATOM 2804 C C . HIS A 1 361 ? 3.648 11.592 -23.816 1.00 90.88 361 HIS A C 1
ATOM 2806 O O . HIS A 1 361 ? 2.757 12.438 -23.914 1.00 90.88 361 HIS A O 1
ATOM 2812 N N . LEU A 1 362 ? 3.861 10.682 -24.770 1.00 88.62 362 LEU A N 1
ATOM 2813 C CA . LEU A 1 362 ? 3.061 10.609 -25.994 1.00 88.62 362 LEU A CA 1
ATOM 2814 C C . LEU A 1 362 ? 1.594 10.274 -25.698 1.00 88.62 362 LEU A C 1
ATOM 2816 O O . LEU A 1 362 ? 0.700 10.877 -26.297 1.00 88.62 362 LEU A O 1
ATOM 2820 N N . HIS A 1 363 ? 1.336 9.377 -24.743 1.00 90.19 363 HIS A N 1
ATOM 2821 C CA . HIS A 1 363 ? -0.009 9.046 -24.288 1.00 90.19 363 HIS A CA 1
ATOM 2822 C C . HIS A 1 363 ? -0.699 10.283 -23.703 1.00 90.19 363 HIS A C 1
ATOM 2824 O O . HIS A 1 363 ? -1.759 10.673 -24.194 1.00 90.19 363 HIS A O 1
ATOM 2830 N N . LEU A 1 364 ? -0.062 10.980 -22.756 1.00 89.44 364 LEU A N 1
ATOM 2831 C CA . LEU A 1 364 ? -0.591 12.213 -22.159 1.00 89.44 364 LEU A CA 1
ATOM 2832 C C . LEU A 1 364 ? -0.852 13.319 -23.198 1.00 89.44 364 LEU A C 1
ATOM 2834 O O . LEU A 1 364 ? -1.880 13.998 -23.141 1.00 89.44 364 LEU A O 1
ATOM 2838 N N . LEU A 1 365 ? 0.037 13.485 -24.183 1.00 85.19 365 LEU A N 1
ATOM 2839 C CA . LEU A 1 365 ? -0.159 14.423 -25.295 1.00 85.19 365 LEU A CA 1
ATOM 2840 C C . LEU A 1 365 ? -1.333 14.024 -26.203 1.00 85.19 365 LEU A C 1
ATOM 2842 O O . LEU A 1 365 ? -2.001 14.895 -26.762 1.00 85.19 365 LEU A O 1
ATOM 2846 N N . SER A 1 366 ? -1.604 12.728 -26.364 1.00 83.62 366 SER A N 1
ATOM 2847 C CA . SER A 1 366 ? -2.707 12.236 -27.197 1.00 83.62 366 SER A CA 1
ATOM 2848 C C . SER A 1 366 ? -4.088 12.484 -26.579 1.00 83.62 366 SER A C 1
ATOM 2850 O O . SER A 1 366 ? -5.049 12.715 -27.319 1.00 83.62 366 SER A O 1
ATOM 2852 N N . LEU A 1 367 ? -4.181 12.548 -25.243 1.00 80.44 367 LEU A N 1
ATOM 2853 C CA . LEU A 1 367 ? -5.434 12.768 -24.506 1.00 80.44 367 LEU A CA 1
ATOM 2854 C C . LEU A 1 367 ? -6.084 14.141 -24.783 1.00 80.44 367 LEU A C 1
ATOM 2856 O O . LEU A 1 367 ? -7.272 14.320 -24.521 1.00 80.44 367 LEU A O 1
ATOM 2860 N N . VAL A 1 368 ? -5.360 15.080 -25.410 1.00 62.38 368 VAL A N 1
ATOM 2861 C CA . VAL A 1 368 ? -5.907 16.339 -25.970 1.00 62.38 368 VAL A CA 1
ATOM 2862 C C . VAL A 1 368 ? -6.994 16.084 -27.007 1.00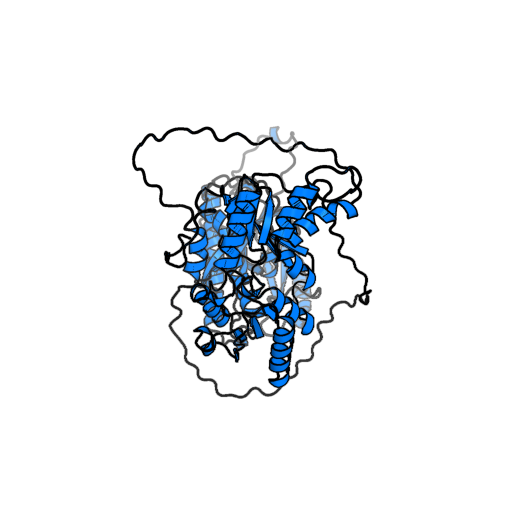 62.38 368 VAL A C 1
ATOM 2864 O O . VAL A 1 368 ? -7.951 16.845 -27.120 1.00 62.38 368 VAL A O 1
ATOM 2867 N N . LYS A 1 369 ? -6.830 15.035 -27.817 1.00 50.44 369 LYS A N 1
ATOM 2868 C CA . LYS A 1 369 ? -7.686 14.802 -28.984 1.00 50.44 369 LYS A CA 1
ATOM 2869 C C . LYS A 1 369 ? -9.047 14.219 -28.613 1.00 50.44 369 LYS A C 1
ATOM 2871 O O . LYS A 1 369 ? -9.991 14.407 -29.370 1.00 50.44 369 LYS A O 1
ATOM 2876 N N . ALA A 1 370 ? -9.153 13.543 -27.470 1.00 44.66 370 ALA A N 1
ATOM 2877 C CA . ALA A 1 370 ? -10.385 12.884 -27.042 1.00 44.66 370 ALA A CA 1
ATOM 2878 C C . ALA A 1 370 ? -11.383 13.843 -26.370 1.00 44.66 370 ALA A C 1
ATOM 2880 O O . ALA A 1 370 ? -12.579 13.571 -26.369 1.00 44.66 370 ALA A O 1
ATOM 2881 N N . THR A 1 371 ? -10.920 14.969 -25.814 1.00 45.50 371 THR A N 1
ATOM 2882 C CA . THR A 1 371 ? -11.762 15.848 -24.987 1.00 45.50 371 THR A CA 1
ATOM 2883 C C . THR A 1 371 ? -12.335 17.064 -25.710 1.00 45.50 371 THR A C 1
ATOM 2885 O O . THR A 1 371 ? -13.187 17.725 -25.136 1.00 45.50 371 THR A O 1
ATOM 2888 N N . GLY A 1 372 ? -11.958 17.361 -26.961 1.00 37.22 372 GLY A N 1
ATOM 2889 C CA . GLY A 1 372 ? -12.677 18.313 -27.829 1.00 37.22 372 GLY A CA 1
ATOM 2890 C C . GLY A 1 372 ? -12.856 19.753 -27.310 1.00 37.22 372 GLY A C 1
ATOM 2891 O O . GLY A 1 372 ? -13.547 20.540 -27.955 1.00 37.22 372 GLY A O 1
ATOM 2892 N N . VAL A 1 373 ? -12.247 20.136 -26.184 1.00 38.62 373 VAL A N 1
ATOM 2893 C CA . VAL A 1 373 ? -12.356 21.492 -25.639 1.00 38.62 373 VAL A CA 1
ATOM 2894 C C . VAL A 1 373 ? -11.147 22.304 -26.089 1.00 38.62 373 VAL A C 1
ATOM 2896 O O . VAL A 1 373 ? -10.025 22.088 -25.638 1.00 38.62 373 VAL A O 1
ATOM 2899 N N . GLN A 1 374 ? -11.381 23.277 -26.974 1.00 33.38 374 GLN A N 1
ATOM 2900 C CA . GLN A 1 374 ? -10.453 24.388 -27.168 1.00 33.38 374 GLN A CA 1
ATOM 2901 C C . GLN A 1 374 ? -10.406 25.209 -25.873 1.00 33.38 374 GLN A C 1
ATOM 2903 O O . GLN A 1 374 ? -11.275 26.043 -25.633 1.00 33.38 374 GLN A O 1
ATOM 2908 N N . THR A 1 375 ? -9.405 24.984 -25.026 1.00 34.81 375 THR A N 1
ATOM 2909 C CA . THR A 1 375 ? -9.066 25.924 -23.955 1.00 34.81 375 THR A CA 1
ATOM 2910 C C . THR A 1 375 ? -7.989 26.887 -24.441 1.00 34.81 375 THR A C 1
ATOM 2912 O O . THR A 1 375 ? -6.987 26.502 -25.045 1.00 34.81 375 THR A O 1
ATOM 2915 N N . ALA A 1 376 ? -8.250 28.177 -24.229 1.00 29.92 376 ALA A N 1
ATOM 2916 C CA . ALA A 1 376 ? -7.379 29.274 -24.611 1.00 29.92 376 ALA A CA 1
ATOM 2917 C C . ALA A 1 376 ? -5.976 29.111 -24.002 1.00 29.92 376 ALA A C 1
ATOM 2919 O O . ALA A 1 376 ? -5.822 28.782 -22.828 1.00 29.92 376 ALA A O 1
ATOM 2920 N N . SER A 1 377 ? -4.966 29.371 -24.831 1.00 27.36 377 SER A N 1
ATOM 2921 C CA . SER A 1 377 ? -3.545 29.416 -24.484 1.00 27.36 377 SER A CA 1
ATOM 2922 C C . SER A 1 377 ? -3.296 30.260 -23.227 1.00 27.36 377 SER A C 1
ATOM 2924 O O . SER A 1 377 ? -3.279 31.489 -23.300 1.00 27.36 377 SER A O 1
ATOM 2926 N N . VAL A 1 378 ? -3.022 29.612 -22.096 1.00 27.95 378 VAL A N 1
ATOM 2927 C CA . VAL A 1 378 ? -2.301 30.245 -20.988 1.00 27.95 378 VAL A CA 1
ATOM 2928 C C . VAL A 1 378 ? -0.819 30.179 -21.341 1.00 27.95 378 VAL A C 1
ATOM 2930 O O . VAL A 1 378 ? -0.259 29.098 -21.516 1.00 27.95 378 VAL A O 1
ATOM 2933 N N . ALA A 1 379 ? -0.206 31.346 -21.524 1.00 24.91 379 ALA A N 1
ATOM 2934 C CA . ALA A 1 379 ? 1.211 31.461 -21.826 1.00 24.91 379 ALA A CA 1
ATOM 2935 C C . ALA A 1 379 ? 2.050 30.855 -20.688 1.00 24.91 379 ALA A C 1
ATOM 2937 O O . ALA A 1 379 ? 1.887 31.221 -19.524 1.00 24.91 379 ALA A O 1
ATOM 2938 N N . LEU A 1 380 ? 2.956 29.942 -21.044 1.00 28.91 380 LEU A N 1
ATOM 2939 C CA . LEU A 1 380 ? 4.047 29.495 -20.179 1.00 28.91 380 LEU A CA 1
ATOM 2940 C C . LEU A 1 380 ? 4.892 30.711 -19.753 1.00 28.91 380 LEU A C 1
ATOM 2942 O O . LEU A 1 380 ? 5.187 31.555 -20.607 1.00 28.91 380 LEU A O 1
ATOM 2946 N N . PRO A 1 381 ? 5.329 30.816 -18.484 1.00 26.73 381 PRO A N 1
ATOM 2947 C CA . PRO A 1 381 ? 6.310 31.818 -18.102 1.00 26.73 381 PRO A CA 1
ATOM 2948 C C . PRO A 1 381 ? 7.616 31.525 -18.846 1.00 26.73 381 PRO A C 1
ATOM 2950 O O . PRO A 1 381 ? 8.212 30.460 -18.697 1.00 26.73 381 PRO A O 1
ATOM 2953 N N . SER A 1 382 ? 8.048 32.474 -19.670 1.00 28.08 382 SER A N 1
ATOM 2954 C CA . SER A 1 382 ? 9.362 32.477 -20.307 1.00 28.08 382 SER A CA 1
ATOM 2955 C C . SER A 1 382 ? 10.462 32.319 -19.256 1.00 28.08 382 SER A C 1
ATOM 2957 O O . SER A 1 382 ? 10.466 33.045 -18.259 1.00 28.08 382 SER A O 1
ATOM 2959 N N . GLY A 1 383 ? 11.384 31.384 -19.497 1.00 31.98 383 GLY A N 1
ATOM 2960 C CA . GLY A 1 383 ? 12.482 31.051 -18.595 1.00 31.98 383 GLY A CA 1
ATOM 2961 C C . GLY A 1 383 ? 13.276 32.274 -18.138 1.00 31.98 383 GLY A C 1
ATOM 2962 O O . GLY A 1 383 ? 13.685 33.111 -18.944 1.00 31.98 383 GLY A O 1
ATOM 2963 N N . GLN A 1 384 ? 13.502 32.363 -16.829 1.00 27.67 384 GLN A N 1
ATOM 2964 C CA . GLN A 1 384 ? 14.484 33.279 -16.271 1.00 27.67 384 GLN A CA 1
ATOM 2965 C C . GLN A 1 384 ? 15.884 32.758 -16.601 1.00 27.67 384 GLN A C 1
ATOM 2967 O O . GLN A 1 384 ? 16.230 31.613 -16.323 1.00 27.67 384 GLN A O 1
ATOM 2972 N N . THR A 1 385 ? 16.677 33.615 -17.230 1.00 25.38 385 THR A N 1
ATOM 2973 C CA . THR A 1 385 ? 18.104 33.423 -17.471 1.00 25.38 385 THR A CA 1
ATOM 2974 C C . THR A 1 385 ? 18.868 33.386 -16.151 1.00 25.38 385 THR A C 1
ATOM 2976 O O . THR A 1 385 ? 18.841 34.362 -15.396 1.00 25.38 385 THR A O 1
ATOM 2979 N N . ASP A 1 386 ? 19.585 32.287 -15.909 1.00 27.23 386 ASP A N 1
ATOM 2980 C CA . ASP A 1 386 ? 20.523 32.139 -14.796 1.00 27.23 386 ASP A CA 1
ATOM 2981 C C . ASP A 1 386 ? 21.551 33.277 -14.809 1.00 27.23 386 ASP A C 1
ATOM 2983 O O . ASP A 1 386 ? 22.384 33.396 -15.710 1.00 27.23 386 ASP A O 1
ATOM 2987 N N . SER A 1 387 ? 21.494 34.125 -13.785 1.00 27.95 387 SER A N 1
ATOM 2988 C CA . SER A 1 387 ? 22.513 35.134 -13.521 1.00 27.95 387 SER A CA 1
ATOM 2989 C C . SER A 1 387 ? 23.555 34.532 -12.583 1.00 27.95 387 SER A C 1
ATOM 2991 O O . SER A 1 387 ? 23.243 34.172 -11.449 1.00 27.95 387 SER A O 1
ATOM 2993 N N . GLN A 1 388 ? 24.800 34.430 -13.052 1.00 29.97 388 GLN A N 1
ATOM 2994 C CA . GLN A 1 388 ? 25.959 34.134 -12.211 1.00 29.97 388 GLN A CA 1
ATOM 2995 C C . GLN A 1 388 ? 26.037 35.142 -11.056 1.00 29.97 388 GLN A C 1
ATOM 2997 O O . GLN A 1 388 ? 26.222 36.337 -11.288 1.00 29.97 388 GLN A O 1
ATOM 3002 N N . VAL A 1 389 ? 25.964 34.667 -9.811 1.00 26.44 389 VAL A N 1
ATOM 3003 C CA . VAL A 1 389 ? 26.334 35.461 -8.633 1.00 26.44 389 VAL A CA 1
ATOM 3004 C C . VAL A 1 389 ? 27.449 34.740 -7.891 1.00 26.44 389 VAL A C 1
ATOM 3006 O O . VAL A 1 389 ? 27.340 33.572 -7.525 1.00 26.44 389 VAL A O 1
ATOM 3009 N N . GLY A 1 390 ? 28.559 35.463 -7.751 1.00 23.16 390 GLY A N 1
ATOM 3010 C CA . GLY A 1 390 ? 29.820 34.982 -7.221 1.00 23.16 390 GLY A CA 1
ATOM 3011 C C . GLY A 1 390 ? 29.770 34.565 -5.754 1.00 23.16 390 GLY A C 1
ATOM 3012 O O . GLY A 1 390 ? 29.055 35.127 -4.925 1.00 23.16 390 GLY A O 1
ATOM 3013 N N . VAL A 1 391 ? 30.617 33.582 -5.471 1.00 26.39 391 VAL A N 1
ATOM 3014 C CA . VAL A 1 391 ? 30.967 33.062 -4.152 1.00 26.39 391 VAL A CA 1
ATOM 3015 C C . VAL A 1 391 ? 31.390 34.196 -3.219 1.00 26.39 391 VAL A C 1
ATOM 3017 O O . VAL A 1 391 ? 32.307 34.963 -3.525 1.00 26.39 391 VAL A O 1
ATOM 3020 N N . LYS A 1 392 ? 30.777 34.250 -2.034 1.00 23.77 392 LYS A N 1
ATOM 3021 C CA . LYS A 1 392 ? 31.384 34.888 -0.868 1.00 23.77 392 LYS A CA 1
ATOM 3022 C C . LYS A 1 392 ? 31.068 34.080 0.386 1.00 23.77 392 LYS A C 1
ATOM 3024 O O . LYS A 1 392 ? 29.919 33.991 0.808 1.00 23.77 392 LYS A O 1
ATOM 3029 N N . ASP A 1 393 ? 32.123 33.496 0.944 1.00 27.66 393 ASP A N 1
ATOM 3030 C CA . ASP A 1 393 ? 32.146 32.776 2.214 1.00 27.66 393 ASP A CA 1
ATOM 3031 C C . ASP A 1 393 ? 31.496 33.568 3.352 1.00 27.66 393 ASP A C 1
ATOM 3033 O O . ASP A 1 393 ? 31.831 34.738 3.563 1.00 27.66 393 ASP A O 1
ATOM 3037 N N . ARG A 1 394 ? 30.648 32.895 4.144 1.00 24.47 394 ARG A N 1
ATOM 3038 C CA . ARG A 1 394 ? 30.392 33.232 5.554 1.00 24.47 394 ARG A CA 1
ATOM 3039 C C . ARG A 1 394 ? 29.778 32.057 6.333 1.00 24.47 394 ARG A C 1
ATOM 3041 O O . ARG A 1 394 ? 28.622 31.708 6.156 1.00 24.47 394 ARG A O 1
ATOM 3048 N N . ASN A 1 395 ? 30.615 31.511 7.215 1.00 24.12 395 ASN A N 1
ATOM 3049 C CA . ASN A 1 395 ? 30.369 30.929 8.540 1.00 24.12 395 ASN A CA 1
ATOM 3050 C C . ASN A 1 395 ? 29.146 30.032 8.827 1.00 24.12 395 ASN A C 1
ATOM 3052 O O . ASN A 1 395 ? 28.018 30.487 8.962 1.00 24.12 395 ASN A O 1
ATOM 3056 N N . LYS A 1 396 ? 29.497 28.772 9.132 1.00 31.17 396 LYS A N 1
ATOM 3057 C CA . LYS A 1 396 ? 29.020 27.886 10.215 1.00 31.17 396 LYS A CA 1
ATOM 3058 C C . LYS A 1 396 ? 27.875 28.409 11.106 1.00 31.17 396 LYS A C 1
ATOM 3060 O O . LYS A 1 396 ? 28.082 29.299 11.926 1.00 31.17 396 LYS A O 1
ATOM 3065 N N . GLY A 1 397 ? 26.759 27.683 11.073 1.00 22.08 397 GLY A N 1
ATOM 3066 C CA . GLY A 1 397 ? 25.731 27.621 12.114 1.00 22.08 397 GLY A CA 1
ATOM 3067 C C . GLY A 1 397 ? 24.848 26.402 11.847 1.00 22.08 397 GLY A C 1
ATOM 3068 O O . GLY A 1 397 ? 24.263 26.305 10.775 1.00 22.08 397 GLY A O 1
ATOM 3069 N N . GLY A 1 398 ? 24.851 25.424 12.754 1.00 28.06 398 GLY A N 1
ATOM 3070 C CA . GLY A 1 398 ? 24.115 24.171 12.596 1.00 28.06 398 GLY A CA 1
ATOM 3071 C C . GLY A 1 398 ? 22.611 24.344 12.797 1.00 28.06 398 GLY A C 1
ATOM 3072 O O . GLY A 1 398 ? 22.188 25.092 13.671 1.00 28.06 398 GLY A O 1
ATOM 3073 N N . MET A 1 399 ? 21.829 23.602 12.017 1.00 22.88 399 MET A N 1
ATOM 3074 C CA . MET A 1 399 ? 20.436 23.273 12.314 1.00 22.88 399 MET A CA 1
ATOM 3075 C C . MET A 1 399 ? 20.187 21.834 11.863 1.00 22.88 399 MET A C 1
ATOM 3077 O O . MET A 1 399 ? 19.836 21.559 10.721 1.00 22.88 399 MET A O 1
ATOM 3081 N N . SER A 1 400 ? 20.464 20.913 12.778 1.00 29.31 400 SER A N 1
ATOM 3082 C CA . SER A 1 400 ? 19.927 19.558 12.791 1.00 29.31 400 SER A CA 1
ATOM 3083 C C . SER A 1 400 ? 18.595 19.589 13.536 1.00 29.31 400 SER A C 1
ATOM 3085 O O . SER A 1 400 ? 18.553 20.097 14.656 1.00 29.31 400 SER A O 1
ATOM 3087 N N . GLY A 1 401 ? 17.552 19.012 12.952 1.00 31.66 401 GLY A N 1
ATOM 3088 C CA . GLY A 1 401 ? 16.278 18.783 13.631 1.00 31.66 401 GLY A CA 1
ATOM 3089 C C . GLY A 1 401 ? 15.118 19.383 12.854 1.00 31.66 401 GLY A C 1
ATOM 3090 O O . GLY A 1 401 ? 14.952 20.595 12.864 1.00 31.66 401 GLY A O 1
ATOM 3091 N N . LEU A 1 402 ? 14.386 18.521 12.142 1.00 26.38 402 LEU A N 1
ATOM 3092 C CA . LEU A 1 402 ? 12.913 18.476 12.102 1.00 26.38 402 LEU A CA 1
ATOM 3093 C C . LEU A 1 402 ? 12.373 17.487 11.044 1.00 26.38 402 LEU A C 1
ATOM 3095 O O . LEU A 1 402 ? 11.189 17.185 11.066 1.00 26.38 402 LEU A O 1
ATOM 3099 N N . GLN A 1 403 ? 13.204 16.949 10.141 1.00 28.84 403 GLN A N 1
ATOM 3100 C CA . GLN A 1 403 ? 12.761 15.983 9.110 1.00 28.84 403 GLN A CA 1
ATOM 3101 C C . GLN A 1 403 ? 12.990 14.507 9.476 1.00 28.84 403 GLN A C 1
ATOM 3103 O O . GLN A 1 403 ? 12.470 13.618 8.811 1.00 28.84 403 GLN A O 1
ATOM 3108 N N . ASP A 1 404 ? 13.707 14.244 10.569 1.00 29.02 404 ASP A N 1
ATOM 3109 C CA . ASP A 1 404 ? 14.087 12.892 10.998 1.00 29.02 404 ASP A CA 1
ATOM 3110 C C . ASP A 1 404 ? 13.070 12.265 11.976 1.00 29.02 404 ASP A C 1
ATOM 3112 O O . ASP A 1 404 ? 13.227 11.119 12.375 1.00 29.02 404 ASP A O 1
ATOM 3116 N N . GLU A 1 405 ? 12.016 12.988 12.382 1.00 28.31 405 GLU A N 1
ATOM 3117 C CA . GLU A 1 405 ? 11.068 12.521 13.411 1.00 28.31 405 GLU A CA 1
ATOM 3118 C C . GLU A 1 405 ? 9.848 11.786 12.832 1.00 28.31 405 GLU A C 1
ATOM 3120 O O . GLU A 1 405 ? 9.366 10.830 13.435 1.00 28.31 405 GLU A O 1
ATOM 3125 N N . THR A 1 406 ? 9.377 12.135 11.630 1.00 29.02 406 THR A N 1
ATOM 3126 C CA . THR A 1 406 ? 8.143 11.547 11.069 1.00 29.02 406 THR A CA 1
ATOM 3127 C C . THR A 1 406 ? 8.354 10.139 10.495 1.00 29.02 406 THR A C 1
ATOM 3129 O O . THR A 1 406 ? 7.485 9.281 10.634 1.00 29.02 406 THR A O 1
ATOM 3132 N N . LEU A 1 407 ? 9.527 9.853 9.916 1.00 30.16 407 LEU A N 1
ATOM 3133 C CA . LEU A 1 407 ? 9.892 8.508 9.436 1.00 30.16 407 LEU A CA 1
ATOM 3134 C C . LEU A 1 407 ? 10.483 7.624 10.547 1.00 30.16 407 LEU A C 1
ATOM 3136 O O . LEU A 1 407 ? 10.302 6.404 10.537 1.00 30.16 407 LEU A O 1
ATOM 3140 N N . ARG A 1 408 ? 11.113 8.232 11.558 1.00 27.97 408 ARG A N 1
ATOM 3141 C CA . ARG A 1 408 ? 11.539 7.543 12.782 1.00 27.97 408 ARG A CA 1
ATOM 3142 C C . ARG A 1 408 ? 10.338 7.116 13.638 1.00 27.97 408 ARG A C 1
ATOM 3144 O O . ARG A 1 408 ? 10.380 6.028 14.198 1.00 27.97 408 ARG A O 1
ATOM 3151 N N . ALA A 1 409 ? 9.220 7.849 13.610 1.00 28.70 409 ALA A N 1
ATOM 3152 C CA . ALA A 1 409 ? 7.976 7.454 14.280 1.00 28.70 409 ALA A CA 1
ATOM 3153 C C . ALA A 1 409 ? 7.320 6.173 13.717 1.00 28.70 409 ALA A C 1
ATOM 3155 O O . ALA A 1 409 ? 6.561 5.523 14.429 1.00 28.70 409 ALA A O 1
ATOM 3156 N N . LEU A 1 410 ? 7.618 5.756 12.479 1.00 30.31 410 LEU A N 1
ATOM 3157 C CA . LEU A 1 410 ? 7.155 4.464 11.940 1.00 30.31 410 LEU A CA 1
ATOM 3158 C C . LEU A 1 410 ? 8.166 3.329 12.178 1.00 30.31 410 LEU A C 1
ATOM 3160 O O . LEU A 1 410 ? 7.766 2.186 12.388 1.00 30.31 410 LEU A O 1
ATOM 3164 N N . ALA A 1 411 ? 9.467 3.635 12.205 1.00 31.28 411 ALA A N 1
ATOM 3165 C CA . ALA A 1 411 ? 10.526 2.651 12.441 1.00 31.28 411 ALA A CA 1
ATOM 3166 C C . ALA A 1 411 ? 10.753 2.328 13.935 1.00 31.28 411 ALA A C 1
ATOM 3168 O O . ALA A 1 411 ? 11.071 1.189 14.275 1.00 31.28 411 ALA A O 1
ATOM 3169 N N . GLU A 1 412 ? 10.545 3.283 14.848 1.00 31.05 412 GLU A N 1
ATOM 3170 C CA . GLU A 1 412 ? 10.725 3.078 16.296 1.00 31.05 412 GLU A CA 1
ATOM 3171 C C . GLU A 1 412 ? 9.597 2.263 16.942 1.00 31.05 412 GLU A C 1
ATOM 3173 O O . GLU A 1 412 ? 9.808 1.638 17.981 1.00 31.05 412 GLU A O 1
ATOM 3178 N N . PHE A 1 413 ? 8.427 2.167 16.305 1.00 35.31 413 PHE A N 1
ATOM 3179 C CA . PHE A 1 413 ? 7.335 1.318 16.793 1.00 35.31 413 PHE A CA 1
ATOM 3180 C C . PHE A 1 413 ? 7.505 -0.168 16.436 1.00 35.31 413 PHE A C 1
ATOM 3182 O O . PHE A 1 413 ? 6.915 -1.019 17.100 1.00 35.31 413 PHE A O 1
ATOM 3189 N N . GLY A 1 414 ? 8.336 -0.499 15.440 1.00 31.56 414 GLY A N 1
ATOM 3190 C CA . GLY A 1 414 ? 8.655 -1.883 15.061 1.00 31.56 414 GLY A CA 1
ATOM 3191 C C . GLY A 1 414 ? 9.822 -2.509 15.838 1.00 31.56 414 GLY A C 1
ATOM 3192 O O . GLY A 1 414 ? 10.004 -3.722 15.788 1.00 31.56 414 GLY A O 1
ATOM 3193 N N . ALA A 1 415 ? 10.606 -1.709 16.570 1.00 27.47 415 ALA A N 1
ATOM 3194 C CA . ALA A 1 415 ? 11.861 -2.141 17.199 1.00 27.47 415 ALA A CA 1
ATOM 3195 C C . ALA A 1 415 ? 11.747 -2.489 18.701 1.00 27.47 415 ALA A C 1
ATOM 3197 O O . ALA A 1 415 ? 12.759 -2.635 19.390 1.00 27.47 415 ALA A O 1
ATOM 3198 N N . GLY A 1 416 ? 10.532 -2.630 19.239 1.00 26.14 416 GLY A N 1
ATOM 3199 C CA . GLY A 1 416 ? 10.330 -3.091 20.613 1.00 26.14 416 GLY A CA 1
ATOM 3200 C C . GLY A 1 416 ? 10.570 -4.597 20.727 1.00 26.14 416 GLY A C 1
ATOM 3201 O O . GLY A 1 416 ? 9.802 -5.381 20.185 1.00 26.14 416 GLY A O 1
ATOM 3202 N N . ASN A 1 417 ? 11.626 -5.005 21.434 1.00 25.72 417 ASN A N 1
ATOM 3203 C CA . ASN A 1 417 ? 11.958 -6.404 21.728 1.00 25.72 417 ASN A CA 1
ATOM 3204 C C . ASN A 1 417 ? 10.751 -7.192 22.285 1.00 25.72 417 ASN A C 1
ATOM 3206 O O . ASN A 1 417 ? 10.457 -7.139 23.480 1.00 25.72 417 ASN A O 1
ATOM 3210 N N . PHE A 1 418 ? 10.089 -7.978 21.433 1.00 31.81 418 PHE A N 1
ATOM 3211 C CA . PHE A 1 418 ? 9.070 -8.954 21.819 1.00 31.81 418 PHE A CA 1
ATOM 3212 C C . PHE A 1 418 ? 9.735 -10.258 22.263 1.00 31.81 418 PHE A C 1
ATOM 3214 O O . PHE A 1 418 ? 9.769 -11.241 21.529 1.00 31.81 418 PHE A O 1
ATOM 3221 N N . LEU A 1 419 ? 10.274 -10.282 23.478 1.00 26.17 419 LEU A N 1
ATOM 3222 C CA . LEU A 1 419 ? 10.648 -11.530 24.135 1.00 26.17 419 LEU A CA 1
ATOM 3223 C C . LEU A 1 419 ? 10.202 -11.481 25.590 1.00 26.17 419 LEU A C 1
ATOM 3225 O O . LEU A 1 419 ? 10.856 -10.862 26.423 1.00 26.17 419 LEU A O 1
ATOM 3229 N N . THR A 1 420 ? 9.079 -12.138 25.886 1.00 22.89 420 THR A N 1
ATOM 3230 C CA . THR A 1 420 ? 8.940 -13.118 26.981 1.00 22.89 420 THR A CA 1
ATOM 3231 C C . THR A 1 420 ? 7.506 -13.656 27.056 1.00 22.89 420 THR A C 1
ATOM 3233 O O . THR A 1 420 ? 6.553 -12.891 27.147 1.00 22.89 420 THR A O 1
ATOM 3236 N N . GLY A 1 421 ? 7.373 -14.987 27.093 1.00 23.52 421 GLY A N 1
ATOM 3237 C CA . GLY A 1 421 ? 6.279 -15.653 27.811 1.00 23.52 421 GLY A CA 1
ATOM 3238 C C . GLY A 1 421 ? 5.197 -16.357 26.987 1.00 23.52 421 GLY A C 1
ATOM 3239 O O . GLY A 1 421 ? 4.102 -15.829 26.848 1.00 23.52 421 GLY A O 1
ATOM 3240 N N . CYS A 1 422 ? 5.491 -17.579 26.535 1.00 22.94 422 CYS A N 1
ATOM 3241 C CA . CYS A 1 422 ? 4.702 -18.816 26.727 1.00 22.94 422 CYS A CA 1
ATOM 3242 C C . CYS A 1 422 ? 4.922 -19.760 25.544 1.00 22.94 422 CYS A C 1
ATOM 3244 O O . CYS A 1 422 ? 4.327 -19.623 24.478 1.00 22.94 422 CYS A O 1
ATOM 3246 N N . THR A 1 423 ? 5.811 -20.724 25.753 1.00 23.44 423 THR A N 1
ATOM 3247 C CA . THR A 1 423 ? 5.951 -21.911 24.916 1.00 23.44 423 THR A CA 1
ATOM 3248 C C . THR A 1 423 ? 4.858 -22.899 25.300 1.00 23.44 423 THR A C 1
ATOM 3250 O O . THR A 1 423 ? 5.060 -23.686 26.219 1.00 23.44 423 THR A O 1
ATOM 3253 N N . ASP A 1 424 ? 3.732 -22.871 24.596 1.00 23.34 424 ASP A N 1
ATOM 3254 C CA . ASP A 1 424 ? 2.816 -24.008 24.572 1.00 23.34 424 ASP A CA 1
ATOM 3255 C C . ASP A 1 424 ? 2.905 -24.660 23.192 1.00 23.34 424 ASP A C 1
ATOM 3257 O O . ASP A 1 424 ? 2.381 -24.174 22.189 1.00 23.34 424 ASP A O 1
ATOM 3261 N N . THR A 1 425 ? 3.643 -25.765 23.147 1.00 23.06 425 THR A N 1
ATOM 3262 C CA . THR A 1 425 ? 3.560 -26.789 22.107 1.00 23.06 425 THR A CA 1
ATOM 3263 C C . THR A 1 425 ? 2.117 -27.271 21.996 1.00 23.06 425 THR A C 1
ATOM 3265 O O . THR A 1 425 ? 1.576 -27.803 22.962 1.00 23.06 425 THR A O 1
ATOM 3268 N N . ILE A 1 426 ? 1.508 -27.125 20.818 1.00 24.09 426 ILE A N 1
ATOM 3269 C CA . ILE A 1 426 ? 0.236 -27.776 20.495 1.00 24.09 426 ILE A CA 1
ATOM 3270 C C . ILE A 1 426 ? 0.468 -28.739 19.335 1.00 24.09 426 ILE A C 1
ATOM 3272 O O . ILE A 1 426 ? 0.815 -28.341 18.223 1.00 24.09 426 ILE A O 1
ATOM 3276 N N . GLU A 1 427 ? 0.281 -30.018 19.652 1.00 20.45 427 GLU A N 1
ATOM 3277 C CA . GLU A 1 427 ? 0.160 -31.131 18.723 1.00 20.45 427 GLU A CA 1
ATOM 3278 C C . GLU A 1 427 ? -1.065 -30.965 17.812 1.00 20.45 427 GLU A C 1
ATOM 3280 O O . GLU A 1 427 ? -2.127 -30.472 18.192 1.00 20.45 427 GLU A O 1
ATOM 3285 N N . THR A 1 428 ? -0.891 -31.427 16.581 1.00 28.34 428 THR A N 1
ATOM 3286 C CA . THR A 1 428 ? -1.882 -31.574 15.516 1.00 28.34 428 THR A CA 1
ATOM 3287 C C . THR A 1 428 ? -3.192 -32.229 15.954 1.00 28.34 428 THR A C 1
ATOM 3289 O O . THR A 1 428 ? -3.190 -33.369 16.407 1.00 28.34 428 THR A O 1
ATOM 3292 N N . SER A 1 429 ? -4.322 -31.573 15.681 1.00 23.27 429 SER A N 1
ATOM 3293 C CA . SER A 1 429 ? -5.521 -32.186 15.079 1.00 23.27 429 SER A CA 1
ATOM 3294 C C . SER A 1 429 ? -6.651 -31.158 14.985 1.00 23.27 429 SER A C 1
ATOM 3296 O O . SER A 1 429 ? -7.207 -30.737 15.992 1.00 23.27 429 SER A O 1
ATOM 3298 N N . CYS A 1 430 ? -7.029 -30.766 13.767 1.00 21.50 430 CYS A N 1
ATOM 3299 C CA . CYS A 1 430 ? -8.293 -30.069 13.535 1.00 21.50 430 CYS A CA 1
ATOM 3300 C C . CYS A 1 430 ? -9.055 -30.772 12.419 1.00 21.50 430 CYS A C 1
ATOM 3302 O O . CYS A 1 430 ? -8.781 -30.632 11.231 1.00 21.50 430 CYS A O 1
ATOM 3304 N N . THR A 1 431 ? -10.013 -31.563 12.879 1.00 22.06 431 THR A N 1
ATOM 3305 C CA . THR A 1 431 ? -11.161 -32.105 12.167 1.00 22.06 431 THR A CA 1
ATOM 3306 C C . THR A 1 431 ? -11.938 -31.014 11.433 1.00 22.06 431 THR A C 1
ATOM 3308 O O . THR A 1 431 ? -12.215 -29.956 12.000 1.00 22.06 431 THR A O 1
ATOM 3311 N N . HIS A 1 432 ? -12.338 -31.316 10.196 1.00 22.92 432 HIS A N 1
ATOM 3312 C CA . HIS A 1 432 ? -13.300 -30.553 9.405 1.00 22.92 432 HIS A CA 1
ATOM 3313 C C . HIS A 1 432 ? -14.547 -30.196 10.229 1.00 22.92 432 HIS A C 1
ATOM 3315 O O . HIS A 1 432 ? -15.329 -31.075 10.583 1.00 22.92 432 HIS A O 1
ATOM 3321 N N . PHE A 1 433 ? -14.765 -28.903 10.470 1.00 22.14 433 PHE A N 1
ATOM 3322 C CA . PHE A 1 433 ? -16.075 -28.364 10.823 1.00 22.14 433 PHE A CA 1
ATOM 3323 C C . PHE A 1 433 ? -16.482 -27.348 9.762 1.00 22.14 433 PHE A C 1
ATOM 3325 O O . PHE A 1 433 ? -15.967 -26.236 9.682 1.00 22.14 433 PHE A O 1
ATOM 3332 N N . SER A 1 434 ? -17.407 -27.785 8.916 1.00 23.02 434 SER A N 1
ATOM 3333 C CA . SER A 1 434 ? -18.163 -26.967 7.983 1.00 23.02 434 SER A CA 1
ATOM 3334 C C . SER A 1 434 ? -19.122 -26.065 8.760 1.00 23.02 434 SER A C 1
ATOM 3336 O O . SER A 1 434 ? -20.135 -26.546 9.268 1.00 23.02 434 SER A O 1
ATOM 3338 N N . PHE A 1 435 ? -18.830 -24.767 8.829 1.00 22.88 435 PHE A N 1
ATOM 3339 C CA . PHE A 1 435 ? -19.846 -23.757 9.112 1.00 22.88 435 PHE A CA 1
ATOM 3340 C C . PHE A 1 435 ? -20.267 -23.118 7.794 1.00 22.88 435 PHE A C 1
ATOM 3342 O O . PHE A 1 435 ? -19.581 -22.275 7.221 1.00 22.88 435 PHE A O 1
ATOM 3349 N N . VAL A 1 436 ? -21.400 -23.606 7.300 1.00 25.69 436 VAL A N 1
ATOM 3350 C CA . VAL A 1 436 ? -22.220 -22.936 6.303 1.00 25.69 436 VAL A CA 1
ATOM 3351 C C . VAL A 1 436 ? -23.023 -21.897 7.070 1.00 25.69 436 VAL A C 1
ATOM 3353 O O . VAL A 1 436 ? -23.923 -22.271 7.807 1.00 25.69 436 VAL A O 1
ATOM 3356 N N . ASP A 1 437 ? -22.706 -20.617 6.903 1.00 24.47 437 ASP A N 1
ATOM 3357 C CA . ASP A 1 437 ? -23.712 -19.569 7.048 1.00 24.47 437 ASP A CA 1
ATOM 3358 C C . ASP A 1 437 ? -23.420 -18.430 6.073 1.00 24.47 437 ASP A C 1
ATOM 3360 O O . ASP A 1 437 ? -22.375 -17.781 6.077 1.00 24.47 437 ASP A O 1
ATOM 3364 N N . SER A 1 438 ? -24.363 -18.283 5.148 1.00 24.89 438 SER A N 1
ATOM 3365 C CA . SER A 1 438 ? -24.321 -17.378 4.011 1.00 24.89 438 SER A CA 1
ATOM 3366 C C . SER A 1 438 ? -24.552 -15.943 4.465 1.00 24.89 438 SER A C 1
ATOM 3368 O O . SER A 1 438 ? -25.682 -15.562 4.775 1.00 24.89 438 SER A O 1
ATOM 3370 N N . VAL A 1 439 ? -23.521 -15.104 4.394 1.00 24.38 439 VAL A N 1
ATOM 3371 C CA . VAL A 1 439 ? -23.726 -13.656 4.302 1.00 24.38 439 VAL A CA 1
ATOM 3372 C C . VAL A 1 439 ? -24.211 -13.364 2.882 1.00 24.38 439 VAL A C 1
ATOM 3374 O O . VAL A 1 439 ? -23.434 -13.309 1.931 1.00 24.38 439 VAL A O 1
ATOM 3377 N N . ARG A 1 440 ? -25.534 -13.239 2.723 1.00 22.50 440 ARG A N 1
ATOM 3378 C CA . ARG A 1 440 ? -26.161 -12.750 1.489 1.00 22.50 440 ARG A CA 1
ATOM 3379 C C . ARG A 1 440 ? -25.790 -11.280 1.292 1.00 22.50 440 ARG A C 1
ATOM 3381 O O . ARG A 1 440 ? -26.400 -10.400 1.891 1.00 22.50 440 ARG A O 1
ATOM 3388 N N . LEU A 1 441 ? -24.814 -11.027 0.427 1.00 25.47 441 LEU A N 1
ATOM 3389 C CA . LEU A 1 441 ? -24.643 -9.728 -0.219 1.00 25.47 441 LEU A CA 1
ATOM 3390 C C . LEU A 1 441 ? -25.846 -9.481 -1.152 1.00 25.47 441 LEU A C 1
ATOM 3392 O O . LEU A 1 441 ? -26.311 -10.430 -1.794 1.00 25.47 441 LEU A O 1
ATOM 3396 N N . PRO A 1 442 ? -26.390 -8.255 -1.236 1.00 24.34 442 PRO A N 1
ATOM 3397 C CA . PRO A 1 442 ? -27.485 -7.967 -2.149 1.00 24.34 442 PRO A CA 1
ATOM 3398 C C . PRO A 1 442 ? -27.017 -8.162 -3.595 1.00 24.34 442 PRO A C 1
ATOM 3400 O O . PRO A 1 442 ? -26.062 -7.537 -4.055 1.00 24.34 442 PRO A O 1
ATOM 3403 N N . ALA A 1 443 ? -27.704 -9.057 -4.302 1.00 24.47 443 ALA A N 1
ATOM 3404 C CA . ALA A 1 443 ? -27.519 -9.290 -5.721 1.00 24.47 443 ALA A CA 1
ATOM 3405 C C . ALA A 1 443 ? -28.012 -8.071 -6.510 1.00 24.47 443 ALA A C 1
ATOM 3407 O O . ALA A 1 443 ? -29.211 -7.912 -6.714 1.00 24.47 443 ALA A O 1
ATOM 3408 N N . ASN A 1 444 ? -27.082 -7.248 -6.988 1.00 25.86 444 ASN A N 1
ATOM 3409 C CA . ASN A 1 444 ? -27.292 -6.489 -8.213 1.00 25.86 444 ASN A CA 1
ATOM 3410 C C . ASN A 1 444 ? -26.478 -7.161 -9.313 1.00 25.86 444 ASN A C 1
ATOM 3412 O O . ASN A 1 444 ? -25.281 -6.946 -9.479 1.00 25.86 444 ASN A O 1
ATOM 3416 N N . SER A 1 445 ? -27.167 -8.041 -10.029 1.00 29.39 445 SER A N 1
ATOM 3417 C CA . SER A 1 445 ? -26.735 -8.608 -11.291 1.00 29.39 445 SER A CA 1
ATOM 3418 C C . SER A 1 445 ? -26.769 -7.534 -12.377 1.00 29.39 445 SER A C 1
ATOM 3420 O O . SER A 1 445 ? -27.840 -7.161 -12.856 1.00 29.39 445 SER A O 1
ATOM 3422 N N . SER A 1 446 ? -25.598 -7.111 -12.826 1.00 28.48 446 SER A N 1
ATOM 3423 C CA . SER A 1 446 ? -25.395 -6.727 -14.218 1.00 28.48 446 SER A CA 1
ATOM 3424 C C . SER A 1 446 ? -24.092 -7.370 -14.668 1.00 28.48 446 SER A C 1
ATOM 3426 O O . SER A 1 446 ? -23.024 -7.072 -14.143 1.00 28.48 446 SER A O 1
ATOM 3428 N N . SER A 1 447 ? -24.221 -8.322 -15.587 1.00 28.88 447 SER A N 1
ATOM 3429 C CA . SER A 1 447 ? -23.133 -8.910 -16.369 1.00 28.88 447 SER A CA 1
ATOM 3430 C C . SER A 1 447 ? -22.152 -7.838 -16.857 1.00 28.88 447 SER A C 1
ATOM 3432 O O . SER A 1 447 ? -22.624 -6.774 -17.268 1.00 28.88 447 SER A O 1
ATOM 3434 N N . PRO A 1 448 ? -20.833 -8.097 -16.898 1.00 29.17 448 PRO A N 1
ATOM 3435 C CA . PRO A 1 448 ? -19.906 -7.158 -17.505 1.00 29.17 448 PRO A CA 1
ATOM 3436 C C . PRO A 1 448 ? -20.176 -7.125 -19.012 1.00 29.17 448 PRO A C 1
ATOM 3438 O O . PRO A 1 448 ? -19.952 -8.105 -19.723 1.00 29.17 448 PRO A O 1
ATOM 3441 N N . SER A 1 449 ? -20.707 -6.007 -19.501 1.00 26.12 449 SER A N 1
ATOM 3442 C CA . SER A 1 449 ? -20.585 -5.651 -20.908 1.00 26.12 449 SER A CA 1
ATOM 3443 C C . SER A 1 449 ? -19.109 -5.409 -21.203 1.00 26.12 449 SER A C 1
ATOM 3445 O O . SER A 1 449 ? -18.443 -4.664 -20.489 1.00 26.12 449 SER A O 1
ATOM 3447 N N . THR A 1 450 ? -18.601 -6.035 -22.256 1.00 31.73 450 THR A N 1
ATOM 3448 C CA . THR A 1 450 ? -17.210 -5.978 -22.728 1.00 31.73 450 THR A CA 1
ATOM 3449 C C . THR A 1 450 ? -16.826 -4.631 -23.359 1.00 31.73 450 THR A C 1
ATOM 3451 O O . THR A 1 450 ? -16.080 -4.616 -24.330 1.00 31.73 450 THR A O 1
ATOM 3454 N N . ASP A 1 451 ? -17.353 -3.507 -22.867 1.00 31.50 451 ASP A N 1
ATOM 3455 C CA . ASP A 1 451 ? -17.122 -2.189 -23.478 1.00 31.50 451 ASP A CA 1
ATOM 3456 C C . ASP A 1 451 ? -17.300 -1.019 -22.490 1.00 31.50 451 ASP A C 1
ATOM 3458 O O . ASP A 1 451 ? -17.866 0.020 -22.823 1.00 31.50 451 ASP A O 1
ATOM 3462 N N . ASP A 1 452 ? -16.860 -1.185 -21.238 1.00 29.02 452 ASP A N 1
ATOM 3463 C CA . ASP A 1 452 ? -16.862 -0.087 -20.261 1.00 29.02 452 ASP A CA 1
ATOM 3464 C C . ASP A 1 452 ? -15.529 0.671 -20.351 1.00 29.02 452 ASP A C 1
ATOM 3466 O O . ASP A 1 452 ? -14.589 0.479 -19.575 1.00 29.02 452 ASP A O 1
ATOM 3470 N N . SER A 1 453 ? -15.413 1.506 -21.385 1.00 30.30 453 SER A N 1
ATOM 3471 C CA . SER A 1 453 ? -14.286 2.415 -21.555 1.00 30.30 453 SER A CA 1
ATOM 3472 C C . SER A 1 453 ? -14.221 3.375 -20.365 1.00 30.30 453 SER A C 1
ATOM 3474 O O . SER A 1 453 ? -15.097 4.225 -20.186 1.00 30.30 453 SER A O 1
ATOM 3476 N N . PHE A 1 454 ? -13.171 3.252 -19.552 1.00 35.41 454 PHE A N 1
ATOM 3477 C CA . PHE A 1 454 ? -12.865 4.170 -18.459 1.00 35.41 454 PHE A CA 1
ATOM 3478 C C . PHE A 1 454 ? -12.808 5.614 -18.985 1.00 35.41 454 PHE A C 1
ATOM 3480 O O . PHE A 1 454 ? -11.848 6.021 -19.641 1.00 35.41 454 PHE A O 1
ATOM 3487 N N . HIS A 1 455 ? -13.844 6.405 -18.703 1.00 36.28 455 HIS A N 1
ATOM 3488 C CA . HIS A 1 455 ? -13.863 7.837 -18.981 1.00 36.28 455 HIS A CA 1
ATOM 3489 C C . HIS A 1 455 ? -13.593 8.600 -17.681 1.00 36.28 455 HIS A C 1
ATOM 3491 O O . HIS A 1 455 ? -14.507 8.746 -16.861 1.00 36.28 455 HIS A O 1
ATOM 3497 N N . PRO A 1 456 ? -12.369 9.114 -17.458 1.00 41.81 456 PRO A N 1
ATOM 3498 C CA . PRO A 1 456 ? -12.105 9.948 -16.298 1.00 41.81 456 PRO A CA 1
ATOM 3499 C C . PRO A 1 456 ? -12.970 11.210 -16.390 1.00 41.81 456 PRO A C 1
ATOM 3501 O O . PRO A 1 456 ? -12.828 12.018 -17.311 1.00 41.81 456 PRO A O 1
ATOM 3504 N N . ARG A 1 457 ? -13.886 11.396 -15.432 1.00 42.25 457 ARG A N 1
ATOM 3505 C CA . ARG A 1 457 ? -14.577 12.677 -15.238 1.00 42.25 457 ARG A CA 1
ATOM 3506 C C . ARG A 1 457 ? -13.566 13.670 -14.676 1.00 42.25 457 ARG A C 1
ATOM 3508 O O . ARG A 1 457 ? -13.399 13.781 -13.467 1.00 42.25 457 ARG A O 1
ATOM 3515 N N . VAL A 1 458 ? -12.866 14.363 -15.568 1.00 48.41 458 VAL A N 1
ATOM 3516 C CA . VAL A 1 458 ? -11.949 15.444 -15.201 1.00 48.41 458 VAL A CA 1
ATOM 3517 C C . VAL A 1 458 ? -12.782 16.598 -14.615 1.00 48.41 458 VAL A C 1
ATOM 3519 O O . VAL A 1 458 ? -13.736 17.036 -15.265 1.00 48.41 458 VAL A O 1
ATOM 3522 N N . PRO A 1 459 ? -12.485 17.092 -13.398 1.00 49.31 459 PRO A N 1
ATOM 3523 C CA . PRO A 1 459 ? -13.124 18.290 -12.863 1.00 49.31 459 PRO A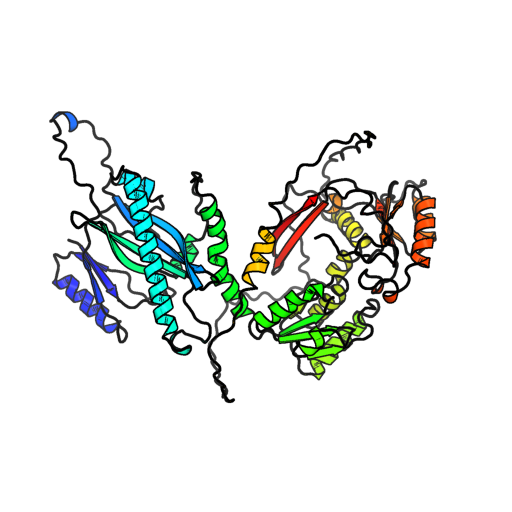 CA 1
ATOM 3524 C C . PRO A 1 459 ? -12.983 19.455 -13.851 1.00 49.31 459 PRO A C 1
ATOM 3526 O O . PRO A 1 459 ? -11.919 19.642 -14.434 1.00 49.31 459 PRO A O 1
ATOM 3529 N N . LEU A 1 460 ? -14.027 20.276 -14.008 1.00 50.12 460 LEU A N 1
ATOM 3530 C CA . LEU A 1 460 ? -14.103 21.388 -14.980 1.00 50.12 460 LEU A CA 1
ATOM 3531 C C . LEU A 1 460 ? -12.963 22.434 -14.891 1.00 50.12 460 LEU A C 1
ATOM 3533 O O . LEU A 1 460 ? -12.888 23.318 -15.739 1.00 50.12 460 LEU A O 1
ATOM 3537 N N . LEU A 1 461 ? -12.096 22.354 -13.876 1.00 54.81 461 LEU A N 1
ATOM 3538 C CA . LEU A 1 461 ? -10.993 23.281 -13.604 1.00 54.81 461 LEU A CA 1
ATOM 3539 C C . LEU A 1 461 ? -9.602 22.620 -13.605 1.00 54.81 461 LEU A C 1
ATOM 3541 O O . LEU A 1 461 ? -8.613 23.298 -13.333 1.00 54.81 461 LEU A O 1
ATOM 3545 N N . SER A 1 462 ? -9.491 21.321 -13.892 1.00 61.22 462 SER A N 1
ATOM 3546 C CA . SER A 1 462 ? -8.189 20.649 -13.948 1.00 61.22 462 SER A CA 1
ATOM 3547 C C . SER A 1 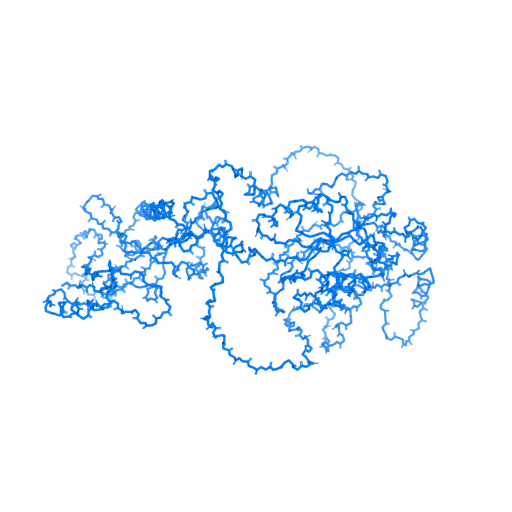462 ? -7.492 20.918 -15.291 1.00 61.22 462 SER A C 1
ATOM 3549 O O . SER A 1 462 ? -8.148 20.860 -16.336 1.00 61.22 462 SER A O 1
ATOM 3551 N N . PRO A 1 463 ? -6.173 21.197 -15.305 1.00 72.75 463 PRO A N 1
ATOM 3552 C CA . PRO A 1 463 ? -5.413 21.296 -16.546 1.00 72.75 463 PRO A CA 1
ATOM 3553 C C . PRO A 1 463 ? -5.550 20.015 -17.376 1.00 72.75 463 PRO A C 1
ATOM 3555 O O . PRO A 1 463 ? -5.657 18.916 -16.828 1.00 72.75 463 PRO A O 1
ATOM 3558 N N . SER A 1 464 ? -5.541 20.151 -18.705 1.00 80.50 464 SER A N 1
ATOM 3559 C CA . SER A 1 464 ? -5.517 18.989 -19.604 1.00 80.50 464 SER A CA 1
ATOM 3560 C C . SER A 1 464 ? -4.326 18.088 -19.254 1.00 80.50 464 SER A C 1
ATOM 3562 O O . SER A 1 464 ? -3.235 18.625 -19.083 1.00 80.50 464 SER A O 1
ATOM 3564 N N . PRO A 1 465 ? -4.453 16.747 -19.239 1.00 82.12 465 PRO A N 1
ATOM 3565 C CA . PRO A 1 465 ? -3.323 15.839 -19.002 1.00 82.12 465 PRO A CA 1
ATOM 3566 C C . PRO A 1 465 ? -2.072 16.167 -19.836 1.00 82.12 465 PRO A C 1
ATOM 3568 O O . PRO A 1 465 ? -0.940 16.045 -19.378 1.00 82.12 465 PRO A O 1
ATOM 3571 N N . SER A 1 466 ? -2.271 16.683 -21.047 1.00 82.56 466 SER A N 1
ATOM 3572 C CA . SER A 1 466 ? -1.201 17.119 -21.941 1.00 82.56 466 SER A CA 1
ATOM 3573 C C . SER A 1 466 ? -0.376 18.308 -21.462 1.00 82.56 466 SER A C 1
ATOM 3575 O O . SER A 1 466 ? 0.704 18.525 -21.997 1.00 82.56 466 SER A O 1
ATOM 3577 N N . SER A 1 467 ? -0.874 19.124 -20.527 1.00 84.12 467 SER A N 1
ATOM 3578 C CA . SER A 1 467 ? -0.083 20.214 -19.942 1.00 84.12 467 SER A CA 1
ATOM 3579 C C . SER A 1 467 ? 1.048 19.689 -19.063 1.00 84.12 467 SER A C 1
ATOM 3581 O O . SER A 1 467 ? 1.987 20.427 -18.795 1.00 84.12 467 SER A O 1
ATOM 3583 N N . TYR A 1 468 ? 0.961 18.428 -18.634 1.00 84.06 468 TYR A N 1
ATOM 3584 C CA . TYR A 1 468 ? 1.970 17.744 -17.828 1.00 84.06 468 TYR A CA 1
ATOM 3585 C C . TYR A 1 468 ? 2.943 16.910 -18.672 1.00 84.06 468 TYR A C 1
ATOM 3587 O O . TYR A 1 468 ? 3.762 16.172 -18.129 1.00 84.06 468 TYR A O 1
ATOM 3595 N N . ALA A 1 469 ? 2.866 17.004 -20.002 1.00 88.69 469 ALA A N 1
ATOM 3596 C CA . ALA A 1 469 ? 3.730 16.266 -20.907 1.00 88.69 469 ALA A CA 1
ATOM 3597 C C . ALA A 1 469 ? 4.505 17.197 -21.835 1.00 88.69 469 ALA A C 1
ATOM 3599 O O . ALA A 1 469 ? 4.004 18.232 -22.277 1.00 88.69 469 ALA A O 1
ATOM 3600 N N . VAL A 1 470 ? 5.727 16.786 -22.165 1.00 86.88 470 VAL A N 1
ATOM 3601 C CA . VAL A 1 470 ? 6.572 17.480 -23.134 1.00 86.88 470 VAL A CA 1
ATOM 3602 C C . VAL A 1 470 ? 6.730 16.669 -24.405 1.00 86.88 470 VAL A C 1
ATOM 3604 O O . VAL A 1 470 ? 6.611 15.441 -24.373 1.00 86.88 470 VAL A O 1
ATOM 3607 N N . PRO A 1 471 ? 7.020 17.334 -25.533 1.00 84.00 471 PRO A N 1
ATOM 3608 C CA . PRO A 1 471 ? 7.461 16.638 -26.723 1.00 84.00 471 PRO A CA 1
ATOM 3609 C C . PRO A 1 471 ? 8.689 15.781 -26.412 1.00 84.00 471 PRO A C 1
ATOM 3611 O O . PRO A 1 471 ? 9.651 16.237 -25.785 1.00 84.00 471 PRO A O 1
ATOM 3614 N N . CYS A 1 472 ? 8.651 14.539 -26.870 1.00 89.75 472 CYS A N 1
ATOM 3615 C CA . CYS A 1 472 ? 9.737 13.590 -26.720 1.00 89.75 472 CYS A CA 1
ATOM 3616 C C . CYS A 1 472 ? 9.884 12.743 -27.986 1.00 89.75 472 CYS A C 1
ATOM 3618 O O . CYS A 1 472 ? 8.993 12.690 -28.840 1.00 89.75 472 CYS A O 1
ATOM 3620 N N . LEU A 1 473 ? 11.040 12.104 -28.105 1.00 89.88 473 LEU A N 1
ATOM 3621 C CA . LEU A 1 473 ? 11.418 11.234 -29.204 1.00 89.88 473 LEU A CA 1
ATOM 3622 C C . LEU A 1 473 ? 12.011 9.950 -28.629 1.00 89.88 473 LEU A C 1
ATOM 3624 O O . LEU A 1 473 ? 12.956 10.022 -27.846 1.00 89.88 473 LEU A O 1
ATOM 3628 N N . HIS A 1 474 ? 11.478 8.808 -29.049 1.00 92.38 474 HIS A N 1
ATOM 3629 C CA . HIS A 1 474 ? 12.099 7.502 -28.851 1.00 92.38 474 HIS A CA 1
ATOM 3630 C C . HIS A 1 474 ? 13.281 7.331 -29.821 1.00 92.38 474 HIS A C 1
ATOM 3632 O O . HIS A 1 474 ? 13.182 7.708 -30.993 1.00 92.38 474 HIS A O 1
ATOM 3638 N N . VAL A 1 475 ? 14.407 6.816 -29.332 1.00 92.69 475 VAL A N 1
ATOM 3639 C CA . VAL A 1 475 ? 15.690 6.751 -30.040 1.00 92.69 475 VAL A CA 1
ATOM 3640 C C . VAL A 1 475 ? 16.308 5.367 -29.857 1.00 92.69 475 VAL A C 1
ATOM 3642 O O . VAL A 1 475 ? 16.885 5.067 -28.812 1.00 92.69 475 VAL A O 1
ATOM 3645 N N . GLU A 1 476 ? 16.262 4.564 -30.917 1.00 91.75 476 GLU A N 1
ATOM 3646 C CA . GLU A 1 476 ? 16.963 3.273 -31.000 1.00 91.75 476 GLU A CA 1
ATOM 3647 C C . GLU A 1 476 ? 18.240 3.381 -31.838 1.00 91.75 476 GLU A C 1
ATOM 3649 O O . GLU A 1 476 ? 19.130 2.537 -31.765 1.00 91.75 476 GLU A O 1
ATOM 3654 N N . SER A 1 477 ? 18.349 4.429 -32.661 1.00 91.69 477 SER A N 1
ATOM 3655 C CA . SER A 1 477 ? 19.463 4.607 -33.581 1.00 91.69 477 SER A CA 1
ATOM 3656 C C . SER A 1 477 ? 19.866 6.071 -33.764 1.00 91.69 477 SER A C 1
ATOM 3658 O O . SER A 1 477 ? 19.071 7.008 -33.651 1.00 91.69 477 SER A O 1
ATOM 3660 N N . ALA A 1 478 ? 21.114 6.282 -34.191 1.00 90.12 478 ALA A N 1
ATOM 3661 C CA . ALA A 1 478 ? 21.593 7.598 -34.617 1.00 90.12 478 ALA A CA 1
ATOM 3662 C C . ALA A 1 478 ? 20.776 8.179 -35.793 1.00 90.12 478 ALA A C 1
ATOM 3664 O O . ALA A 1 478 ? 20.758 9.395 -36.005 1.00 90.12 478 ALA A O 1
ATOM 3665 N N . LEU A 1 479 ? 20.106 7.324 -36.574 1.00 89.25 479 LEU A N 1
ATOM 3666 C CA . LEU A 1 479 ? 19.243 7.746 -37.671 1.00 89.25 479 LEU A CA 1
ATOM 3667 C C . LEU A 1 479 ? 17.957 8.407 -37.157 1.00 89.25 479 LEU A C 1
ATOM 3669 O O . LEU A 1 479 ? 17.486 9.349 -37.790 1.00 89.25 479 LEU A O 1
ATOM 3673 N N . ASP A 1 480 ? 17.422 7.978 -36.014 1.00 89.19 480 ASP A N 1
ATOM 3674 C CA . ASP A 1 480 ? 16.205 8.559 -35.432 1.00 89.19 480 ASP A CA 1
ATOM 3675 C C . ASP A 1 480 ? 16.440 10.007 -35.000 1.00 89.19 480 ASP A C 1
ATOM 3677 O O . ASP A 1 480 ? 15.641 10.893 -35.313 1.00 89.19 480 ASP A O 1
ATOM 3681 N N . LEU A 1 481 ? 17.607 10.280 -34.407 1.00 88.00 481 LEU A N 1
ATOM 3682 C CA . LEU A 1 481 ? 18.053 11.635 -34.071 1.00 88.00 481 LEU A CA 1
ATOM 3683 C C . LEU A 1 481 ? 18.199 12.524 -35.316 1.00 88.00 481 LEU A C 1
ATOM 3685 O O . LEU A 1 481 ? 17.750 13.672 -35.320 1.00 88.00 481 LEU A O 1
ATOM 3689 N N . LYS A 1 482 ? 18.806 12.000 -36.391 1.00 85.81 482 LYS A N 1
ATOM 3690 C CA . LYS A 1 482 ? 18.986 12.739 -37.654 1.00 85.81 482 LYS A CA 1
ATOM 3691 C C . LYS A 1 482 ? 17.647 13.035 -38.330 1.00 85.81 482 LYS A C 1
ATOM 3693 O O . LYS A 1 482 ? 17.381 14.186 -38.666 1.00 85.81 482 LYS A O 1
ATOM 3698 N N . LYS A 1 483 ? 16.764 12.034 -38.434 1.00 81.31 483 LYS A N 1
ATOM 3699 C CA . LYS A 1 483 ? 15.404 12.188 -38.978 1.00 81.31 483 LYS A CA 1
ATOM 3700 C C . LYS A 1 483 ? 14.587 13.207 -38.186 1.00 81.31 483 LYS A C 1
ATOM 3702 O O . LYS A 1 483 ? 13.833 13.975 -38.779 1.00 81.31 483 LYS A O 1
ATOM 3707 N N . ALA A 1 484 ? 14.715 13.227 -36.860 1.00 75.12 484 ALA A N 1
ATOM 3708 C CA . ALA A 1 484 ? 14.019 14.199 -36.024 1.00 75.12 484 ALA A CA 1
ATOM 3709 C C . ALA A 1 484 ? 14.500 15.636 -36.275 1.00 75.12 484 ALA A C 1
ATOM 3711 O O . ALA A 1 484 ? 13.678 16.549 -36.350 1.00 75.12 484 ALA A O 1
ATOM 3712 N N . ALA A 1 485 ? 15.805 15.835 -36.475 1.00 71.94 485 ALA A N 1
ATOM 3713 C CA . ALA A 1 485 ? 16.361 17.139 -36.829 1.00 71.94 485 ALA A CA 1
ATOM 3714 C C . ALA A 1 485 ? 15.947 17.597 -38.239 1.00 71.94 485 ALA A C 1
ATOM 3716 O O . ALA A 1 485 ? 15.595 18.759 -38.429 1.00 71.94 485 ALA A O 1
ATOM 3717 N N . GLU A 1 486 ? 15.927 16.682 -39.213 1.00 67.31 486 GLU A N 1
ATOM 3718 C CA . GLU A 1 486 ? 15.498 16.957 -40.592 1.00 67.31 486 GLU A CA 1
ATOM 3719 C C . GLU A 1 486 ? 14.010 17.325 -40.668 1.00 67.31 486 GLU A C 1
ATOM 3721 O O . GLU A 1 486 ? 13.640 18.282 -41.344 1.00 67.31 486 GLU A O 1
ATOM 3726 N N . ARG A 1 487 ? 13.149 16.640 -39.903 1.00 64.81 487 ARG A N 1
ATOM 3727 C CA . ARG A 1 487 ? 11.717 16.978 -39.780 1.00 64.81 487 ARG A CA 1
ATOM 3728 C C . ARG A 1 487 ? 11.472 18.334 -39.099 1.00 64.81 487 ARG A C 1
ATOM 3730 O O . ARG A 1 487 ? 10.398 18.905 -39.266 1.00 64.81 487 ARG A O 1
ATOM 3737 N N . GLY A 1 488 ? 12.457 18.861 -38.368 1.00 55.62 488 GLY A N 1
ATOM 3738 C CA . GLY A 1 488 ? 12.453 20.209 -37.792 1.00 55.62 488 GLY A CA 1
ATOM 3739 C C . GLY A 1 488 ? 12.780 21.333 -38.786 1.00 55.62 488 GLY A C 1
ATOM 3740 O O . GLY A 1 488 ? 12.598 22.502 -38.452 1.00 55.62 488 GLY A O 1
ATOM 3741 N N . LEU A 1 489 ? 13.218 21.004 -40.007 1.00 37.09 489 LEU A N 1
ATOM 3742 C CA . LEU A 1 489 ? 13.535 21.950 -41.079 1.00 37.09 489 LEU A CA 1
ATOM 3743 C C . LEU A 1 489 ? 12.498 21.844 -42.211 1.00 37.09 489 LEU A C 1
ATOM 3745 O O . LEU A 1 489 ? 12.764 21.322 -43.283 1.00 37.09 489 LEU A O 1
ATOM 3749 N N . GLY A 1 490 ? 11.303 22.386 -41.959 1.00 38.06 490 GLY A N 1
ATOM 3750 C CA . GLY A 1 490 ? 10.385 22.880 -42.992 1.00 38.06 490 GLY A CA 1
ATOM 3751 C C . GLY A 1 490 ? 9.665 21.854 -43.879 1.00 38.06 490 GLY A C 1
ATOM 3752 O O . GLY A 1 490 ? 10.113 21.563 -44.979 1.00 38.06 490 GLY A O 1
ATOM 3753 N N . HIS A 1 491 ? 8.431 21.492 -43.506 1.00 30.44 491 HIS A N 1
ATOM 3754 C CA . HIS A 1 491 ? 7.344 21.311 -44.479 1.00 30.44 491 HIS A CA 1
ATOM 3755 C C . HIS A 1 491 ? 5.970 21.646 -43.859 1.00 30.44 491 HIS A C 1
ATOM 3757 O O . HIS A 1 491 ? 5.609 21.075 -42.829 1.00 30.44 491 HIS A O 1
ATOM 3763 N N . PRO A 1 492 ? 5.176 22.552 -44.464 1.00 33.69 492 PRO A N 1
ATOM 3764 C CA . PRO A 1 492 ? 3.821 22.843 -44.015 1.00 33.69 492 PRO A CA 1
ATOM 3765 C C . PRO A 1 492 ? 2.874 21.771 -44.568 1.00 33.69 492 PRO A C 1
ATOM 3767 O O . PRO A 1 492 ? 2.568 21.762 -45.757 1.00 33.69 492 PRO A O 1
ATOM 3770 N N . GLY A 1 493 ? 2.429 20.841 -43.723 1.00 33.56 493 GLY A N 1
ATOM 3771 C CA . GLY A 1 493 ? 1.431 19.848 -44.141 1.00 33.56 493 GLY A CA 1
ATOM 3772 C C . GLY A 1 493 ? 1.219 18.661 -43.206 1.00 33.56 493 GLY A C 1
ATOM 3773 O O . GLY A 1 493 ? 0.160 18.045 -43.258 1.00 33.56 493 GLY A O 1
ATOM 3774 N N . ALA A 1 494 ? 2.159 18.360 -42.308 1.00 33.72 494 ALA A N 1
ATOM 3775 C CA . ALA A 1 494 ? 1.951 17.345 -41.280 1.00 33.72 494 ALA A CA 1
ATOM 3776 C C . ALA A 1 494 ? 1.492 18.015 -39.981 1.00 33.72 494 ALA A C 1
ATOM 3778 O O . ALA A 1 494 ? 2.292 18.530 -39.202 1.00 33.72 494 ALA A O 1
ATOM 3779 N N . ALA A 1 495 ? 0.185 18.019 -39.728 1.00 40.00 495 ALA A N 1
ATOM 3780 C CA . ALA A 1 495 ? -0.270 18.108 -38.350 1.00 40.00 495 ALA A CA 1
ATOM 3781 C C . ALA A 1 495 ? 0.348 16.924 -37.585 1.00 40.00 495 ALA A C 1
ATOM 3783 O O . ALA A 1 495 ? 0.219 15.800 -38.055 1.00 40.00 495 ALA A O 1
ATOM 3784 N N . GLN A 1 496 ? 0.930 17.177 -36.405 1.00 45.22 496 GLN A N 1
ATOM 3785 C CA . GLN A 1 496 ? 1.386 16.186 -35.403 1.00 45.22 496 GLN A CA 1
ATOM 3786 C C . GLN A 1 496 ? 2.876 15.815 -35.442 1.00 45.22 496 GLN A C 1
ATOM 3788 O O . GLN A 1 496 ? 3.277 14.813 -36.016 1.00 45.22 496 GLN A O 1
ATOM 3793 N N . ASN A 1 497 ? 3.688 16.633 -34.771 1.00 46.22 497 ASN A N 1
ATOM 3794 C CA . ASN A 1 497 ? 4.693 16.236 -33.773 1.00 46.22 497 ASN A CA 1
ATOM 3795 C C . ASN A 1 497 ? 5.465 17.505 -33.422 1.00 46.22 497 ASN A C 1
ATOM 3797 O O . ASN A 1 497 ? 6.176 18.052 -34.260 1.00 46.22 497 ASN A O 1
ATOM 3801 N N . ARG A 1 498 ? 5.275 18.035 -32.209 1.00 55.19 498 ARG A N 1
ATOM 3802 C CA . ARG A 1 498 ? 6.100 19.153 -31.739 1.00 55.19 498 ARG A CA 1
ATOM 3803 C C . ARG A 1 498 ? 7.556 18.679 -31.757 1.00 55.19 498 ARG A C 1
ATOM 3805 O O . ARG A 1 498 ? 7.872 17.663 -31.147 1.00 55.19 498 ARG A O 1
ATOM 3812 N N . THR A 1 499 ? 8.411 19.362 -32.506 1.00 69.56 499 THR A N 1
ATOM 3813 C CA . THR A 1 499 ? 9.841 19.051 -32.577 1.00 69.56 499 THR A CA 1
ATOM 3814 C C . THR A 1 499 ? 10.460 19.252 -31.196 1.00 69.56 499 THR A C 1
ATOM 3816 O O . THR A 1 499 ? 10.180 20.261 -30.551 1.00 69.56 499 THR A O 1
ATOM 3819 N N . VAL A 1 500 ? 11.291 18.314 -30.735 1.00 79.06 500 VAL A N 1
ATOM 3820 C CA . VAL A 1 500 ? 12.018 18.478 -29.467 1.00 79.06 500 VAL A CA 1
ATOM 3821 C C . VAL A 1 500 ? 12.997 19.646 -29.614 1.00 79.06 500 VAL A C 1
ATOM 3823 O O . VAL A 1 500 ? 13.895 19.605 -30.457 1.00 79.06 500 VAL A O 1
ATOM 3826 N N . GLY A 1 501 ? 12.793 20.705 -28.829 1.00 82.88 501 GLY A N 1
ATOM 3827 C CA . GLY A 1 501 ? 13.667 21.878 -28.798 1.00 82.88 501 GLY A CA 1
ATOM 3828 C C . GLY A 1 501 ? 14.914 21.653 -27.939 1.00 82.88 501 GLY A C 1
ATOM 3829 O O . GLY A 1 501 ? 14.902 20.842 -27.016 1.00 82.88 501 GLY A O 1
ATOM 3830 N N . PHE A 1 502 ? 15.991 22.390 -28.232 1.00 86.50 502 PHE A N 1
ATOM 3831 C CA . PHE A 1 502 ? 17.169 22.458 -27.363 1.00 86.50 502 PHE A CA 1
ATOM 3832 C C . PHE A 1 502 ? 17.083 23.683 -26.430 1.00 86.50 502 PHE A C 1
ATOM 3834 O O . PHE A 1 502 ? 16.631 24.738 -26.876 1.00 86.50 502 PHE A O 1
ATOM 3841 N N . PRO A 1 503 ? 17.564 23.594 -25.173 1.00 90.25 503 PRO A N 1
ATOM 3842 C CA . PRO A 1 503 ? 18.217 22.432 -24.568 1.00 90.25 503 PRO A CA 1
ATOM 3843 C C . PRO A 1 503 ? 17.247 21.272 -24.303 1.00 90.25 503 PRO A C 1
ATOM 3845 O O . PRO A 1 503 ? 16.084 21.475 -23.977 1.00 90.25 503 PRO A O 1
ATOM 3848 N N . ALA A 1 504 ? 17.759 20.051 -24.419 1.00 91.06 504 ALA A N 1
ATOM 3849 C CA . ALA A 1 504 ? 17.013 18.813 -24.230 1.00 91.06 504 ALA A CA 1
ATOM 3850 C C . ALA A 1 504 ? 17.702 17.925 -23.185 1.00 91.06 504 ALA A C 1
ATOM 3852 O O . ALA A 1 504 ? 18.865 18.140 -22.833 1.00 91.06 504 ALA A O 1
ATOM 3853 N N . VAL A 1 505 ? 16.993 16.913 -22.698 1.00 92.62 505 VAL A N 1
ATOM 3854 C CA . VAL A 1 505 ? 17.521 15.839 -21.856 1.00 92.62 505 VAL A CA 1
ATOM 3855 C C . VAL A 1 505 ? 17.444 14.539 -22.633 1.00 92.62 505 VAL A C 1
ATOM 3857 O O . VAL A 1 505 ? 16.391 14.178 -23.153 1.00 92.62 505 VAL A O 1
ATOM 3860 N N . MET A 1 506 ? 18.566 13.835 -22.694 1.00 92.94 506 MET A N 1
ATOM 3861 C CA . MET A 1 506 ? 18.657 12.495 -23.246 1.00 92.94 506 MET A CA 1
ATOM 3862 C C . MET A 1 506 ? 18.865 11.498 -22.109 1.00 92.94 506 MET A C 1
ATOM 3864 O O . MET A 1 506 ? 19.732 11.720 -21.265 1.00 92.94 506 MET A O 1
ATOM 3868 N N . LYS A 1 507 ? 18.060 10.437 -22.053 1.00 93.69 507 LYS A N 1
ATOM 3869 C CA . LYS A 1 507 ? 18.095 9.423 -20.984 1.00 93.69 507 LYS A CA 1
ATOM 3870 C C . LYS A 1 507 ? 17.619 8.065 -21.491 1.00 93.69 507 LYS A C 1
ATOM 3872 O O . LYS A 1 507 ? 16.962 8.012 -22.521 1.00 93.69 507 LYS A O 1
ATOM 3877 N N . LEU A 1 508 ? 17.928 6.987 -20.776 1.00 93.44 508 LEU A N 1
ATOM 3878 C CA . LEU A 1 508 ? 17.421 5.646 -21.091 1.00 93.44 508 LEU A CA 1
ATOM 3879 C C . LEU A 1 508 ? 15.892 5.576 -20.904 1.00 93.44 508 LEU A C 1
ATOM 3881 O O . LEU A 1 508 ? 15.358 6.133 -19.932 1.00 93.44 508 LEU A O 1
ATOM 3885 N N . GLU A 1 509 ? 15.199 4.870 -21.802 1.00 92.25 509 GLU A N 1
ATOM 3886 C CA . GLU A 1 509 ? 13.735 4.696 -21.772 1.00 92.25 509 GLU A CA 1
ATOM 3887 C C . GLU A 1 509 ? 13.276 4.046 -20.472 1.00 92.25 509 GLU A C 1
ATOM 3889 O O . GLU A 1 509 ? 12.437 4.599 -19.765 1.00 92.25 509 GLU A O 1
ATOM 3894 N N . TYR A 1 510 ? 13.934 2.960 -20.077 1.00 91.50 510 TYR A N 1
ATOM 3895 C CA . TYR A 1 510 ? 13.629 2.209 -18.857 1.00 91.50 510 TYR A CA 1
ATOM 3896 C C . TYR A 1 510 ? 14.576 2.530 -17.691 1.00 91.50 510 TYR A C 1
ATOM 3898 O O . TYR A 1 510 ? 14.342 2.097 -16.571 1.00 91.50 510 TYR A O 1
ATOM 3906 N N . GLY A 1 511 ? 15.564 3.401 -17.941 1.00 87.62 511 GLY A N 1
ATOM 3907 C CA . GLY A 1 511 ? 16.603 3.834 -17.002 1.00 87.62 511 GLY A CA 1
ATOM 3908 C C . GLY A 1 511 ? 16.123 4.262 -15.615 1.00 87.62 511 GLY A C 1
ATOM 3909 O O . GLY A 1 511 ? 15.219 5.101 -15.523 1.00 87.62 511 GLY A O 1
ATOM 3910 N N . ALA A 1 512 ? 16.821 3.818 -14.569 1.00 85.25 512 ALA A N 1
ATOM 3911 C CA . ALA A 1 512 ? 16.654 4.284 -13.191 1.00 85.25 512 ALA A CA 1
ATOM 3912 C C . ALA A 1 512 ? 17.905 5.005 -12.638 1.00 85.25 512 ALA A C 1
ATOM 3914 O O . ALA A 1 512 ? 18.996 4.977 -13.207 1.00 85.25 512 ALA A O 1
ATOM 3915 N N . GLY A 1 513 ? 17.748 5.707 -11.509 1.00 81.06 513 GLY A N 1
ATOM 3916 C CA . GLY A 1 513 ? 18.875 6.263 -10.739 1.00 81.06 513 GLY A CA 1
ATOM 3917 C C . GLY A 1 513 ? 19.679 7.381 -11.420 1.00 81.06 513 GLY A C 1
ATOM 3918 O O . GLY A 1 513 ? 20.807 7.650 -11.008 1.00 81.06 513 GLY A O 1
ATOM 3919 N N . ALA A 1 514 ? 19.103 8.023 -12.441 1.00 84.69 514 ALA A N 1
ATOM 3920 C CA . ALA A 1 514 ? 19.745 9.014 -13.310 1.00 84.69 514 ALA A CA 1
ATOM 3921 C C . ALA A 1 514 ? 20.942 8.489 -14.133 1.00 84.69 514 ALA A C 1
ATOM 3923 O O . ALA A 1 514 ? 21.703 9.278 -14.699 1.00 84.69 514 ALA A O 1
ATOM 3924 N N . VAL A 1 515 ? 21.099 7.167 -14.257 1.00 84.50 515 VAL A N 1
ATOM 3925 C CA . VAL A 1 515 ? 22.139 6.581 -15.110 1.00 84.50 515 VAL A CA 1
ATOM 3926 C C . VAL A 1 515 ? 21.831 6.870 -16.582 1.00 84.50 515 VAL A C 1
ATOM 3928 O O . VAL A 1 515 ? 20.691 6.778 -17.036 1.00 84.50 515 VAL A O 1
ATOM 3931 N N . GLY A 1 516 ? 22.852 7.297 -17.329 1.00 87.62 516 GLY A N 1
ATOM 3932 C CA . GLY A 1 516 ? 22.730 7.641 -18.747 1.00 87.62 516 GLY A CA 1
ATOM 3933 C C . GLY A 1 516 ? 21.974 8.943 -19.048 1.00 87.62 516 GLY A C 1
ATOM 3934 O O . GLY A 1 516 ? 21.732 9.241 -20.220 1.00 87.62 516 GLY A O 1
ATOM 3935 N N . VAL A 1 517 ? 21.621 9.738 -18.030 1.00 91.12 517 VAL A N 1
ATOM 3936 C CA . VAL A 1 517 ? 20.934 11.027 -18.198 1.00 91.12 517 VAL A CA 1
ATOM 3937 C C . VAL A 1 517 ? 21.932 12.135 -18.539 1.00 91.12 517 VAL A C 1
ATOM 3939 O O . VAL A 1 517 ? 22.932 12.331 -17.850 1.00 91.12 517 VAL A O 1
ATOM 3942 N N . ARG A 1 518 ? 21.652 12.918 -19.586 1.00 91.50 518 ARG A N 1
ATOM 3943 C CA . ARG A 1 518 ? 22.466 14.080 -19.960 1.00 91.50 518 ARG A CA 1
ATOM 3944 C C . ARG A 1 518 ? 21.636 15.209 -20.551 1.00 91.50 518 ARG A C 1
ATOM 3946 O O . ARG A 1 518 ? 20.847 14.996 -21.467 1.00 91.50 518 ARG A O 1
ATOM 3953 N N . LYS A 1 519 ? 21.889 16.441 -20.096 1.00 92.75 519 LYS A N 1
ATOM 3954 C CA . LYS A 1 519 ? 21.434 17.649 -20.796 1.00 92.75 519 LYS A CA 1
ATOM 3955 C C . LYS A 1 519 ? 22.304 17.889 -22.024 1.00 92.75 519 LYS A C 1
ATOM 3957 O O . LYS A 1 519 ? 23.528 17.973 -21.926 1.00 92.75 519 LYS A O 1
ATOM 3962 N N . VAL A 1 520 ? 21.659 18.016 -23.172 1.00 92.31 520 VAL A N 1
ATOM 3963 C CA . VAL A 1 520 ? 22.275 18.215 -24.483 1.00 92.31 520 VAL A CA 1
ATOM 3964 C C . VAL A 1 520 ? 21.743 19.505 -25.096 1.00 92.31 520 VAL A C 1
ATOM 3966 O O . VAL A 1 520 ? 20.562 19.825 -24.987 1.00 92.31 520 VAL A O 1
ATOM 3969 N N . ASN A 1 521 ? 22.624 20.279 -25.722 1.00 92.75 521 ASN A N 1
ATOM 3970 C CA . ASN A 1 521 ? 22.293 21.597 -26.276 1.00 92.75 521 ASN A CA 1
ATOM 3971 C C . ASN A 1 521 ? 22.258 21.603 -27.812 1.00 92.75 521 ASN A C 1
ATOM 3973 O O . ASN A 1 521 ? 22.014 22.643 -28.415 1.00 92.75 521 ASN A O 1
ATOM 3977 N N . SER A 1 522 ? 22.549 20.471 -28.454 1.00 91.56 522 SER A N 1
ATOM 3978 C CA . SER A 1 522 ? 22.537 20.335 -29.909 1.00 91.56 522 SER A CA 1
ATOM 3979 C C . SER A 1 522 ? 22.441 18.872 -30.336 1.00 91.56 522 SER A C 1
ATOM 3981 O O . SER A 1 522 ? 22.798 17.972 -29.575 1.00 91.56 522 SER A O 1
ATOM 3983 N N . LEU A 1 523 ? 22.055 18.644 -31.596 1.00 90.81 523 LEU A N 1
ATOM 3984 C CA . LEU A 1 523 ? 22.036 17.314 -32.216 1.00 90.81 523 LEU A CA 1
ATOM 3985 C C . LEU A 1 523 ? 23.402 16.618 -32.143 1.00 90.81 523 LEU A C 1
ATOM 3987 O O . LEU A 1 523 ? 23.470 15.419 -31.898 1.00 90.81 523 LEU A O 1
ATOM 3991 N N . ALA A 1 524 ? 24.492 17.369 -32.325 1.00 92.62 524 ALA A N 1
ATOM 3992 C CA . ALA A 1 524 ? 25.843 16.825 -32.233 1.00 92.62 524 ALA A CA 1
ATOM 3993 C C . ALA A 1 524 ? 26.148 16.293 -30.822 1.00 92.62 524 ALA A C 1
ATOM 3995 O O . ALA A 1 524 ? 26.740 15.226 -30.685 1.00 92.62 524 ALA A O 1
ATOM 3996 N N . GLN A 1 525 ? 25.703 17.001 -29.773 1.00 94.56 525 GLN A N 1
ATOM 3997 C CA . GLN A 1 525 ? 25.839 16.524 -28.393 1.00 94.56 525 GLN A CA 1
ATOM 3998 C C . GLN A 1 525 ? 24.952 15.304 -28.116 1.00 94.56 525 GLN A C 1
ATOM 4000 O O . GLN A 1 525 ? 25.391 14.402 -27.407 1.00 94.56 525 GLN A O 1
ATOM 4005 N N . SER A 1 526 ? 23.744 15.252 -28.687 1.00 93.50 526 SER A N 1
ATOM 4006 C CA . SER A 1 526 ? 22.864 14.079 -28.602 1.00 93.50 526 SER A CA 1
ATOM 4007 C C . SER A 1 526 ? 23.497 12.842 -29.238 1.00 93.50 526 SER A C 1
ATOM 4009 O O . SER A 1 526 ? 23.552 11.799 -28.600 1.00 93.50 526 SER A O 1
ATOM 4011 N N . LEU A 1 527 ? 24.026 12.966 -30.461 1.00 94.62 527 LEU A N 1
ATOM 4012 C CA . LEU A 1 527 ? 24.690 11.867 -31.172 1.00 94.62 527 LEU A CA 1
ATOM 4013 C C . LEU A 1 527 ? 25.905 11.347 -30.398 1.00 94.62 527 LEU A C 1
ATOM 4015 O O . LEU A 1 527 ? 26.006 10.149 -30.160 1.00 94.62 527 LEU A O 1
ATOM 4019 N N . ALA A 1 528 ? 26.774 12.250 -29.931 1.00 94.31 528 ALA A N 1
ATOM 4020 C CA . ALA A 1 528 ? 27.950 11.869 -29.153 1.00 94.31 528 ALA A CA 1
ATOM 4021 C C . ALA A 1 528 ? 27.584 11.171 -27.830 1.00 94.31 528 ALA A C 1
ATOM 4023 O O . ALA A 1 528 ? 28.284 10.265 -27.386 1.00 94.31 528 ALA A O 1
ATOM 4024 N N . HIS A 1 529 ? 26.493 11.590 -27.178 1.00 94.38 529 HIS A N 1
ATOM 4025 C CA . HIS A 1 529 ? 26.015 10.931 -25.961 1.00 94.38 529 HIS A CA 1
ATOM 4026 C C . HIS A 1 529 ? 25.395 9.561 -26.249 1.00 94.38 529 HIS A C 1
ATOM 4028 O O . HIS A 1 529 ? 25.687 8.617 -25.526 1.00 94.38 529 HIS A O 1
ATOM 4034 N N . PHE A 1 530 ? 24.598 9.441 -27.312 1.00 93.50 530 PHE A N 1
ATOM 4035 C CA . PHE A 1 530 ? 24.010 8.173 -27.746 1.00 93.50 530 PHE A CA 1
ATOM 4036 C C . PHE A 1 530 ? 25.083 7.126 -28.060 1.00 93.50 530 PHE A C 1
ATOM 4038 O O . PHE A 1 530 ? 25.045 6.028 -27.516 1.00 93.50 530 PHE A O 1
ATOM 4045 N N . GLU A 1 531 ? 26.076 7.486 -28.880 1.00 92.31 531 GLU A N 1
ATOM 4046 C CA . GLU A 1 531 ? 27.184 6.592 -29.249 1.00 92.31 531 GLU A CA 1
ATOM 4047 C C . GLU A 1 531 ? 27.958 6.105 -28.022 1.00 92.31 531 GLU A C 1
ATOM 4049 O O . GLU A 1 531 ? 28.338 4.938 -27.951 1.00 92.31 531 GLU A O 1
ATOM 4054 N N . ARG A 1 532 ? 28.140 6.983 -27.029 1.00 90.38 532 ARG A N 1
ATOM 4055 C CA . ARG A 1 532 ? 28.767 6.622 -25.760 1.00 90.38 532 ARG A CA 1
ATOM 4056 C C . ARG A 1 532 ? 27.918 5.625 -24.967 1.00 90.38 532 ARG A C 1
ATOM 4058 O O . ARG A 1 532 ? 28.432 4.590 -24.573 1.00 90.38 532 ARG A O 1
ATOM 4065 N N . ILE A 1 533 ? 26.633 5.913 -24.747 1.00 89.25 533 ILE A N 1
ATOM 4066 C CA . ILE A 1 533 ? 25.756 5.050 -23.938 1.00 89.25 533 ILE A CA 1
ATOM 4067 C C . ILE A 1 533 ? 25.574 3.671 -24.573 1.00 89.25 533 ILE A C 1
ATOM 4069 O O . ILE A 1 533 ? 25.684 2.678 -23.869 1.00 89.25 533 ILE A O 1
ATOM 4073 N N . VAL A 1 534 ? 25.381 3.592 -25.892 1.00 85.31 534 VAL A N 1
ATOM 4074 C CA . VAL A 1 534 ? 25.291 2.307 -26.609 1.00 85.31 534 VAL A CA 1
ATOM 4075 C C . VAL A 1 534 ? 26.603 1.511 -26.527 1.00 85.31 534 VAL A C 1
ATOM 4077 O O . VAL A 1 534 ? 26.596 0.280 -26.570 1.00 85.31 534 VAL A O 1
ATOM 4080 N N . GLY A 1 535 ? 27.742 2.201 -26.418 1.00 84.06 535 GLY A N 1
ATOM 4081 C CA . GLY A 1 535 ? 29.041 1.575 -26.181 1.00 84.06 535 GLY A CA 1
ATOM 4082 C C . GLY A 1 535 ? 29.212 1.046 -24.754 1.00 84.06 535 GLY A C 1
ATOM 4083 O O . GLY A 1 535 ? 29.723 -0.063 -24.594 1.00 84.06 535 GLY A O 1
ATOM 4084 N N . ASP A 1 536 ? 28.778 1.830 -23.764 1.00 85.06 536 ASP A N 1
ATOM 4085 C CA . ASP A 1 536 ? 29.020 1.609 -22.332 1.00 85.06 536 ASP A CA 1
ATOM 4086 C C . ASP A 1 536 ? 27.975 0.697 -21.656 1.00 85.06 536 ASP A C 1
ATOM 4088 O O . ASP A 1 536 ? 28.310 0.034 -20.681 1.00 85.06 536 ASP A O 1
ATOM 4092 N N . LEU A 1 537 ? 26.721 0.693 -22.127 1.00 85.38 537 LEU A N 1
ATOM 4093 C CA . LEU A 1 537 ? 25.578 0.020 -21.494 1.00 85.38 537 LEU A CA 1
ATOM 4094 C C . LEU A 1 537 ? 24.804 -0.813 -22.527 1.00 85.38 537 LEU A C 1
ATOM 4096 O O . LEU A 1 537 ? 24.095 -0.274 -23.388 1.00 85.38 537 LEU A O 1
ATOM 4100 N N . LYS A 1 538 ? 24.939 -2.136 -22.448 1.00 80.69 538 LYS A N 1
ATOM 4101 C CA . LYS A 1 538 ? 24.358 -3.089 -23.403 1.00 80.69 538 LYS A CA 1
ATOM 4102 C C . LYS A 1 538 ? 23.391 -4.059 -22.751 1.00 80.69 538 LYS A C 1
ATOM 4104 O O . LYS A 1 538 ? 22.362 -4.348 -23.349 1.00 80.69 538 LYS A O 1
ATOM 4109 N N . GLU A 1 539 ? 23.720 -4.543 -21.563 1.00 81.50 539 GLU A N 1
ATOM 4110 C CA . GLU A 1 539 ? 22.967 -5.586 -20.871 1.00 81.50 539 GLU A CA 1
ATOM 4111 C C . GLU A 1 539 ? 22.847 -5.302 -19.370 1.00 81.50 539 GLU A C 1
ATOM 4113 O O . GLU A 1 539 ? 23.593 -4.510 -18.798 1.00 81.50 539 GLU A O 1
ATOM 4118 N N . GLU A 1 540 ? 21.881 -5.948 -18.717 1.00 82.06 540 GLU A N 1
ATOM 4119 C CA . GLU A 1 540 ? 21.564 -5.750 -17.295 1.00 82.06 540 GLU A CA 1
ATOM 4120 C C . GLU A 1 540 ? 22.755 -6.015 -16.358 1.00 82.06 540 GLU A C 1
ATOM 4122 O O . GLU A 1 540 ? 22.893 -5.393 -15.307 1.00 82.06 540 GLU A O 1
ATOM 4127 N N . THR A 1 541 ? 23.670 -6.891 -16.762 1.00 81.19 541 THR A N 1
ATOM 4128 C CA . THR A 1 541 ? 24.932 -7.193 -16.074 1.00 81.19 541 THR A CA 1
ATOM 4129 C C . THR A 1 541 ? 25.912 -6.020 -16.042 1.00 81.19 541 THR A C 1
ATOM 4131 O O . THR A 1 541 ? 26.716 -5.951 -15.110 1.00 81.19 541 THR A O 1
ATOM 4134 N N . ASP A 1 542 ? 25.840 -5.082 -16.994 1.00 80.19 542 ASP A N 1
ATOM 4135 C CA . ASP A 1 542 ? 26.693 -3.886 -17.010 1.00 80.19 542 ASP A CA 1
ATOM 4136 C C . ASP A 1 542 ? 26.358 -2.951 -15.839 1.00 80.19 542 ASP A C 1
ATOM 4138 O O . ASP A 1 542 ? 27.238 -2.299 -15.267 1.00 80.19 542 ASP A O 1
ATOM 4142 N N . TYR A 1 543 ? 25.075 -2.889 -15.466 1.00 78.31 543 TYR A N 1
ATOM 4143 C CA . TYR A 1 543 ? 24.597 -2.117 -14.326 1.00 78.31 543 TYR A CA 1
ATOM 4144 C C . TYR A 1 543 ? 23.260 -2.685 -13.806 1.00 78.31 543 TYR A C 1
ATOM 4146 O O . TYR A 1 543 ? 22.199 -2.281 -14.271 1.00 78.31 543 TYR A O 1
ATOM 4154 N N . PRO A 1 544 ? 23.273 -3.584 -12.811 1.00 78.19 544 PRO A N 1
ATOM 4155 C CA . PRO A 1 544 ? 22.041 -4.215 -12.337 1.00 78.19 544 PRO A CA 1
ATOM 4156 C C . PRO A 1 544 ? 21.052 -3.235 -11.685 1.00 78.19 544 PRO A C 1
ATOM 4158 O O . PRO A 1 544 ? 21.431 -2.397 -10.859 1.00 78.19 544 PRO A O 1
ATOM 4161 N N . GLY A 1 545 ? 19.769 -3.390 -12.004 1.00 77.00 545 GLY A N 1
ATOM 4162 C CA . GLY A 1 545 ? 18.629 -2.661 -11.453 1.00 77.00 545 GLY A CA 1
ATOM 4163 C C . GLY A 1 545 ? 18.416 -1.261 -12.029 1.00 77.00 545 GLY A C 1
ATOM 4164 O O . GLY A 1 545 ? 17.852 -0.410 -11.337 1.00 77.00 545 GLY A O 1
ATOM 4165 N N . ILE A 1 546 ? 18.923 -0.970 -13.235 1.00 81.69 546 ILE A N 1
ATOM 4166 C CA . ILE A 1 546 ? 18.604 0.293 -13.935 1.00 81.69 546 ILE A CA 1
ATOM 4167 C C . ILE A 1 546 ? 17.684 0.110 -15.137 1.00 81.69 546 ILE A C 1
ATOM 4169 O O . ILE A 1 546 ? 17.447 1.094 -15.837 1.00 81.69 546 ILE A O 1
ATOM 4173 N N . GLY A 1 547 ? 17.174 -1.097 -15.376 1.00 83.88 547 GLY A N 1
ATOM 4174 C CA . GLY A 1 547 ? 16.214 -1.374 -16.440 1.00 83.88 547 GLY A CA 1
ATOM 4175 C C . GLY A 1 547 ? 16.830 -1.636 -17.817 1.00 83.88 547 GLY A C 1
ATOM 4176 O O . GLY A 1 547 ? 16.147 -1.433 -18.817 1.00 83.88 547 GLY A O 1
ATOM 4177 N N . LEU A 1 548 ? 18.090 -2.081 -17.903 1.00 87.31 548 LEU A N 1
ATOM 4178 C CA . LEU A 1 548 ? 18.693 -2.545 -19.166 1.00 87.31 548 LEU A CA 1
ATOM 4179 C C . LEU A 1 548 ? 18.159 -3.919 -19.597 1.00 87.31 548 LEU A C 1
ATOM 4181 O O . LEU A 1 548 ? 18.278 -4.272 -20.766 1.00 87.31 548 LEU A O 1
ATOM 4185 N N . GLY A 1 549 ? 17.497 -4.644 -18.696 1.00 87.12 549 GLY A N 1
ATOM 4186 C CA . GLY A 1 549 ? 16.704 -5.839 -18.979 1.00 87.12 549 GLY A CA 1
ATOM 4187 C C . GLY A 1 549 ? 15.589 -5.628 -20.004 1.00 87.12 549 GLY A C 1
ATOM 4188 O O . GLY A 1 549 ? 15.137 -6.574 -20.633 1.00 87.12 549 GLY A O 1
ATOM 4189 N N . TRP A 1 550 ? 15.174 -4.377 -20.212 1.00 88.50 550 TRP A N 1
ATOM 4190 C CA . TRP A 1 550 ? 14.216 -3.968 -21.245 1.00 88.50 550 TRP A CA 1
ATOM 4191 C C . TRP A 1 550 ? 14.889 -3.513 -22.551 1.00 88.50 550 TRP A C 1
ATOM 4193 O O . TRP A 1 550 ? 14.217 -3.212 -23.537 1.00 88.50 550 TRP A O 1
ATOM 4203 N N . GLY A 1 551 ? 16.219 -3.417 -22.559 1.00 88.31 551 GLY A N 1
ATOM 4204 C CA . GLY A 1 551 ? 17.025 -2.847 -23.631 1.00 88.31 551 GLY A CA 1
ATOM 4205 C C . GLY A 1 551 ? 17.600 -1.465 -23.302 1.00 88.31 551 GLY A C 1
ATOM 4206 O O . GLY A 1 551 ? 17.289 -0.831 -22.293 1.00 88.31 551 GLY A O 1
ATOM 4207 N N . ASN A 1 552 ? 18.462 -0.974 -24.194 1.00 89.25 552 ASN A N 1
ATOM 4208 C CA . ASN A 1 552 ? 19.201 0.283 -24.032 1.00 89.25 552 ASN A CA 1
ATOM 4209 C C . ASN A 1 552 ? 18.657 1.440 -24.890 1.00 89.25 552 ASN A C 1
ATOM 4211 O O . ASN A 1 552 ? 19.360 2.429 -25.125 1.00 89.25 552 ASN A O 1
ATOM 4215 N N . ALA A 1 553 ? 17.403 1.336 -25.344 1.00 91.88 553 ALA A N 1
ATOM 4216 C CA . ALA A 1 553 ? 16.726 2.412 -26.055 1.00 91.88 553 ALA A CA 1
ATOM 4217 C C . ALA A 1 553 ? 16.716 3.701 -25.217 1.00 91.88 553 ALA A C 1
ATOM 4219 O O . ALA A 1 553 ? 16.647 3.690 -23.981 1.00 91.88 553 ALA A O 1
ATOM 4220 N N . MET A 1 554 ? 16.796 4.841 -25.898 1.00 93.88 554 MET A N 1
ATOM 4221 C CA . MET A 1 554 ? 16.875 6.152 -25.263 1.00 93.88 554 MET A CA 1
ATOM 4222 C C . MET A 1 554 ? 15.682 7.020 -25.635 1.00 93.88 554 MET A C 1
ATOM 4224 O O . MET A 1 554 ? 15.076 6.866 -26.686 1.00 93.88 554 MET A O 1
ATOM 4228 N N . THR A 1 555 ? 15.394 8.006 -24.797 1.00 94.19 555 THR A N 1
ATOM 4229 C CA . THR A 1 555 ? 14.470 9.089 -25.105 1.00 94.19 555 THR A CA 1
ATOM 4230 C C . THR A 1 555 ? 15.193 10.429 -25.107 1.00 94.19 555 THR A C 1
ATOM 4232 O O . THR A 1 555 ? 16.042 10.698 -24.250 1.00 94.19 555 THR A O 1
ATOM 4235 N N . LEU A 1 556 ? 14.853 11.280 -26.075 1.00 93.19 556 LEU A N 1
ATOM 4236 C CA . LEU A 1 556 ? 15.225 12.691 -26.117 1.00 93.19 556 LEU A CA 1
ATOM 4237 C C . LEU A 1 556 ? 13.974 13.529 -25.844 1.00 93.19 556 LEU A C 1
ATOM 4239 O O . LEU A 1 556 ? 13.007 13.459 -26.597 1.00 93.19 556 LEU A O 1
ATOM 4243 N N . MET A 1 557 ? 13.997 14.341 -24.793 1.00 91.44 557 MET A N 1
ATOM 4244 C CA . MET A 1 557 ? 12.859 15.162 -24.376 1.00 91.44 557 MET A CA 1
ATOM 4245 C C . MET A 1 557 ? 13.277 16.601 -24.090 1.00 91.44 557 MET A C 1
ATOM 4247 O O . MET A 1 557 ? 14.433 16.860 -23.760 1.00 91.44 557 MET A O 1
ATOM 4251 N N . GLU A 1 558 ? 12.346 17.543 -24.202 1.00 87.31 558 GLU A N 1
ATOM 4252 C CA . GLU A 1 558 ? 12.606 18.947 -23.865 1.00 87.31 558 GLU A CA 1
ATOM 4253 C C . GLU A 1 558 ? 13.058 19.096 -22.399 1.00 87.31 558 GLU A C 1
ATOM 4255 O O . GLU A 1 558 ? 12.545 18.417 -21.505 1.00 87.31 558 GLU A O 1
ATOM 4260 N N . TYR A 1 559 ? 14.046 19.961 -22.142 1.00 87.75 559 TYR A N 1
ATOM 4261 C CA . TYR A 1 559 ? 14.498 20.238 -20.779 1.00 87.75 559 TYR A CA 1
ATOM 4262 C C . TYR A 1 559 ? 13.477 21.112 -20.044 1.00 87.75 559 TYR A C 1
ATOM 4264 O O . TYR A 1 559 ? 13.220 22.245 -20.448 1.00 87.75 559 TYR A O 1
ATOM 4272 N N . ILE A 1 560 ? 12.970 20.613 -18.917 1.00 85.31 560 ILE A N 1
ATOM 4273 C CA . ILE A 1 560 ? 12.074 21.348 -18.021 1.00 85.31 560 ILE A CA 1
ATOM 4274 C C . ILE A 1 560 ? 12.855 21.719 -16.760 1.00 85.31 560 ILE A C 1
ATOM 4276 O O . ILE A 1 560 ? 13.463 20.860 -16.126 1.00 85.31 560 ILE A O 1
ATOM 4280 N N . GLY A 1 561 ? 12.849 23.003 -16.407 1.00 80.81 561 GLY A N 1
ATOM 4281 C CA . GLY A 1 561 ? 13.296 23.470 -15.095 1.00 80.81 561 GLY A CA 1
ATOM 4282 C C . GLY A 1 561 ? 12.112 23.646 -14.147 1.00 80.81 561 GLY A C 1
ATOM 4283 O O . GLY A 1 561 ? 10.984 23.829 -14.596 1.00 80.81 561 GLY A O 1
ATOM 4284 N N . GLY A 1 562 ? 12.365 23.637 -12.842 1.00 82.69 562 GLY A N 1
ATOM 4285 C CA . GLY A 1 562 ? 11.328 23.846 -11.834 1.00 82.69 562 GLY A CA 1
ATOM 4286 C C . GLY A 1 562 ? 11.584 23.043 -10.567 1.00 82.69 562 GLY A C 1
ATOM 4287 O O . GLY A 1 562 ? 12.674 22.503 -10.372 1.00 82.69 562 GLY A O 1
ATOM 4288 N N . THR A 1 563 ? 10.575 23.004 -9.705 1.00 81.62 563 THR A N 1
ATOM 4289 C CA . THR A 1 563 ? 10.534 22.122 -8.539 1.00 81.62 563 THR A CA 1
ATOM 4290 C C . THR A 1 563 ? 9.989 20.750 -8.925 1.00 81.62 563 THR A C 1
ATOM 4292 O O . THR A 1 563 ? 9.174 20.623 -9.842 1.00 81.62 563 THR A O 1
ATOM 4295 N N . GLU A 1 564 ? 10.465 19.723 -8.233 1.00 84.19 564 GLU A N 1
ATOM 4296 C CA . GLU A 1 564 ? 10.071 18.331 -8.414 1.00 84.19 564 GLU A CA 1
ATOM 4297 C C . GLU A 1 564 ? 9.130 17.928 -7.279 1.00 84.19 564 GLU A C 1
ATOM 4299 O O . GLU A 1 564 ? 9.417 18.186 -6.111 1.00 84.19 564 GLU A O 1
ATOM 4304 N N . HIS A 1 565 ? 8.003 17.310 -7.624 1.00 86.38 565 HIS A N 1
ATOM 4305 C CA . HIS A 1 565 ? 7.056 16.808 -6.637 1.00 86.38 565 HIS A CA 1
ATOM 4306 C C . HIS A 1 565 ? 6.640 15.393 -7.012 1.00 86.38 565 HIS A C 1
ATOM 4308 O O . HIS A 1 565 ? 6.274 15.153 -8.166 1.00 86.38 565 HIS A O 1
ATOM 4314 N N . ASP A 1 566 ? 6.627 14.509 -6.023 1.00 89.50 566 ASP A N 1
ATOM 4315 C CA . ASP A 1 566 ? 6.071 13.169 -6.152 1.00 89.50 566 ASP A CA 1
ATOM 4316 C C . ASP A 1 566 ? 4.639 13.158 -5.627 1.00 89.50 566 ASP A C 1
ATOM 4318 O O . ASP A 1 566 ? 4.321 13.790 -4.616 1.00 89.50 566 ASP A O 1
ATOM 4322 N N . VAL A 1 567 ? 3.767 12.442 -6.333 1.00 90.12 567 VAL A N 1
ATOM 4323 C CA . VAL A 1 567 ? 2.384 12.218 -5.912 1.00 90.12 567 VAL A CA 1
ATOM 4324 C C . VAL A 1 567 ? 2.164 10.720 -5.780 1.00 90.12 567 VAL A C 1
ATOM 4326 O O . VAL A 1 567 ? 1.936 10.028 -6.772 1.00 90.12 567 VAL A O 1
ATOM 4329 N N . ASP A 1 568 ? 2.215 10.224 -4.548 1.00 91.75 568 ASP A N 1
ATOM 4330 C CA . ASP A 1 568 ? 1.892 8.838 -4.236 1.00 91.75 568 ASP A CA 1
ATOM 4331 C C . ASP A 1 568 ? 0.375 8.682 -4.192 1.00 91.75 568 ASP A C 1
ATOM 4333 O O . ASP A 1 568 ? -0.303 9.362 -3.420 1.00 91.75 568 ASP A O 1
ATOM 4337 N N . ILE A 1 569 ? -0.173 7.788 -5.012 1.00 91.50 569 ILE A N 1
ATOM 4338 C CA . ILE A 1 569 ? -1.618 7.566 -5.112 1.00 91.50 569 ILE A CA 1
ATOM 4339 C C . ILE A 1 569 ? -1.993 6.147 -4.700 1.00 91.50 569 ILE A C 1
ATOM 4341 O O . ILE A 1 569 ? -1.301 5.180 -5.012 1.00 91.50 569 ILE A O 1
ATOM 4345 N N . ILE A 1 570 ? -3.138 6.024 -4.038 1.00 89.06 570 ILE A N 1
ATOM 4346 C CA . ILE A 1 570 ? -3.771 4.749 -3.719 1.00 89.06 570 ILE A CA 1
ATOM 4347 C C . ILE A 1 570 ? -5.069 4.686 -4.511 1.00 89.06 570 ILE A C 1
ATOM 4349 O O . ILE A 1 570 ? -5.953 5.522 -4.327 1.00 89.06 570 ILE A O 1
ATOM 4353 N N . ILE A 1 571 ? -5.178 3.693 -5.391 1.00 88.06 571 ILE A N 1
ATOM 4354 C CA . ILE A 1 571 ? -6.384 3.440 -6.178 1.00 88.06 571 ILE A CA 1
ATOM 4355 C C . ILE A 1 571 ? -6.954 2.084 -5.772 1.00 88.06 571 ILE A C 1
ATOM 4357 O O . ILE A 1 571 ? -6.245 1.078 -5.786 1.00 88.06 571 ILE A O 1
ATOM 4361 N N . PHE A 1 572 ? -8.246 2.039 -5.464 1.00 85.62 572 PHE A N 1
ATOM 4362 C CA . PHE A 1 572 ? -8.965 0.804 -5.183 1.00 85.62 572 PHE A CA 1
ATOM 4363 C C . PHE A 1 572 ? -10.262 0.762 -5.985 1.00 85.62 572 PHE A C 1
ATOM 4365 O O . PHE A 1 572 ? -11.052 1.698 -5.975 1.00 85.62 572 PHE A O 1
ATOM 4372 N N . SER A 1 573 ? -10.487 -0.331 -6.718 1.00 84.62 573 SER A N 1
ATOM 4373 C CA . SER A 1 573 ? -11.697 -0.519 -7.541 1.00 84.62 573 SER A CA 1
ATOM 4374 C C . SER A 1 573 ? -11.992 0.663 -8.487 1.00 84.62 573 SER A C 1
ATOM 4376 O O . SER A 1 573 ? -13.142 1.053 -8.675 1.00 84.62 573 SER A O 1
ATOM 4378 N N . GLY A 1 574 ? -10.938 1.258 -9.058 1.00 82.06 574 GLY A N 1
ATOM 4379 C CA . GLY A 1 574 ? -11.035 2.407 -9.965 1.00 82.06 574 GLY A CA 1
ATOM 4380 C C . GLY A 1 574 ? -11.281 3.759 -9.285 1.00 82.06 574 GLY A C 1
ATOM 4381 O O . GLY A 1 574 ? -11.432 4.757 -9.987 1.00 82.06 574 GLY A O 1
ATOM 4382 N N . GLN A 1 575 ? -11.309 3.818 -7.950 1.00 85.25 575 GLN A N 1
ATOM 4383 C CA . GLN A 1 575 ? -11.472 5.051 -7.179 1.00 85.25 575 GLN A CA 1
ATOM 4384 C C . GLN A 1 575 ? -10.158 5.467 -6.519 1.00 85.25 575 GLN A C 1
ATOM 4386 O O . GLN A 1 575 ? -9.391 4.626 -6.058 1.00 85.25 575 GLN A O 1
ATOM 4391 N N . LEU A 1 576 ? -9.893 6.776 -6.496 1.00 85.75 576 LEU A N 1
ATOM 4392 C CA . LEU A 1 576 ? -8.777 7.353 -5.752 1.00 85.75 576 LEU A CA 1
ATOM 4393 C C . LEU A 1 576 ? -9.126 7.347 -4.257 1.00 85.75 576 LEU A C 1
ATOM 4395 O O . LEU A 1 576 ? -9.987 8.110 -3.828 1.00 85.75 576 LEU A O 1
ATOM 4399 N N . GLU A 1 577 ? -8.443 6.508 -3.484 1.00 87.06 577 GLU A N 1
ATOM 4400 C CA . GLU A 1 577 ? -8.633 6.358 -2.033 1.00 87.06 577 GLU A CA 1
ATOM 4401 C C . GLU A 1 577 ? -7.733 7.298 -1.228 1.00 87.06 577 GLU A C 1
ATOM 4403 O O . GLU A 1 577 ? -8.058 7.698 -0.111 1.00 87.06 577 GLU A O 1
ATOM 4408 N N . GLY A 1 578 ? -6.578 7.658 -1.787 1.00 83.56 578 GLY A N 1
ATOM 4409 C CA . GLY A 1 578 ? -5.618 8.533 -1.132 1.00 83.56 578 GLY A CA 1
ATOM 4410 C C . GLY A 1 578 ? -4.600 9.093 -2.112 1.00 83.56 578 GLY A C 1
ATOM 4411 O O . GLY A 1 578 ? -4.278 8.459 -3.115 1.00 83.56 578 GLY A O 1
ATOM 4412 N N . ALA A 1 579 ? -4.102 10.287 -1.807 1.00 88.12 579 ALA A N 1
ATOM 4413 C CA . ALA A 1 579 ? -3.007 10.924 -2.520 1.00 88.12 579 ALA A CA 1
ATOM 4414 C C . ALA A 1 579 ? -2.115 11.666 -1.519 1.00 88.12 579 ALA A C 1
ATOM 4416 O O . ALA A 1 579 ? -2.619 12.406 -0.671 1.00 88.12 579 ALA A O 1
ATOM 4417 N N . PHE A 1 580 ? -0.805 11.482 -1.630 1.00 88.75 580 PHE A N 1
ATOM 4418 C CA . PHE A 1 580 ? 0.201 12.132 -0.800 1.00 88.75 580 PHE A CA 1
ATOM 4419 C C . PHE A 1 580 ? 1.157 12.881 -1.712 1.00 88.75 580 PHE A C 1
ATOM 4421 O O . PHE A 1 580 ? 1.616 12.331 -2.706 1.00 88.75 580 PHE A O 1
ATOM 4428 N N . VAL A 1 581 ? 1.420 14.146 -1.395 1.00 89.31 581 VAL A N 1
ATOM 4429 C CA . VAL A 1 581 ? 2.312 14.989 -2.191 1.00 89.31 581 VAL A CA 1
ATOM 4430 C C . VAL A 1 581 ? 3.589 15.219 -1.403 1.00 89.31 581 VAL A C 1
ATOM 4432 O O . VAL A 1 581 ? 3.540 15.747 -0.291 1.00 89.31 581 VAL A O 1
ATOM 4435 N N . SER A 1 582 ? 4.714 14.850 -2.001 1.00 87.75 582 SER A N 1
ATOM 4436 C CA . SER A 1 582 ? 6.052 15.073 -1.466 1.00 87.75 582 SER A CA 1
ATOM 4437 C C . SER A 1 582 ? 6.761 16.121 -2.321 1.00 87.75 582 SER A C 1
ATOM 4439 O O . SER A 1 582 ? 6.865 15.967 -3.534 1.00 87.75 582 SER A O 1
ATOM 4441 N N . ASP A 1 583 ? 7.230 17.206 -1.703 1.00 86.62 583 ASP A N 1
ATOM 4442 C CA . ASP A 1 583 ? 8.087 18.199 -2.363 1.00 86.62 583 ASP A CA 1
ATOM 4443 C C . ASP A 1 583 ? 9.544 17.729 -2.272 1.00 86.62 583 ASP A C 1
ATOM 4445 O O . ASP A 1 583 ? 10.139 17.726 -1.191 1.00 86.62 583 ASP A O 1
ATOM 4449 N N . ASN A 1 584 ? 10.115 17.326 -3.407 1.00 77.56 584 ASN A N 1
ATOM 4450 C CA . ASN A 1 584 ? 11.510 16.888 -3.505 1.00 77.56 584 ASN A CA 1
ATOM 4451 C C . ASN A 1 584 ? 12.478 18.072 -3.670 1.00 77.56 584 ASN A C 1
ATOM 4453 O O . ASN A 1 584 ? 13.697 17.895 -3.765 1.00 77.56 584 ASN A O 1
ATOM 4457 N N . GLY A 1 585 ? 11.953 19.298 -3.677 1.00 68.00 585 GLY A N 1
ATOM 4458 C CA . GLY A 1 585 ? 12.696 20.517 -3.918 1.00 68.00 585 GLY A CA 1
ATOM 4459 C C . GLY A 1 585 ? 13.134 20.660 -5.380 1.00 68.00 585 GLY A C 1
ATOM 4460 O O . GLY A 1 585 ? 12.756 19.891 -6.263 1.00 68.00 585 GLY A O 1
ATOM 4461 N N . PRO A 1 586 ? 13.930 21.694 -5.692 1.00 65.75 586 PRO A N 1
ATOM 4462 C CA . PRO A 1 586 ? 14.495 21.851 -7.023 1.00 65.75 586 PRO A CA 1
ATOM 4463 C C . PRO A 1 586 ? 15.603 20.820 -7.253 1.00 65.75 586 PRO A C 1
ATOM 4465 O O . PRO A 1 586 ? 16.554 20.743 -6.469 1.00 65.75 586 PRO A O 1
ATOM 4468 N N . THR A 1 587 ? 15.544 20.096 -8.370 1.00 62.50 587 THR A N 1
ATOM 4469 C CA . THR A 1 587 ? 16.633 19.223 -8.820 1.00 62.50 587 THR A CA 1
ATOM 4470 C C . THR A 1 587 ? 17.902 20.067 -9.028 1.00 62.50 587 THR A C 1
ATOM 4472 O O . THR A 1 587 ? 17.979 20.885 -9.948 1.00 62.50 587 THR A O 1
ATOM 4475 N N . ARG A 1 588 ? 18.914 19.924 -8.157 1.00 60.38 588 ARG A N 1
ATOM 4476 C CA . ARG A 1 588 ? 20.127 20.763 -8.194 1.00 60.38 588 ARG A CA 1
ATOM 4477 C C . ARG A 1 588 ? 21.178 20.191 -9.155 1.00 60.38 588 ARG A C 1
ATOM 4479 O O . ARG A 1 588 ? 21.629 19.060 -8.971 1.00 60.38 588 ARG A O 1
ATOM 4486 N N . PRO A 1 589 ? 21.653 20.955 -10.154 1.00 55.25 589 PRO A N 1
ATOM 4487 C CA . PRO A 1 589 ? 22.857 20.585 -10.890 1.00 55.25 589 PRO A CA 1
ATOM 4488 C C . PRO A 1 589 ? 24.077 20.553 -9.938 1.00 55.25 589 PRO A C 1
ATOM 4490 O O . PRO A 1 589 ? 24.206 21.460 -9.116 1.00 55.25 589 PRO A O 1
ATOM 4493 N N . PRO A 1 590 ? 24.995 19.571 -10.039 1.00 52.03 590 PRO A N 1
ATOM 4494 C CA . PRO A 1 590 ? 25.121 18.584 -11.102 1.00 52.03 590 PRO A CA 1
ATOM 4495 C C . PRO A 1 590 ? 24.611 17.188 -10.711 1.00 52.03 590 PRO A C 1
ATOM 4497 O O . PRO A 1 590 ? 24.999 16.228 -11.365 1.00 52.03 590 PRO A O 1
ATOM 4500 N N . ASP A 1 591 ? 23.774 17.026 -9.684 1.00 46.78 591 ASP A N 1
ATOM 4501 C CA . ASP A 1 591 ? 23.420 15.688 -9.175 1.00 46.78 591 ASP A CA 1
ATOM 4502 C C . ASP A 1 591 ? 22.590 14.849 -10.175 1.00 46.78 591 ASP A C 1
ATOM 4504 O O . ASP A 1 591 ? 22.597 13.622 -10.100 1.00 46.78 591 ASP A O 1
ATOM 4508 N N . LEU A 1 592 ? 21.992 15.501 -11.186 1.00 44.81 592 LEU A N 1
ATOM 4509 C CA . LEU A 1 592 ? 21.373 14.888 -12.376 1.00 44.81 592 LEU A CA 1
ATOM 4510 C C . LEU A 1 592 ? 22.373 14.586 -13.520 1.00 44.81 592 LEU A C 1
ATOM 4512 O O . LEU A 1 592 ? 22.065 13.826 -14.430 1.00 44.81 592 LEU A O 1
ATOM 4516 N N . TYR A 1 593 ? 23.555 15.213 -13.509 1.00 39.03 593 TYR A N 1
ATOM 4517 C CA . TYR A 1 593 ? 24.529 15.242 -14.618 1.00 39.03 593 TYR A CA 1
ATOM 4518 C C . TYR A 1 593 ? 25.883 14.623 -14.284 1.00 39.03 593 TYR A C 1
ATOM 4520 O O . TYR A 1 593 ? 26.795 14.636 -15.115 1.00 39.03 593 TYR A O 1
ATOM 4528 N N . ARG A 1 594 ? 26.055 14.118 -13.063 1.00 32.50 594 ARG A N 1
ATOM 4529 C CA . ARG A 1 594 ? 27.239 13.347 -12.725 1.00 32.50 594 ARG A CA 1
ATOM 4530 C C . ARG A 1 594 ? 27.061 11.978 -13.366 1.00 32.50 594 ARG A C 1
ATOM 4532 O O . ARG A 1 594 ? 26.281 11.176 -12.863 1.00 32.50 594 ARG A O 1
ATOM 4539 N N . ASP A 1 595 ? 27.790 11.731 -14.457 1.00 37.03 595 ASP A N 1
ATOM 4540 C CA . ASP A 1 595 ? 28.172 10.375 -14.862 1.00 37.03 595 ASP A CA 1
ATOM 4541 C C . ASP A 1 595 ? 28.625 9.666 -13.579 1.00 37.03 595 ASP A C 1
ATOM 4543 O O . ASP A 1 595 ? 29.704 9.943 -13.043 1.00 37.03 595 ASP A O 1
ATOM 4547 N N . ARG A 1 596 ? 27.760 8.824 -13.007 1.00 37.41 596 ARG A N 1
ATOM 4548 C CA . ARG A 1 596 ? 28.195 7.896 -11.974 1.00 37.41 596 ARG A CA 1
ATOM 4549 C C . ARG A 1 596 ? 28.981 6.850 -12.736 1.00 37.41 596 ARG A C 1
ATOM 4551 O O . ARG A 1 596 ? 28.397 5.943 -13.316 1.00 37.41 596 ARG A O 1
ATOM 4558 N N . SER A 1 597 ? 30.296 7.041 -12.801 1.00 33.97 597 SER A N 1
ATOM 4559 C CA . SER A 1 597 ? 31.190 6.005 -13.293 1.00 33.97 597 SER A CA 1
ATOM 4560 C C . SER A 1 597 ? 30.938 4.713 -12.497 1.00 33.97 597 SER A C 1
ATOM 4562 O O . SER A 1 597 ? 30.647 4.809 -11.296 1.00 33.97 597 SER A O 1
ATOM 4564 N N . PRO A 1 598 ? 31.083 3.530 -13.118 1.00 37.09 598 PRO A N 1
ATOM 4565 C CA . PRO A 1 598 ? 30.842 2.235 -12.473 1.00 37.09 598 PRO A CA 1
ATOM 4566 C C . PRO A 1 598 ? 31.569 2.051 -11.121 1.00 37.09 598 PRO A C 1
ATOM 4568 O O . PRO A 1 598 ? 31.098 1.326 -10.253 1.00 37.09 598 PRO A O 1
ATOM 4571 N N . ASP A 1 599 ? 32.668 2.778 -10.891 1.00 30.36 599 ASP A N 1
ATOM 4572 C CA . ASP A 1 599 ? 33.514 2.659 -9.695 1.00 30.36 599 ASP A CA 1
ATOM 4573 C C . ASP A 1 599 ? 33.081 3.474 -8.455 1.00 30.36 599 ASP A C 1
ATOM 4575 O O . ASP A 1 599 ? 33.730 3.412 -7.408 1.00 30.36 599 ASP A O 1
ATOM 4579 N N . ALA A 1 600 ? 32.005 4.266 -8.507 1.00 31.16 600 ALA A N 1
ATOM 4580 C CA . ALA A 1 600 ? 31.641 5.147 -7.390 1.00 31.16 600 ALA A CA 1
ATOM 4581 C C . ALA A 1 600 ? 30.619 4.514 -6.421 1.00 31.16 600 ALA A C 1
ATOM 4583 O O . ALA A 1 600 ? 29.470 4.947 -6.331 1.00 31.16 600 ALA A O 1
ATOM 4584 N N . HIS A 1 601 ? 31.047 3.530 -5.625 1.00 30.58 601 HIS A N 1
ATOM 4585 C CA . HIS A 1 601 ? 30.309 3.102 -4.430 1.00 30.58 601 HIS A CA 1
ATOM 4586 C C . HIS A 1 601 ? 30.378 4.185 -3.336 1.00 30.58 601 HIS A C 1
ATOM 4588 O O . HIS A 1 601 ? 31.339 4.269 -2.569 1.00 30.58 601 HIS A O 1
ATOM 4594 N N . ARG A 1 602 ? 29.331 5.011 -3.219 1.00 25.59 602 ARG A N 1
ATOM 4595 C CA . ARG A 1 602 ? 29.009 5.711 -1.964 1.00 25.59 602 ARG A CA 1
ATOM 4596 C C . ARG A 1 602 ? 27.530 5.541 -1.607 1.00 25.59 602 ARG A C 1
ATOM 4598 O O . ARG A 1 602 ? 26.682 5.618 -2.497 1.00 25.59 602 ARG A O 1
ATOM 4605 N N . PRO A 1 603 ? 27.217 5.317 -0.318 1.00 25.84 603 PRO A N 1
ATOM 4606 C CA . PRO A 1 603 ? 25.851 5.125 0.149 1.00 25.84 603 PRO A CA 1
ATOM 4607 C C . PRO A 1 603 ? 25.043 6.416 -0.025 1.00 25.84 603 PRO A C 1
ATOM 4609 O O . PRO A 1 603 ? 25.571 7.518 0.133 1.00 25.84 603 PRO A O 1
ATOM 4612 N N . ARG A 1 604 ? 23.759 6.262 -0.369 1.00 28.75 604 ARG A N 1
ATOM 4613 C CA . ARG A 1 604 ? 22.798 7.368 -0.468 1.00 28.75 604 ARG A CA 1
ATOM 4614 C C . ARG A 1 604 ? 22.712 8.086 0.885 1.00 28.75 604 ARG A C 1
ATOM 4616 O O . ARG A 1 604 ? 22.474 7.426 1.895 1.00 28.75 604 ARG A O 1
ATOM 4623 N N . CYS A 1 605 ? 22.834 9.412 0.893 1.00 23.03 605 CYS A N 1
ATOM 4624 C CA . CYS A 1 605 ? 22.128 10.206 1.895 1.00 23.03 605 CYS A CA 1
ATOM 4625 C C . CYS A 1 605 ? 20.639 10.062 1.566 1.00 23.03 605 CYS A C 1
ATOM 4627 O O . CYS A 1 605 ? 20.232 10.402 0.453 1.00 23.03 605 CYS A O 1
ATOM 4629 N N . ARG A 1 606 ? 19.900 9.426 2.474 1.00 29.25 606 ARG A N 1
ATOM 4630 C CA . ARG A 1 606 ? 18.440 9.486 2.518 1.00 29.25 606 ARG A CA 1
ATOM 4631 C C . ARG A 1 606 ? 18.033 10.753 3.243 1.00 29.25 606 ARG A C 1
ATOM 4633 O O . ARG A 1 606 ? 18.798 11.137 4.159 1.00 29.25 606 ARG A O 1
#

Radius of gyration: 34.05 Å; chains: 1; bounding box: 81×77×94 Å

pLDDT: mean 70.75, std 24.67, range [20.45, 98.44]

Organism: Merluccius polli (NCBI:txid89951)

InterPro domains:
  IPR031046 Carnosine synthase 1 [PTHR48066] (2-391)

Foldseek 3Di:
DKKKKAKPDDDPPPDPPGDDIDIGDPVCVVVVVVVLVVCVVVDDVPMHIDIGDDDQADADPDPPDPDDPVVPPDDDPPPAQKHKKWKWKWFADLVRAIDTQDIWIWMDGRVDDTDPPPTDTDDLQVVCVSSVNPDPVVSVVVVVQNRVVVRVVLVVQSVVVVPDDQVVQVHPPRGDGMWIWMWGWDDPPDDIDIDTPDIDPPCSVVVLDDDPDDDPDDPPVVVVVCNVCRCVVVVVVVVLVVQAAAEEEEEAPDDPVCVVVLVVCVVSNYQYEYEHLDCPGPCVVVHPHYDHDVLSLQCVCLVVVLVVVVVVCVVVVHQHQYYYYDALLCLLSRQSNCVVNVHDHDHSVVSVCVLFPQSVQVVLQCLVVVPPDPDDDDDDPDDDDDDDDDDDDDDDDDDDDDPPPPVVVVVVSVPPDPDDDDDDDDDDDDDDDDDDDDPDDDDPDDDDDPDPPDDPPDPPPDDRSNVVHFFKFKAPDLVSLVVLVVVVPDDPDDDDGDRAAPQKWKAFRNFDPLALIDGDGDSVRVSVSLVVQVVQQFACVSPPRGNCSVPRIMMITHDDFDWDKDWDFDDDPNDTPDIDIDTPGTPDPPSSPPNPDPPDDDDDPD